Protein AF-0000000075743082 (afdb_homodimer)

Solvent-accessible surface area (backbone atoms only — not comparable to full-atom values): 37198 Å² total; per-residue (Å²): 120,43,76,76,49,74,44,76,44,74,40,72,38,41,81,49,50,21,55,43,68,33,61,39,58,78,34,23,30,28,39,27,37,40,30,32,70,47,70,54,95,89,34,60,44,61,5,55,30,39,25,39,69,86,46,66,41,37,60,38,58,34,66,75,46,22,49,56,38,42,71,66,46,59,60,72,61,34,32,42,97,86,58,42,81,24,41,67,40,43,41,54,40,35,53,58,58,53,63,71,53,44,48,20,54,59,19,18,38,44,4,11,55,25,38,6,39,46,16,27,53,11,41,73,69,65,30,21,24,21,58,48,49,3,56,74,72,74,45,68,52,38,82,60,32,39,38,30,37,54,45,60,55,58,52,92,88,62,49,64,64,59,50,38,50,54,52,49,51,43,43,73,62,20,35,58,30,37,31,28,50,30,70,63,58,58,67,71,58,41,51,51,46,51,52,43,44,31,72,74,63,35,36,62,32,33,25,40,31,21,69,30,64,31,54,57,69,56,30,40,51,49,35,60,68,47,53,85,61,48,42,45,27,51,23,30,45,27,48,72,66,42,28,62,43,44,22,52,33,52,72,71,28,91,63,28,42,29,40,46,55,57,37,37,46,49,56,50,50,52,46,39,64,74,52,16,50,69,46,68,94,57,36,36,39,16,43,23,33,27,40,11,46,5,57,69,45,38,52,52,37,48,51,50,46,40,75,71,64,31,60,58,52,35,31,32,32,46,55,11,22,41,61,50,50,30,50,25,19,8,70,46,37,44,17,27,41,27,19,81,84,39,42,39,54,64,28,17,73,37,86,74,39,52,55,52,77,19,29,33,32,80,55,76,44,46,11,56,37,58,66,65,20,74,66,33,23,58,50,51,51,61,68,72,103,121,42,75,75,47,73,45,76,44,73,40,71,39,42,82,49,51,21,57,43,68,33,61,40,58,78,32,21,32,28,39,27,36,41,29,32,71,48,72,54,96,90,35,60,44,60,5,56,31,40,26,38,70,85,46,66,41,36,62,36,59,35,66,73,45,24,47,58,39,43,70,68,46,58,60,72,62,34,31,42,96,86,57,42,81,25,42,67,40,43,42,53,40,35,52,56,57,54,63,70,52,43,48,20,56,59,20,18,38,43,4,10,56,26,37,5,41,47,15,28,54,10,40,74,68,64,29,21,24,21,57,48,49,3,55,74,69,74,44,70,52,39,80,60,32,39,39,29,36,52,46,58,54,58,51,91,87,60,48,64,65,58,49,37,50,53,52,50,50,44,43,73,62,19,34,59,31,39,32,29,50,31,70,64,59,58,67,71,58,42,50,51,46,49,51,44,45,31,74,72,63,34,36,62,31,33,26,40,32,20,68,29,64,30,53,56,70,55,31,42,51,49,35,62,67,46,53,84,60,49,41,45,26,50,24,29,44,27,47,70,66,41,28,62,45,45,23,52,33,51,71,70,28,91,62,28,43,30,38,46,54,59,37,36,46,50,55,49,49,52,47,38,63,74,53,16,52,70,44,71,93,58,37,34,40,17,43,24,33,26,40,13,45,4,57,70,44,37,51,51,37,48,51,51,45,39,75,70,65,30,59,58,51,36,32,32,33,44,57,10,22,42,60,49,49,30,50,25,20,7,69,47,36,46,17,27,42,27,17,81,85,42,41,38,54,64,27,17,74,38,83,74,41,54,54,52,79,17,28,33,32,80,54,74,45,46,11,55,39,58,67,66,20,74,65,35,23,59,51,52,53,60,68,74,104

InterPro domains:
  IPR013342 Mandelate racemase, C-terminal domain [PF13378] (163-371)
  IPR013342 Mandelate racemase, C-terminal domain [SM00922] (160-256)
  IPR029017 Enolase-like, N-terminal [G3DSA:3.30.390.10] (1-126)
  IPR029017 Enolase-like, N-terminal [SSF54826] (1-137)
  IPR034611 D-tartrate dehydratase [SFLDF00118] (1-383)
  IPR036849 Enolase-like, C-terminal domain superfamily [G3DSA:3.20.20.120] (127-378)
  IPR036849 Enolase-like, C-terminal domain superfamily [SSF51604] (145-375)
  IPR046945 L-rhamnonate dehydratase-like [PTHR13794] (104-373)

Nearest PDB structures (foldseek):
  4kem-assembly1_B  TM=9.803E-01  e=1.814E-54  Azospirillum sp. B510
  2dw7-assembly2_D  TM=9.743E-01  e=1.079E-50  Bradyrhizobium japonicum
  2dw6-assembly1_B  TM=9.737E-01  e=2.107E-50  Bradyrhizobium japonicum
  1tzz-assembly2_B  TM=9.632E-01  e=5.610E-49  Bradyrhizobium japonicum
  1tzz-assembly1_A  TM=9.630E-01  e=1.406E-47  Bradyrhizobium japonicum

pLDDT: mean 95.97, std 4.22, range [69.94, 98.94]

Foldseek 3Di:
DFFPAKFKDWDQFPDQFDFQPDGRRGATKIKMKGFDPDDDPRGTQIFIFIFFPDHHYLCCLQVVAQRVQLNPDDRVQQADPVRAGDLVSSLCSRCPPPDPDDAFSNQLSLARSSQSSLLSRLVVVQWESLQVLLVVVVHAFAQKFFEEEEDATDDVPDDLVNLLVVLLVRVVQAAQAYEHEDNNDDPVRRVVNLVSNCVRRNALRYEYADPANDDLVVLQVVLVVSQVSNHVEYENSHDLQPLVSLLSSVVRHPAEYEYACRPAALVSLLCNLVRNNHDAPGYAYAHAQSGHSHDVRVVSNLVSVVVVPHDQQSYAHERAFLSSQSSCRNVVHVHYYFHPDTRPPGTHAAPQWDHHNSIIGHDGGGGSCQLRGPPSVVVVVVRRD/DFFPAKFWDWDQFPDQFDFQPDGRRGATKIKMKGFDPDDDPRGTQIFIFIFFPDHHYLCCLQVVAQRVQLNPDDRVQQADPVRAGDLVSSLCSRCPPPDPDDAFSNQLSLARSSQSSLLSRLVVVQWESLQVLLVVVVHAFAQKFFEEEEDATDDVPDDLVNLLVVLLVRVVQAAQAYEHEDNNDDPVRRVSNLVSNCVRRNALRYEYADPANDDLVVLQVVLVVSQVSNHVEYENSHDLQPLVSLLSSVVRHPAEYEYACRPAALVSLLCNLVRNNHDAPGYAYAHAQSGHSHDVRVVSNLVSVVVVPHDQQSYAHERAFLSSQSSCRNVVHVHYYFHCDTRPPGTHAAPQWDHHNSIIGHDGGGGSCQLRGPPSVVVVVVRRD

Secondary structure (DSSP, 8-state):
--EEEEEEEEEEPBS--B-SS-BGGG-EEEEEEEEEEEEETTEEEEEEEEPPTTS---HHHIIIIIHHHHHHS-GGGGB-TTSSB-HHHHHHHHTTTPPS---SHHHHHHHHHHHHHHHHHHHHTTSBHHHHHHHHTT-PPPS-EEEEEEE--B-TT--HHHHHHHHHHHHHHT---EEEE-SSS-HHHHHHHHHHHHHHH-GGGEEEE-TT-B-HHHHHHHHHHHGGG--SEEE--B-TT-HHHHHHHHHH--S-EEE-TT--SHHHHHHHHHHS---TTT-EE---TTTTTSHHHHHHHHHHHHHTT--GGGB--SS-SHHHHHHHHHHT-S-EEE-SSSSBTTSS--TTSEEETTEEE----SBT-GGGSTTHHHHHHHHT-/--EEEEEEEEEEPBS--B-SS-BGGG-EEEEEEEEEEEEETTEEEEEEEEPPTTS---HHHIIIIIHHHHHHS-GGGGB-TTSSB-HHHHHHHHTTTPPS---SHHHHHHHHHHHHHHHHHHHHTTSBHHHHHHHHTT-PPPS-EEEEEEE--B-TT--HHHHHHHHHHHHHHT---EEEE-SSS-HHHHHHHHHHHHHHH-GGGEEEE-TT-B-HHHHHHHHHHHGGG--SEEE--B-TT-HHHHHHHHHH--S-EEE-TT--SHHHHHHHHHHS---TTT-EE---TTTTTSHHHHHHHHHHHHHTT--GGGB--SS-SHHHHHHHHHHT-S-EEE-SSSSBTTSS--TTSEEETTEEE----SBT-GGGSTTHHHHHHHHT-

Sequence (770 aa):
MRIVAILERPVRLLGGPANAVVNFSQHTVSLVAVVSDVIRHGKPLTGVAFNSIGRFAQSGILRDRMIPRVLAAPEDALLDQRGHLDPAAVLRHAVCDEKPGGHGDRAGAAAAVELACWDLAAKLNDEPAYATIARHFGRDPAPLVSVYAAGGYYYPGGGLNALRDEMRRYLDLGYDAVKMKIGGVAQRDDLARIEAVIDVVGADRVAVDANGRFDRAAATRWAATLAPYGLRWYEEPGDPLDFELNRAVTGCYAGTVATGENLFSVPDVTNLVRYGGMRAGRDIFQMDAGLSYGLGEYVRMLELIEAHGFDRRCAYPHGGHMINLHIAAGLGLGGCESYPGVFQPFGGYCDGCVLRDGQIVPTDAPGFGLERKPGLGELISELTRMRIVAILERPVRLLGGPANAVVNFSQHTVSLVAVVSDVIRHGKPLTGVAFNSIGRFAQSGILRDRMIPRVLAAPEDALLDQRGHLDPAAVLRHAVCDEKPGGHGDRAGAAAAVELACWDLAAKLNDEPAYATIARHFGRDPAPLVSVYAAGGYYYPGGGLNALRDEMRRYLDLGYDAVKMKIGGVAQRDDLARIEAVIDVVGADRVAVDANGRFDRAAATRWAATLAPYGLRWYEEPGDPLDFELNRAVTGCYAGTVATGENLFSVPDVTNLVRYGGMRAGRDIFQMDAGLSYGLGEYVRMLELIEAHGFDRRCAYPHGGHMINLHIAAGLGLGGCESYPGVFQPFGGYCDGCVLRDGQIVPTDAPGFGLERKPGLGELISELTR

Radius of gyration: 26.37 Å; Cα contacts (8 Å, |Δi|>4): 1923; chains: 2; bounding box: 60×72×63 Å

Organism: Mycobacterium marinum (strain ATCC BAA-535 / M) (NCBI:txid216594)

Structure (mmCIF, N/CA/C/O backbone):
data_AF-0000000075743082-model_v1
#
loop_
_entity.id
_entity.type
_entity.pdbx_description
1 polymer 'Mandelate racemase'
#
loop_
_atom_site.group_PDB
_atom_site.id
_atom_site.type_symbol
_atom_site.label_atom_id
_atom_site.label_alt_id
_atom_site.label_comp_id
_atom_site.label_asym_id
_atom_site.label_entity_id
_atom_site.label_seq_id
_atom_site.pdbx_PDB_ins_code
_atom_site.Cartn_x
_atom_site.Cartn_y
_atom_site.Cartn_z
_atom_site.occupancy
_atom_site.B_iso_or_equiv
_atom_site.auth_seq_id
_atom_site.auth_comp_id
_atom_site.auth_asym_id
_atom_site.auth_atom_id
_atom_site.pdbx_PDB_model_num
ATOM 1 N N . MET A 1 1 ? 28.906 9.539 14.734 1 89.38 1 MET A N 1
ATOM 2 C CA . MET A 1 1 ? 27.734 9.195 15.516 1 89.38 1 MET A CA 1
ATOM 3 C C . MET A 1 1 ? 27.141 7.875 15.047 1 89.38 1 MET A C 1
ATOM 5 O O . MET A 1 1 ? 27.266 7.512 13.875 1 89.38 1 MET A O 1
ATOM 9 N N . ARG A 1 2 ? 26.641 7.137 16.062 1 94.12 2 ARG A N 1
ATOM 10 C CA . ARG A 1 2 ? 26.016 5.852 15.75 1 94.12 2 ARG A CA 1
ATOM 11 C C . ARG A 1 2 ? 24.609 5.762 16.312 1 94.12 2 ARG A C 1
ATOM 13 O O . ARG A 1 2 ? 24.312 6.344 17.359 1 94.12 2 ARG A O 1
ATOM 20 N N . ILE A 1 3 ? 23.719 5.066 15.586 1 97.69 3 ILE A N 1
ATOM 21 C CA . ILE A 1 3 ? 22.422 4.68 16.125 1 97.69 3 ILE A CA 1
ATOM 22 C C . ILE A 1 3 ? 22.578 3.443 17 1 97.69 3 ILE A C 1
ATOM 24 O O . ILE A 1 3 ? 23.031 2.396 16.547 1 97.69 3 ILE A O 1
ATOM 28 N N . VAL A 1 4 ? 22.188 3.521 18.234 1 97.31 4 VAL A N 1
ATOM 29 C CA . VAL A 1 4 ? 22.453 2.418 19.141 1 97.31 4 VAL A CA 1
ATOM 30 C C . VAL A 1 4 ? 21.172 1.646 19.422 1 97.31 4 VAL A C 1
ATOM 32 O O . VAL A 1 4 ? 21.203 0.502 19.891 1 97.31 4 VAL A O 1
ATOM 35 N N . ALA A 1 5 ? 20.016 2.268 19.203 1 98.19 5 ALA A N 1
ATOM 36 C CA . ALA A 1 5 ? 18.719 1.616 19.359 1 98.19 5 ALA A CA 1
ATOM 37 C C . ALA A 1 5 ? 17.625 2.348 18.578 1 98.19 5 ALA A C 1
ATOM 39 O O . ALA A 1 5 ? 17.75 3.541 18.297 1 98.19 5 ALA A O 1
ATOM 40 N N . ILE A 1 6 ? 16.672 1.668 18.141 1 98.88 6 ILE A N 1
ATOM 41 C CA . ILE A 1 6 ? 15.414 2.219 17.625 1 98.88 6 ILE A CA 1
ATOM 42 C C . ILE A 1 6 ? 14.234 1.602 18.375 1 98.88 6 ILE A C 1
ATOM 44 O O . ILE A 1 6 ? 14.078 0.378 18.406 1 98.88 6 ILE A O 1
ATOM 48 N N . LEU A 1 7 ? 13.461 2.436 19 1 98.81 7 LEU A N 1
ATOM 49 C CA . LEU A 1 7 ? 12.344 2.008 19.828 1 98.81 7 LEU A CA 1
ATOM 50 C C . LEU A 1 7 ? 11.016 2.416 19.203 1 98.81 7 LEU A C 1
ATOM 52 O O . LEU A 1 7 ? 10.922 3.467 18.562 1 98.81 7 LEU A O 1
ATOM 56 N N . GLU A 1 8 ? 10.031 1.612 19.297 1 98.69 8 GLU A N 1
ATOM 57 C CA . GLU A 1 8 ? 8.703 1.906 18.781 1 98.69 8 GLU A CA 1
ATOM 58 C C . GLU A 1 8 ? 7.617 1.481 19.766 1 98.69 8 GLU A C 1
ATOM 60 O O . GLU A 1 8 ? 7.738 0.444 20.422 1 98.69 8 GLU A O 1
ATOM 65 N N . ARG A 1 9 ? 6.609 2.262 19.859 1 97.56 9 ARG A N 1
ATOM 66 C CA . ARG A 1 9 ? 5.43 1.977 20.656 1 97.56 9 ARG A CA 1
ATOM 67 C C . ARG A 1 9 ? 4.16 2.451 19.969 1 97.56 9 ARG A C 1
ATOM 69 O O . ARG A 1 9 ? 4.07 3.607 19.547 1 97.56 9 ARG A O 1
ATOM 76 N N . PRO A 1 10 ? 3.207 1.533 19.719 1 97.5 10 PRO A N 1
ATOM 77 C CA . PRO A 1 10 ? 1.908 2.023 19.25 1 97.5 10 PRO A CA 1
ATOM 78 C C . PRO A 1 10 ? 1.157 2.814 20.328 1 97.5 10 PRO A C 1
ATOM 80 O O . PRO A 1 10 ? 1.16 2.434 21.5 1 97.5 10 PRO A O 1
ATOM 83 N N . VAL A 1 11 ? 0.599 3.951 19.969 1 96.81 11 VAL A N 1
ATOM 84 C CA . VAL A 1 11 ? -0.133 4.797 20.906 1 96.81 11 VAL A CA 1
ATOM 85 C C . VAL A 1 11 ? -1.542 5.055 20.375 1 96.81 11 VAL A C 1
ATOM 87 O O . VAL A 1 11 ? -1.718 5.422 19.219 1 96.81 11 VAL A O 1
ATOM 90 N N . ARG A 1 12 ? -2.547 4.867 21.188 1 92.5 12 ARG A N 1
ATOM 91 C CA . ARG A 1 12 ? -3.932 5.141 20.828 1 92.5 12 ARG A CA 1
ATOM 92 C C . ARG A 1 12 ? -4.199 6.641 20.766 1 92.5 12 ARG A C 1
ATOM 94 O O . ARG A 1 12 ? -3.674 7.398 21.594 1 92.5 12 ARG A O 1
ATOM 101 N N . LEU A 1 13 ? -5.004 7.004 19.797 1 89.19 13 LEU A N 1
ATOM 102 C CA . LEU A 1 13 ? -5.441 8.391 19.688 1 89.19 13 LEU A CA 1
ATOM 103 C C . LEU A 1 13 ? -6.668 8.648 20.547 1 89.19 13 LEU A C 1
ATOM 105 O O . LEU A 1 13 ? -7.539 7.785 20.672 1 89.19 13 LEU A O 1
ATOM 109 N N . LEU A 1 14 ? -6.699 9.742 21.125 1 82.81 14 LEU A N 1
ATOM 110 C CA . LEU A 1 14 ? -7.84 10.102 21.969 1 82.81 14 LEU A CA 1
ATOM 111 C C . LEU A 1 14 ? -8.859 10.914 21.172 1 82.81 14 LEU A C 1
ATOM 113 O O . LEU A 1 14 ? -8.5 11.586 20.203 1 82.81 14 LEU A O 1
ATOM 117 N N . GLY A 1 15 ? -10.18 10.945 21.578 1 71.25 15 GLY A N 1
ATOM 118 C CA . GLY A 1 15 ? -11.25 11.75 21.016 1 71.25 15 GLY A CA 1
ATOM 119 C C . GLY A 1 15 ? -12.242 10.945 20.203 1 71.25 15 GLY A C 1
ATOM 120 O O . GLY A 1 15 ? -13.453 11.156 20.281 1 71.25 15 GLY A O 1
ATOM 121 N N . GLY A 1 16 ? -11.805 9.938 19.484 1 70.25 16 GLY A N 1
ATOM 122 C CA . GLY A 1 16 ? -12.602 8.961 18.766 1 70.25 16 GLY A CA 1
ATOM 123 C C . GLY A 1 16 ? -13.477 9.578 17.688 1 70.25 16 GLY A C 1
ATOM 124 O O . GLY A 1 16 ? -14.664 9.258 17.594 1 70.25 16 GLY A O 1
ATOM 125 N N . PRO A 1 17 ? -13.078 10.562 16.953 1 83.62 17 PRO A N 1
ATOM 126 C CA . PRO A 1 17 ? -13.859 11.125 15.852 1 83.62 17 PRO A CA 1
ATOM 127 C C . PRO A 1 17 ? -14.055 10.133 14.703 1 83.62 17 PRO A C 1
ATOM 129 O O . PRO A 1 17 ? -13.375 9.109 14.641 1 83.62 17 PRO A O 1
ATOM 132 N N . ALA A 1 18 ? -15.195 10.359 13.969 1 83.94 18 ALA A N 1
ATOM 133 C CA . ALA A 1 18 ? -15.398 9.57 12.758 1 83.94 18 ALA A CA 1
ATOM 134 C C . ALA A 1 18 ? -15.516 10.477 11.531 1 83.94 18 ALA A C 1
ATOM 136 O O . ALA A 1 18 ? -15.961 11.617 11.633 1 83.94 18 ALA A O 1
ATOM 137 N N . ASN A 1 19 ? -15.008 10.047 10.414 1 88.06 19 ASN A N 1
ATOM 138 C CA . ASN A 1 19 ? -15.297 10.688 9.133 1 88.06 19 ASN A CA 1
ATOM 139 C C . ASN A 1 19 ? -16.219 9.836 8.273 1 88.06 19 ASN A C 1
ATOM 141 O O . ASN A 1 19 ? -16.969 9.008 8.797 1 88.06 19 ASN A O 1
ATOM 145 N N . ALA A 1 20 ? -16.266 10.109 7.012 1 83.06 20 ALA A N 1
ATOM 146 C CA . ALA A 1 20 ? -17.234 9.477 6.125 1 83.06 20 ALA A CA 1
ATOM 147 C C . ALA A 1 20 ? -16.953 7.988 5.969 1 83.06 20 ALA A C 1
ATOM 149 O O . ALA A 1 20 ? -17.844 7.219 5.582 1 83.06 20 ALA A O 1
ATOM 150 N N . VAL A 1 21 ? -15.672 7.543 6.355 1 82 21 VAL A N 1
ATOM 151 C CA . VAL A 1 21 ? -15.32 6.184 5.965 1 82 21 VAL A CA 1
ATOM 152 C C . VAL A 1 21 ? -14.703 5.449 7.152 1 82 21 VAL A C 1
ATOM 154 O O . VAL A 1 21 ? -14.602 4.219 7.145 1 82 21 VAL A O 1
ATOM 157 N N . VAL A 1 22 ? -14.32 6.184 8.188 1 87.44 22 VAL A N 1
ATOM 158 C CA . VAL A 1 22 ? -13.57 5.527 9.25 1 87.44 22 VAL A CA 1
ATOM 159 C C . VAL A 1 22 ? -14.039 6.043 10.609 1 87.44 22 VAL A C 1
ATOM 161 O O . VAL A 1 22 ? -14.312 7.234 10.766 1 87.44 22 VAL A O 1
ATOM 164 N N . ASN A 1 23 ? -14.117 5.109 11.5 1 85.06 23 ASN A N 1
ATOM 165 C CA . ASN A 1 23 ? -14.156 5.414 12.922 1 85.06 23 ASN A CA 1
ATOM 166 C C . ASN A 1 23 ? -12.766 5.34 13.547 1 85.06 23 ASN A C 1
ATOM 168 O O . ASN A 1 23 ? -12.133 4.277 13.547 1 85.06 23 ASN A O 1
ATOM 172 N N . PHE A 1 24 ? -12.266 6.441 14.125 1 84.81 24 PHE A N 1
ATOM 173 C CA . PHE A 1 24 ? -10.867 6.543 14.531 1 84.81 24 PHE A CA 1
ATOM 174 C C . PHE A 1 24 ? -10.672 6.039 15.953 1 84.81 24 PHE A C 1
ATOM 176 O O . PHE A 1 24 ? -9.562 6.078 16.484 1 84.81 24 PHE A O 1
ATOM 183 N N . SER A 1 25 ? -11.68 5.52 16.547 1 82.62 25 SER A N 1
ATOM 184 C CA . SER A 1 25 ? -11.633 5.164 17.969 1 82.62 25 SER A CA 1
ATOM 185 C C . SER A 1 25 ? -10.57 4.098 18.234 1 82.62 25 SER A C 1
ATOM 187 O O . SER A 1 25 ? -10.016 4.023 19.328 1 82.62 25 SER A O 1
ATOM 189 N N . GLN A 1 26 ? -10.242 3.342 17.219 1 86.44 26 GLN A N 1
ATOM 190 C CA . GLN A 1 26 ? -9.289 2.258 17.422 1 86.44 26 GLN A CA 1
ATOM 191 C C . GLN A 1 26 ? -7.961 2.551 16.734 1 86.44 26 GLN A C 1
ATOM 193 O O . GLN A 1 26 ? -7.082 1.686 16.672 1 86.44 26 GLN A O 1
ATOM 198 N N . HIS A 1 27 ? -7.801 3.727 16.266 1 90.06 27 HIS A N 1
ATOM 199 C CA . HIS A 1 27 ? -6.586 4.059 15.523 1 90.06 27 HIS A CA 1
ATOM 200 C C . HIS A 1 27 ? -5.406 4.25 16.469 1 90.06 27 HIS A C 1
ATOM 202 O O . HIS A 1 27 ? -5.57 4.762 17.578 1 90.06 27 HIS A O 1
ATOM 208 N N . THR A 1 28 ? -4.312 3.816 16.031 1 94.06 28 THR A N 1
ATOM 209 C CA . THR A 1 28 ? -3.049 3.961 16.75 1 94.06 28 THR A CA 1
ATOM 210 C C . THR A 1 28 ? -1.987 4.586 15.852 1 94.06 28 THR A C 1
ATOM 212 O O . THR A 1 28 ? -2.105 4.551 14.625 1 94.06 28 THR A O 1
ATOM 215 N N . VAL A 1 29 ? -1.054 5.18 16.484 1 95.88 29 VAL A N 1
ATOM 216 C CA . VAL A 1 29 ? 0.095 5.766 15.805 1 95.88 29 VAL A CA 1
ATOM 217 C C . VAL A 1 29 ? 1.385 5.137 16.328 1 95.88 29 VAL A C 1
ATOM 219 O O . VAL A 1 29 ? 1.507 4.863 17.531 1 95.88 29 VAL A O 1
ATOM 222 N N . SER A 1 30 ? 2.338 4.852 15.367 1 98.31 30 SER A N 1
ATOM 223 C CA . SER A 1 30 ? 3.65 4.379 15.797 1 98.31 30 SER A CA 1
ATOM 224 C C . SER A 1 30 ? 4.52 5.535 16.281 1 98.31 30 SER A C 1
ATOM 226 O O . SER A 1 30 ? 4.949 6.371 15.484 1 98.31 30 SER A O 1
ATOM 228 N N . LEU A 1 31 ? 4.754 5.609 17.562 1 98.69 31 LEU A N 1
ATOM 229 C CA . LEU A 1 31 ? 5.777 6.5 18.109 1 98.69 31 LEU A CA 1
ATOM 230 C C . LEU A 1 31 ? 7.152 5.848 18.031 1 98.69 31 LEU A C 1
ATOM 232 O O . LEU A 1 31 ? 7.344 4.734 18.516 1 98.69 31 LEU A O 1
ATOM 236 N N . VAL A 1 32 ? 8.109 6.508 17.375 1 98.94 32 VAL A N 1
ATOM 237 C CA . VAL A 1 32 ? 9.422 5.918 17.125 1 98.94 32 VAL A CA 1
ATOM 238 C C . VAL A 1 32 ? 10.508 6.82 17.703 1 98.94 32 VAL A C 1
ATOM 240 O O . VAL A 1 32 ? 10.438 8.047 17.578 1 98.94 32 VAL A O 1
ATOM 243 N N . ALA A 1 33 ? 11.5 6.246 18.344 1 98.94 33 ALA A N 1
ATOM 244 C CA . ALA A 1 33 ? 12.68 6.938 18.859 1 98.94 33 ALA A CA 1
ATOM 245 C C . ALA A 1 33 ? 13.953 6.324 18.297 1 98.94 33 ALA A C 1
ATOM 247 O O . ALA A 1 33 ? 14.164 5.113 18.391 1 98.94 33 ALA A O 1
ATOM 248 N N . VAL A 1 34 ? 14.734 7.07 17.625 1 98.88 34 VAL A N 1
ATOM 249 C CA . VAL A 1 34 ? 16.062 6.691 17.188 1 98.88 34 VAL A CA 1
ATOM 250 C C . VAL A 1 34 ? 17.109 7.195 18.172 1 98.88 34 VAL A C 1
ATOM 252 O O . VAL A 1 34 ? 17.344 8.398 18.281 1 98.88 34 VAL A O 1
ATOM 255 N N . VAL A 1 35 ? 17.766 6.309 18.828 1 98.56 35 VAL A N 1
ATOM 256 C CA . VAL A 1 35 ? 18.672 6.641 19.922 1 98.56 35 VAL A CA 1
ATOM 257 C C . VAL A 1 35 ? 20.125 6.641 19.422 1 98.56 35 VAL A C 1
ATOM 259 O O . VAL A 1 35 ? 20.562 5.676 18.797 1 98.56 35 VAL A O 1
ATOM 262 N N . SER A 1 36 ? 20.844 7.738 19.641 1 97.5 36 SER A N 1
ATOM 263 C CA . SER A 1 36 ? 22.25 7.84 19.234 1 97.5 36 SER A CA 1
ATOM 264 C C . SER A 1 36 ? 23.188 7.594 20.406 1 97.5 36 SER A C 1
ATOM 266 O O . SER A 1 36 ? 22.734 7.469 21.547 1 97.5 36 SER A O 1
ATOM 268 N N . ASP A 1 37 ? 24.531 7.488 20.078 1 96.31 37 ASP A N 1
ATOM 269 C CA . ASP A 1 37 ? 25.547 7.32 21.125 1 96.31 37 ASP A CA 1
ATOM 270 C C . ASP A 1 37 ? 26.047 8.672 21.625 1 96.31 37 ASP A C 1
ATOM 272 O O . ASP A 1 37 ? 26.953 8.734 22.453 1 96.31 37 ASP A O 1
ATOM 276 N N . VAL A 1 38 ? 25.531 9.758 21.109 1 96.88 38 VAL A N 1
ATOM 277 C CA . VAL A 1 38 ? 25.891 11.094 21.578 1 96.88 38 VAL A CA 1
ATOM 278 C C . VAL A 1 38 ? 25.188 11.406 22.891 1 96.88 38 VAL A C 1
ATOM 280 O O . VAL A 1 38 ? 23.953 11.266 22.984 1 96.88 38 VAL A O 1
ATOM 283 N N . ILE A 1 39 ? 25.984 11.805 23.844 1 97.38 39 ILE A N 1
ATOM 284 C CA . ILE A 1 39 ? 25.422 12.117 25.156 1 97.38 39 ILE A CA 1
ATOM 285 C C . ILE A 1 39 ? 25.312 13.633 25.312 1 97.38 39 ILE A C 1
ATOM 287 O O . ILE A 1 39 ? 26.281 14.367 25.094 1 97.38 39 ILE A O 1
ATOM 291 N N . ARG A 1 40 ? 24.094 14.055 25.609 1 95 40 ARG A N 1
ATOM 292 C CA . ARG A 1 40 ? 23.828 15.453 25.938 1 95 40 ARG A CA 1
ATOM 293 C C . ARG A 1 40 ? 23 15.555 27.219 1 95 40 ARG A C 1
ATOM 295 O O . ARG A 1 40 ? 21.938 14.938 27.328 1 95 40 ARG A O 1
ATOM 302 N N . HIS A 1 41 ? 23.484 16.328 28.188 1 92.88 41 HIS A N 1
ATOM 303 C CA . HIS A 1 41 ? 22.844 16.484 29.484 1 92.88 41 HIS A CA 1
ATOM 304 C C . HIS A 1 41 ? 22.625 15.141 30.172 1 92.88 41 HIS A C 1
ATOM 306 O O . HIS A 1 41 ? 21.547 14.875 30.703 1 92.88 41 HIS A O 1
ATOM 312 N N . GLY A 1 42 ? 23.531 14.227 29.984 1 94.31 42 GLY A N 1
ATOM 313 C CA . GLY A 1 42 ? 23.562 12.961 30.688 1 94.31 42 GLY A CA 1
ATOM 314 C C . GLY A 1 42 ? 22.688 11.898 30.062 1 94.31 42 GLY A C 1
ATOM 315 O O . GLY A 1 42 ? 22.578 10.789 30.578 1 94.31 42 GLY A O 1
ATOM 316 N N . LYS A 1 43 ? 22.094 12.203 28.953 1 95.5 43 LYS A N 1
ATOM 317 C CA . LYS A 1 43 ? 21.219 11.242 28.297 1 95.5 43 LYS A CA 1
ATOM 318 C C . LYS A 1 43 ? 21.562 11.109 26.812 1 95.5 43 LYS A C 1
ATOM 320 O O . LYS A 1 43 ? 22.047 12.07 26.188 1 95.5 43 LYS A O 1
ATOM 325 N N . PRO A 1 44 ? 21.375 9.977 26.281 1 97.31 44 PRO A N 1
ATOM 326 C CA . PRO A 1 44 ? 21.578 9.844 24.844 1 97.31 44 PRO A CA 1
ATOM 327 C C . PRO A 1 44 ? 20.656 10.766 24.031 1 97.31 44 PRO A C 1
ATOM 329 O O . PRO A 1 44 ? 19.453 10.859 24.328 1 97.31 44 PRO A O 1
ATOM 332 N N . LEU A 1 45 ? 21.281 11.43 23.094 1 97.94 45 LEU A N 1
ATOM 333 C CA . LEU A 1 45 ? 20.469 12.25 22.188 1 97.94 45 LEU A CA 1
ATOM 334 C C . LEU A 1 45 ? 19.578 11.375 21.312 1 97.94 45 LEU A C 1
ATOM 336 O O . LEU A 1 45 ? 20.062 10.43 20.688 1 97.94 45 LEU A O 1
ATOM 340 N N . THR A 1 46 ? 18.266 11.656 21.312 1 98.5 46 THR A N 1
ATOM 341 C CA . THR A 1 46 ? 17.281 10.789 20.672 1 98.5 46 THR A CA 1
ATOM 342 C C . THR A 1 46 ? 16.406 11.578 19.703 1 98.5 46 THR A C 1
ATOM 344 O O . THR A 1 46 ? 15.906 12.656 20.047 1 98.5 46 THR A O 1
ATOM 347 N N . GLY A 1 47 ? 16.344 11.07 18.438 1 98.81 47 GLY A N 1
ATOM 348 C CA . GLY A 1 47 ? 15.359 11.586 17.5 1 98.81 47 GLY A CA 1
ATOM 349 C C . GLY A 1 47 ? 14.016 10.891 17.625 1 98.81 47 GLY A C 1
ATOM 350 O O . GLY A 1 47 ? 13.953 9.672 17.812 1 98.81 47 GLY A O 1
ATOM 351 N N . VAL A 1 48 ? 12.93 11.703 17.578 1 98.75 48 VAL A N 1
ATOM 352 C CA . VAL A 1 48 ? 11.602 11.141 17.781 1 98.75 48 VAL A CA 1
ATOM 353 C C . VAL A 1 48 ? 10.664 11.594 16.672 1 98.75 48 VAL A C 1
ATOM 355 O O . VAL A 1 48 ? 10.734 12.742 16.219 1 98.75 48 VAL A O 1
ATOM 358 N N . ALA A 1 49 ? 9.844 10.719 16.203 1 98.75 49 ALA A N 1
ATOM 359 C CA . ALA A 1 49 ? 8.758 11 15.266 1 98.75 49 ALA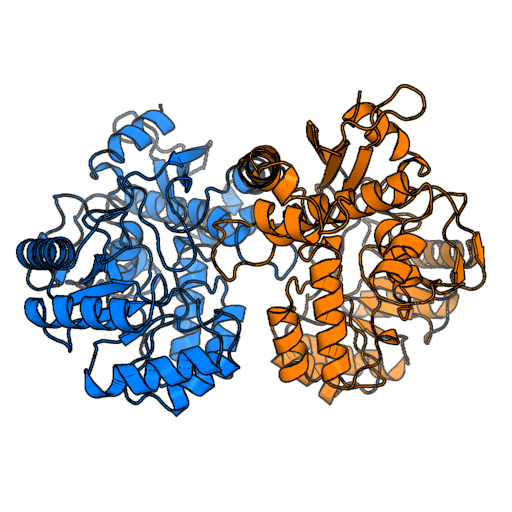 A CA 1
ATOM 360 C C . ALA A 1 49 ? 7.672 9.938 15.336 1 98.75 49 ALA A C 1
ATOM 362 O O . ALA A 1 49 ? 7.648 9.125 16.266 1 98.75 49 ALA A O 1
ATOM 363 N N . PHE A 1 50 ? 6.695 10.039 14.57 1 98.25 50 PHE A N 1
ATOM 364 C CA . PHE A 1 50 ? 5.598 9.086 14.469 1 98.25 50 PHE A CA 1
ATOM 365 C C . PHE A 1 50 ? 5.027 9.062 13.062 1 98.25 50 PHE A C 1
ATOM 367 O O . PHE A 1 50 ? 5.262 9.984 12.273 1 98.25 50 PHE A O 1
ATOM 374 N N . ASN A 1 51 ? 4.398 7.926 12.68 1 96.88 51 ASN A N 1
ATOM 375 C CA . ASN A 1 51 ? 3.664 7.938 11.422 1 96.88 51 ASN A CA 1
ATOM 376 C C . ASN A 1 51 ? 2.418 8.812 11.508 1 96.88 51 ASN A C 1
ATOM 378 O O . ASN A 1 51 ? 1.909 9.078 12.602 1 96.88 51 ASN A O 1
ATOM 382 N N . SER A 1 52 ? 1.937 9.281 10.375 1 89.62 52 SER A N 1
ATOM 383 C CA . SER A 1 52 ? 0.9 10.312 10.352 1 89.62 52 SER A CA 1
ATOM 384 C C . SER A 1 52 ? -0.428 9.766 10.867 1 89.62 52 SER A C 1
ATOM 386 O O . SER A 1 52 ? -0.733 8.586 10.688 1 89.62 52 SER A O 1
ATOM 388 N N . ILE A 1 53 ? -1.156 10.656 11.375 1 89.38 53 ILE A N 1
ATOM 389 C CA . ILE A 1 53 ? -2.479 10.398 11.938 1 89.38 53 ILE A CA 1
ATOM 390 C C . ILE A 1 53 ? -3.439 9.992 10.82 1 89.38 53 ILE A C 1
ATOM 392 O O . ILE A 1 53 ? -3.398 10.547 9.727 1 89.38 53 ILE A O 1
ATOM 396 N N . GLY A 1 54 ? -4.285 9.055 11.133 1 86.31 54 GLY A N 1
ATOM 397 C CA . GLY A 1 54 ? -5.324 8.68 10.188 1 86.31 54 GLY A CA 1
ATOM 398 C C . GLY A 1 54 ? -5.18 7.258 9.68 1 86.31 54 GLY A C 1
ATOM 399 O O . GLY A 1 54 ? -6.098 6.719 9.055 1 86.31 54 GLY A O 1
ATOM 400 N N . ARG A 1 55 ? -4.023 6.734 9.914 1 91.12 55 ARG A N 1
ATOM 401 C CA . ARG A 1 55 ? -3.82 5.316 9.633 1 91.12 55 ARG A CA 1
ATOM 402 C C . ARG A 1 55 ? -3.219 4.598 10.836 1 91.12 55 ARG A C 1
ATOM 404 O O . ARG A 1 55 ? -2.852 5.234 11.82 1 91.12 55 ARG A O 1
ATOM 411 N N . PHE A 1 56 ? -3.143 3.342 10.828 1 95.19 56 PHE A N 1
ATOM 412 C CA . PHE A 1 56 ? -2.814 2.535 11.992 1 95.19 56 PHE A CA 1
ATOM 413 C C . PHE A 1 56 ? -1.305 2.439 12.18 1 95.19 56 PHE A C 1
ATOM 415 O O . PHE A 1 56 ? -0.546 2.578 11.219 1 95.19 56 PHE A O 1
ATOM 422 N N . ALA A 1 57 ? -0.931 2.199 13.461 1 97.44 57 ALA A N 1
ATOM 423 C CA . ALA A 1 57 ? 0.461 1.899 13.797 1 97.44 57 ALA A CA 1
ATOM 424 C C . ALA A 1 57 ? 0.953 0.67 13.031 1 97.44 57 ALA A C 1
ATOM 426 O O . ALA A 1 57 ? 0.179 -0.252 12.766 1 97.44 57 ALA A O 1
ATOM 427 N N . GLN A 1 58 ? 2.23 0.695 12.719 1 97.94 58 GLN A N 1
ATOM 428 C CA . GLN A 1 58 ? 2.82 -0.365 11.906 1 97.94 58 GLN A CA 1
ATOM 429 C C . GLN A 1 58 ? 3.916 -1.101 12.672 1 97.94 58 GLN A C 1
ATOM 431 O O . GLN A 1 58 ? 5.02 -1.293 12.164 1 97.94 58 GLN A O 1
ATOM 436 N N . SER A 1 59 ? 3.561 -1.524 13.867 1 98.25 59 SER A N 1
ATOM 437 C CA . SER A 1 59 ? 4.535 -2.115 14.781 1 98.25 59 SER A CA 1
ATOM 438 C C . SER A 1 59 ? 5.168 -3.365 14.18 1 98.25 59 SER A C 1
ATOM 440 O O . SER A 1 59 ? 6.379 -3.572 14.297 1 98.25 59 SER A O 1
ATOM 442 N N . GLY A 1 60 ? 4.383 -4.254 13.555 1 97.69 60 GLY A N 1
ATOM 443 C CA . GLY A 1 60 ? 4.922 -5.465 12.961 1 97.69 60 GLY A CA 1
ATOM 444 C C . GLY A 1 60 ? 5.949 -5.188 11.875 1 97.69 60 GLY A C 1
ATOM 445 O O . GLY A 1 60 ? 7.012 -5.812 11.852 1 97.69 60 GLY A O 1
ATOM 446 N N . ILE A 1 61 ? 5.68 -4.242 10.961 1 97.75 61 ILE A N 1
ATOM 447 C CA . ILE A 1 61 ? 6.598 -3.895 9.883 1 97.75 61 ILE A CA 1
ATOM 448 C C . ILE A 1 61 ? 7.887 -3.316 10.469 1 97.75 61 ILE A C 1
ATOM 450 O O . ILE A 1 61 ? 8.984 -3.662 10.031 1 97.75 61 ILE A O 1
ATOM 454 N N . LEU A 1 62 ? 7.734 -2.443 11.477 1 98.62 62 LEU A N 1
ATOM 455 C CA . LEU A 1 62 ? 8.875 -1.794 12.102 1 98.62 62 LEU A CA 1
ATOM 456 C C . LEU A 1 62 ? 9.742 -2.811 12.836 1 98.62 62 LEU A C 1
ATOM 458 O O . LEU A 1 62 ? 10.938 -2.941 12.547 1 98.62 62 LEU A O 1
ATOM 462 N N . ARG A 1 63 ? 9.172 -3.613 13.648 1 97.69 63 ARG A N 1
ATOM 463 C CA . ARG A 1 63 ? 9.914 -4.48 14.562 1 97.69 63 ARG A CA 1
ATOM 464 C C . ARG A 1 63 ? 10.453 -5.703 13.828 1 97.69 63 ARG A C 1
ATOM 466 O O . ARG A 1 63 ? 11.539 -6.191 14.148 1 97.69 63 ARG A O 1
ATOM 473 N N . ASP A 1 64 ? 9.727 -6.176 12.82 1 95.62 64 ASP A N 1
ATOM 474 C CA . ASP A 1 64 ? 10.086 -7.445 12.203 1 95.62 64 ASP A CA 1
ATOM 475 C C . ASP A 1 64 ? 11 -7.234 10.992 1 95.62 64 ASP A C 1
ATOM 477 O O . ASP A 1 64 ? 11.656 -8.172 10.531 1 95.62 64 ASP A O 1
ATOM 481 N N . ARG A 1 65 ? 11.016 -6 10.445 1 95.5 65 ARG A N 1
ATOM 482 C CA . ARG A 1 65 ? 11.727 -5.824 9.188 1 95.5 65 ARG A CA 1
ATOM 483 C C . ARG A 1 65 ? 12.641 -4.602 9.242 1 95.5 65 ARG A C 1
ATOM 485 O O . ARG A 1 65 ? 13.867 -4.742 9.32 1 95.5 65 ARG A O 1
ATOM 492 N N . MET A 1 66 ? 12.102 -3.439 9.492 1 98.25 66 MET A N 1
ATOM 493 C CA . MET A 1 66 ? 12.812 -2.201 9.195 1 98.25 66 MET A CA 1
ATOM 494 C C . MET A 1 66 ? 13.836 -1.882 10.273 1 98.25 66 MET A C 1
ATOM 496 O O . MET A 1 66 ? 14.977 -1.523 9.977 1 98.25 66 MET A O 1
ATOM 500 N N . ILE A 1 67 ? 13.422 -2.021 11.547 1 98.75 67 ILE A N 1
ATOM 501 C CA . ILE A 1 67 ? 14.312 -1.675 12.648 1 98.75 67 ILE A CA 1
ATOM 502 C C . ILE A 1 67 ? 15.523 -2.6 12.641 1 98.75 67 ILE A C 1
ATOM 504 O O . ILE A 1 67 ? 16.672 -2.133 12.656 1 98.75 67 ILE A O 1
ATOM 508 N N . PRO A 1 68 ? 15.336 -3.945 12.523 1 97.81 68 PRO A N 1
ATOM 509 C CA . PRO A 1 68 ? 16.5 -4.832 12.469 1 97.81 68 PRO A CA 1
ATOM 510 C C . PRO A 1 68 ? 17.438 -4.508 11.305 1 97.81 68 PRO A C 1
ATOM 512 O O . PRO A 1 68 ? 18.656 -4.598 11.438 1 97.81 68 PRO A O 1
ATOM 515 N N . ARG A 1 69 ? 16.922 -4.133 10.141 1 97.62 69 ARG A N 1
ATOM 516 C CA .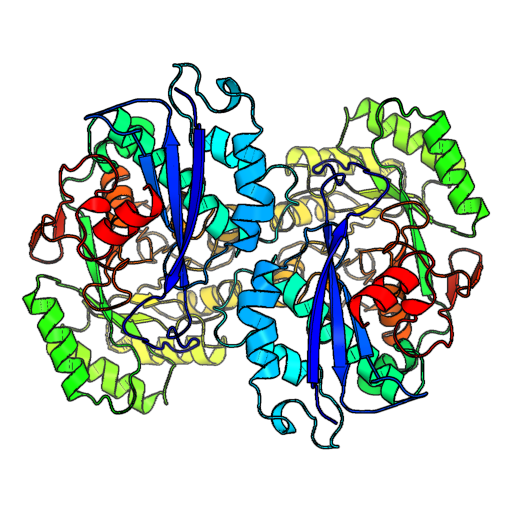 ARG A 1 69 ? 17.734 -3.814 8.969 1 97.62 69 ARG A CA 1
ATOM 517 C C . ARG A 1 69 ? 18.625 -2.609 9.227 1 97.62 69 ARG A C 1
ATOM 519 O O . ARG A 1 69 ? 19.828 -2.635 8.914 1 97.62 69 ARG A O 1
ATOM 526 N N . VAL A 1 70 ? 18.047 -1.557 9.812 1 98.5 70 VAL A N 1
ATOM 527 C CA . VAL A 1 70 ? 18.812 -0.34 10.078 1 98.5 70 VAL A CA 1
ATOM 528 C C . VAL A 1 70 ? 19.891 -0.625 11.117 1 98.5 70 VAL A C 1
ATOM 530 O O . VAL A 1 70 ? 21.031 -0.199 10.961 1 98.5 70 VAL A O 1
ATOM 533 N N . LEU A 1 71 ? 19.547 -1.382 12.18 1 98.25 71 LEU A N 1
ATOM 534 C CA . LEU A 1 71 ? 20.484 -1.647 13.266 1 98.25 71 LEU A CA 1
ATOM 535 C C . LEU A 1 71 ? 21.594 -2.574 12.805 1 98.25 71 LEU A C 1
ATOM 537 O O . LEU A 1 71 ? 22.688 -2.574 13.375 1 98.25 71 LEU A O 1
ATOM 541 N N . ALA A 1 72 ? 21.359 -3.342 11.734 1 96.81 72 ALA A N 1
ATOM 542 C CA . ALA A 1 72 ? 22.359 -4.266 11.203 1 96.81 72 ALA A CA 1
ATOM 543 C C . ALA A 1 72 ? 23.297 -3.562 10.227 1 96.81 72 ALA A C 1
ATOM 545 O O . ALA A 1 72 ? 24.344 -4.098 9.867 1 96.81 72 ALA A O 1
ATOM 546 N N . ALA A 1 73 ? 22.938 -2.381 9.789 1 96.5 73 ALA A N 1
ATOM 547 C CA . ALA A 1 73 ? 23.734 -1.654 8.805 1 96.5 73 ALA A CA 1
ATOM 548 C C . ALA A 1 73 ? 25.078 -1.244 9.391 1 96.5 73 ALA A C 1
ATOM 550 O O . ALA A 1 73 ? 25.156 -0.858 10.562 1 96.5 73 ALA A O 1
ATOM 551 N N . PRO A 1 74 ? 26.188 -1.259 8.5 1 94.56 74 PRO A N 1
ATOM 552 C CA . PRO A 1 74 ? 27.438 -0.646 8.961 1 94.56 74 PRO A CA 1
ATOM 553 C C . PRO A 1 74 ? 27.266 0.829 9.32 1 94.56 74 PRO A C 1
ATOM 555 O O . PRO A 1 74 ? 26.578 1.567 8.609 1 94.56 74 PRO A O 1
ATOM 558 N N . GLU A 1 75 ? 27.875 1.216 10.375 1 87.31 75 GLU A N 1
ATOM 559 C CA . GLU A 1 75 ? 27.688 2.562 10.906 1 87.31 75 GLU A CA 1
ATOM 560 C C . GLU A 1 75 ? 28.016 3.621 9.859 1 87.31 75 GLU A C 1
ATOM 562 O O . GLU A 1 75 ? 27.297 4.613 9.719 1 87.31 75 GLU A O 1
ATOM 567 N N . ASP A 1 76 ? 29.047 3.354 9.141 1 94 76 ASP A N 1
ATOM 568 C CA . ASP A 1 76 ? 29.484 4.34 8.164 1 94 76 ASP A CA 1
ATOM 569 C C . ASP A 1 76 ? 28.5 4.441 7 1 94 76 ASP A C 1
ATOM 571 O O . ASP A 1 76 ? 28.453 5.461 6.309 1 94 76 ASP A O 1
ATOM 575 N N . ALA A 1 77 ? 27.656 3.396 6.934 1 96.12 77 ALA A N 1
ATOM 576 C CA . ALA A 1 77 ? 26.703 3.359 5.82 1 96.12 77 ALA A CA 1
ATOM 577 C C . ALA A 1 77 ? 25.516 4.277 6.082 1 96.12 77 ALA A C 1
ATOM 579 O O . ALA A 1 77 ? 24.75 4.59 5.168 1 96.12 77 ALA A O 1
ATOM 580 N N . LEU A 1 78 ? 25.359 4.707 7.332 1 97.44 78 LEU A N 1
ATOM 581 C CA . LEU A 1 78 ? 24.219 5.535 7.703 1 97.44 78 LEU A CA 1
ATOM 582 C C . LEU A 1 78 ? 24.609 7.008 7.762 1 97.44 78 LEU A C 1
ATOM 584 O O . LEU A 1 78 ? 23.781 7.859 8.086 1 97.44 78 LEU A O 1
ATOM 588 N N . LEU A 1 79 ? 25.828 7.312 7.426 1 96.25 79 LEU A N 1
ATOM 589 C CA . LEU A 1 79 ? 26.359 8.672 7.508 1 96.25 79 LEU A CA 1
ATOM 590 C C . LEU A 1 79 ? 26.609 9.242 6.113 1 96.25 79 LEU A C 1
ATOM 592 O O . LEU A 1 79 ? 26.844 8.492 5.164 1 96.25 79 LEU A O 1
ATOM 596 N N . ASP A 1 80 ? 26.453 10.516 6.012 1 93.75 80 ASP A N 1
ATOM 597 C CA . ASP A 1 80 ? 26.828 11.164 4.754 1 93.75 80 ASP A CA 1
ATOM 598 C C . ASP A 1 80 ? 28.328 11.383 4.668 1 93.75 80 ASP A C 1
ATOM 600 O O . ASP A 1 80 ? 29.078 10.922 5.527 1 93.75 80 ASP A O 1
ATOM 604 N N . GLN A 1 81 ? 28.719 12.062 3.598 1 91.81 81 GLN A N 1
ATOM 605 C CA . GLN A 1 81 ? 30.141 12.242 3.326 1 91.81 81 GLN A CA 1
ATOM 606 C C . GLN A 1 81 ? 30.812 13.086 4.414 1 91.81 81 GLN A C 1
ATOM 608 O O . GLN A 1 81 ? 32.031 13.016 4.605 1 91.81 81 GLN A O 1
ATOM 613 N N . ARG A 1 82 ? 30.031 13.906 5.121 1 91.25 82 ARG A N 1
ATOM 614 C CA . ARG A 1 82 ? 30.562 14.797 6.148 1 91.25 82 ARG A CA 1
ATOM 615 C C . ARG A 1 82 ? 30.516 14.125 7.52 1 91.25 82 ARG A C 1
ATOM 617 O O . ARG A 1 82 ? 30.859 14.75 8.531 1 91.25 82 ARG A O 1
ATOM 624 N N . GLY A 1 83 ? 30.016 12.906 7.555 1 90.25 83 GLY A N 1
ATOM 625 C CA . GLY A 1 83 ? 29.984 12.172 8.805 1 90.25 83 GLY A CA 1
ATOM 626 C C . GLY A 1 83 ? 28.719 12.438 9.609 1 90.25 83 GLY A C 1
ATOM 627 O O . GLY A 1 83 ? 28.641 12.062 10.781 1 90.25 83 GLY A O 1
ATOM 628 N N . HIS A 1 84 ? 27.828 13.125 9.047 1 92.75 84 HIS A N 1
ATOM 629 C CA . HIS A 1 84 ? 26.547 13.383 9.695 1 92.75 84 HIS A CA 1
ATOM 630 C C . HIS A 1 84 ? 25.516 12.312 9.359 1 92.75 84 HIS A C 1
ATOM 632 O O . HIS A 1 84 ? 25.609 11.672 8.305 1 92.75 84 HIS A O 1
ATOM 638 N N . LEU A 1 85 ? 24.609 12.125 10.242 1 95.62 85 LEU A N 1
ATOM 639 C CA . LEU A 1 85 ? 23.516 11.195 9.977 1 95.62 85 LEU A CA 1
ATOM 640 C C . LEU A 1 85 ? 22.812 11.531 8.664 1 95.62 85 LEU A C 1
ATOM 642 O O . LEU A 1 85 ? 22.5 12.688 8.406 1 95.62 85 LEU A O 1
ATOM 646 N N . ASP A 1 86 ? 22.609 10.523 7.832 1 97.38 86 ASP A N 1
ATOM 647 C CA . ASP A 1 86 ? 21.938 10.672 6.543 1 97.38 86 ASP A CA 1
ATOM 648 C C . ASP A 1 86 ? 20.578 9.969 6.543 1 97.38 86 ASP A C 1
ATOM 650 O O . ASP A 1 86 ? 20.5 8.773 6.273 1 97.38 86 ASP A O 1
ATOM 654 N N . PRO A 1 87 ? 19.484 10.758 6.766 1 98.25 87 PRO A N 1
ATOM 655 C CA . PRO A 1 87 ? 18.156 10.133 6.793 1 98.25 87 PRO A CA 1
ATOM 656 C C . PRO A 1 87 ? 17.859 9.305 5.547 1 98.25 87 PRO A C 1
ATOM 658 O O . PRO A 1 87 ? 17.188 8.273 5.629 1 98.25 87 PRO A O 1
ATOM 661 N N . ALA A 1 88 ? 18.391 9.719 4.406 1 98.12 88 ALA A N 1
ATOM 662 C CA . ALA A 1 88 ? 18.172 8.969 3.17 1 98.12 88 ALA A CA 1
ATOM 663 C C . ALA A 1 88 ? 18.859 7.605 3.23 1 98.12 88 ALA A C 1
ATOM 665 O O . ALA A 1 88 ? 18.328 6.621 2.709 1 98.12 88 ALA A O 1
ATOM 666 N N . ALA A 1 89 ? 20.078 7.539 3.785 1 98.25 89 ALA A N 1
ATOM 667 C CA . ALA A 1 89 ? 20.781 6.273 3.949 1 98.25 89 ALA A CA 1
ATOM 668 C C . ALA A 1 89 ? 20.031 5.34 4.887 1 98.25 89 ALA A C 1
ATOM 670 O O . ALA A 1 89 ? 19.922 4.137 4.633 1 98.25 89 ALA A O 1
ATOM 671 N N . VAL A 1 90 ? 19.484 5.902 5.984 1 98.62 90 VAL A N 1
ATOM 672 C CA . VAL A 1 90 ? 18.703 5.117 6.934 1 98.62 90 VAL A CA 1
ATOM 673 C C . VAL A 1 90 ? 17.484 4.531 6.238 1 98.62 90 VAL A C 1
ATOM 675 O O . VAL A 1 90 ? 17.172 3.346 6.395 1 98.62 90 VAL A O 1
ATOM 678 N N . LEU A 1 91 ? 16.812 5.375 5.441 1 98.62 91 LEU A N 1
ATOM 679 C CA . LEU A 1 91 ? 15.641 4.914 4.715 1 98.62 91 LEU A CA 1
ATOM 680 C C . LEU A 1 91 ? 16 3.787 3.752 1 98.62 91 LEU A C 1
ATOM 682 O O . LEU A 1 91 ? 15.281 2.793 3.65 1 98.62 91 LEU A O 1
ATOM 686 N N . ARG A 1 92 ? 17.109 3.93 3.023 1 97.5 92 ARG A N 1
ATOM 687 C CA . ARG A 1 92 ? 17.547 2.912 2.072 1 97.5 92 ARG A CA 1
ATOM 688 C C . ARG A 1 92 ? 17.734 1.562 2.758 1 97.5 92 ARG A C 1
ATOM 690 O O . ARG A 1 92 ? 17.344 0.526 2.213 1 97.5 92 ARG A O 1
ATOM 697 N N . HIS A 1 93 ? 18.281 1.565 3.941 1 97.81 93 HIS A N 1
ATOM 698 C CA . HIS A 1 93 ? 18.469 0.322 4.676 1 97.81 93 HIS A CA 1
ATOM 699 C C . HIS A 1 93 ? 17.156 -0.214 5.219 1 97.81 93 HIS A C 1
ATOM 701 O O . HIS A 1 93 ? 16.922 -1.426 5.234 1 97.81 93 HIS A O 1
ATOM 707 N N . ALA A 1 94 ? 16.281 0.689 5.66 1 98.25 94 ALA A N 1
ATOM 708 C CA . ALA A 1 94 ? 14.992 0.284 6.219 1 98.25 94 ALA A CA 1
ATOM 709 C C . ALA A 1 94 ? 14.148 -0.444 5.18 1 98.25 94 ALA A C 1
ATOM 711 O O . ALA A 1 94 ? 13.43 -1.389 5.508 1 98.25 94 ALA A O 1
ATOM 712 N N . VAL A 1 95 ? 14.273 -0.008 3.908 1 96.81 95 VAL A N 1
ATOM 713 C CA . VAL A 1 95 ? 13.344 -0.525 2.91 1 96.81 95 VAL A CA 1
ATOM 714 C C . VAL A 1 95 ? 14.078 -1.474 1.964 1 96.81 95 VAL A C 1
ATOM 716 O O . VAL A 1 95 ? 13.562 -1.815 0.896 1 96.81 95 VAL A O 1
ATOM 719 N N . CYS A 1 96 ? 15.242 -1.877 2.418 1 93.5 96 CYS A N 1
ATOM 720 C CA . CYS A 1 96 ? 15.961 -2.846 1.604 1 93.5 96 CYS A CA 1
ATOM 721 C C . CYS A 1 96 ? 15.172 -4.141 1.467 1 93.5 96 CYS A C 1
ATOM 723 O O . CYS A 1 96 ? 14.484 -4.559 2.404 1 93.5 96 CY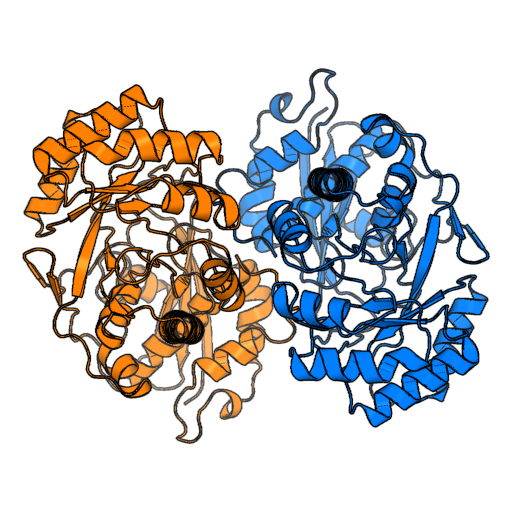S A O 1
ATOM 725 N N . ASP A 1 97 ? 15.133 -4.77 0.264 1 91.25 97 ASP A N 1
ATOM 726 C CA . ASP A 1 97 ? 14.531 -6.066 -0.036 1 91.25 97 ASP A CA 1
ATOM 727 C C . ASP A 1 97 ? 13.008 -5.973 -0.056 1 91.25 97 ASP A C 1
ATOM 729 O O . ASP A 1 97 ? 12.312 -6.98 0.108 1 91.25 97 ASP A O 1
ATOM 733 N N . GLU A 1 98 ? 12.539 -4.699 -0.098 1 93.62 98 GLU A N 1
ATOM 734 C CA . GLU A 1 98 ? 11.109 -4.508 -0.359 1 93.62 98 GLU A CA 1
ATOM 735 C C . GLU A 1 98 ? 10.828 -4.469 -1.858 1 93.62 98 GLU A C 1
ATOM 737 O O . GLU A 1 98 ? 11.5 -3.756 -2.605 1 93.62 98 GLU A O 1
ATOM 742 N N . LYS A 1 99 ? 9.836 -5.176 -2.346 1 93.19 99 LYS A N 1
ATOM 743 C CA . LYS A 1 99 ? 9.492 -5.207 -3.764 1 93.19 99 LYS A CA 1
ATOM 744 C C . LYS A 1 99 ? 8.875 -3.883 -4.207 1 93.19 99 LYS A C 1
ATOM 746 O O . LYS A 1 99 ? 8.258 -3.178 -3.402 1 93.19 99 LYS A O 1
ATOM 751 N N . PRO A 1 100 ? 9.023 -3.576 -5.512 1 92.38 100 PRO A N 1
ATOM 752 C CA . PRO A 1 100 ? 8.375 -2.369 -6.027 1 92.38 100 PRO A CA 1
ATOM 753 C C . PRO A 1 100 ? 6.859 -2.396 -5.855 1 92.38 100 PRO A C 1
ATOM 755 O O . PRO A 1 100 ? 6.266 -3.471 -5.738 1 92.38 100 PRO A O 1
ATOM 758 N N . GLY A 1 101 ? 6.305 -1.253 -5.773 1 92.62 101 GLY A N 1
ATOM 759 C CA . GLY A 1 101 ? 4.871 -1.135 -5.562 1 92.62 101 GLY A CA 1
ATOM 760 C C . GLY A 1 101 ? 4.449 -1.438 -4.137 1 92.62 101 GLY A C 1
ATOM 761 O O . GLY A 1 101 ? 5.297 -1.611 -3.26 1 92.62 101 GLY A O 1
ATOM 762 N N . GLY A 1 102 ? 3.162 -1.35 -3.893 1 94.19 102 GLY A N 1
ATOM 763 C CA . GLY A 1 102 ? 2.619 -1.715 -2.594 1 94.19 102 GLY A CA 1
ATOM 764 C C . GLY A 1 102 ? 2.861 -0.664 -1.528 1 94.19 102 GLY A C 1
ATOM 765 O O . GLY A 1 102 ? 3.26 -0.988 -0.407 1 94.19 102 GLY A O 1
ATOM 766 N N . HIS A 1 103 ? 2.656 0.562 -1.975 1 95.44 103 HIS A N 1
ATOM 767 C CA . HIS A 1 103 ? 2.846 1.662 -1.037 1 95.44 103 HIS A CA 1
ATOM 768 C C . HIS A 1 103 ? 1.649 1.805 -0.104 1 95.44 103 HIS A C 1
ATOM 770 O O . HIS A 1 103 ? 0.512 1.54 -0.501 1 95.44 103 HIS A O 1
ATOM 776 N N . GLY A 1 104 ? 1.757 2.006 1.108 1 94.06 104 GLY A N 1
ATOM 777 C CA . GLY A 1 104 ? 0.745 2.096 2.148 1 94.06 104 GLY A CA 1
ATOM 778 C C . GLY A 1 104 ? 1.32 2 3.549 1 94.06 104 GLY A C 1
ATOM 779 O O . GLY A 1 104 ? 2.1 2.859 3.965 1 94.06 104 GLY A O 1
ATOM 780 N N . ASP A 1 105 ? 1.05 0.814 4.141 1 96.62 105 ASP A N 1
ATOM 781 C CA . ASP A 1 105 ? 1.468 0.631 5.527 1 96.62 105 ASP A CA 1
ATOM 782 C C . ASP A 1 105 ? 2.986 0.714 5.656 1 96.62 105 ASP A C 1
ATOM 784 O O . ASP A 1 105 ? 3.502 1.297 6.613 1 96.62 105 ASP A O 1
ATOM 788 N N . ARG A 1 106 ? 3.688 0.185 4.707 1 97.38 106 ARG A N 1
ATOM 789 C CA . ARG A 1 106 ? 5.145 0.2 4.801 1 97.38 106 ARG A CA 1
ATOM 790 C C . ARG A 1 106 ? 5.688 1.619 4.676 1 97.38 106 ARG A C 1
ATOM 792 O O . ARG A 1 106 ? 6.691 1.963 5.305 1 97.38 106 ARG A O 1
ATOM 799 N N . ALA A 1 107 ? 5.016 2.428 3.814 1 98.12 107 ALA A N 1
ATOM 800 C CA . ALA A 1 107 ? 5.453 3.809 3.645 1 98.12 107 ALA A CA 1
ATOM 801 C C . ALA A 1 107 ? 5.34 4.586 4.953 1 98.12 107 ALA A C 1
ATOM 803 O O . ALA A 1 107 ? 6.238 5.355 5.305 1 98.12 107 ALA A O 1
ATOM 804 N N . GLY A 1 108 ? 4.215 4.41 5.66 1 97.75 108 GLY A N 1
ATOM 805 C CA . GLY A 1 108 ? 4.039 5.062 6.949 1 97.75 108 GLY A CA 1
ATOM 806 C C . GLY A 1 108 ? 5.031 4.59 7.996 1 97.75 108 GLY A C 1
ATOM 807 O O . GLY A 1 108 ? 5.527 5.391 8.789 1 97.75 108 GLY A O 1
ATOM 808 N N . ALA A 1 109 ? 5.34 3.285 7.977 1 98.62 109 ALA A N 1
ATOM 809 C CA . ALA A 1 109 ? 6.332 2.73 8.898 1 98.62 109 ALA A CA 1
ATOM 810 C C . ALA A 1 109 ? 7.707 3.344 8.656 1 98.62 109 ALA A C 1
ATOM 812 O O . ALA A 1 109 ? 8.352 3.834 9.586 1 98.62 109 ALA A O 1
ATOM 813 N N . ALA A 1 110 ? 8.094 3.322 7.406 1 98.75 110 ALA A N 1
ATOM 814 C CA . ALA A 1 110 ? 9.398 3.859 7.023 1 98.75 110 ALA A CA 1
ATOM 815 C C . ALA A 1 110 ? 9.492 5.348 7.34 1 98.75 110 ALA A C 1
ATOM 817 O O . ALA A 1 110 ? 10.547 5.836 7.758 1 98.75 110 ALA A O 1
ATOM 818 N N . ALA A 1 111 ? 8.406 6.035 7.133 1 98.69 111 ALA A N 1
ATOM 819 C CA . ALA A 1 111 ? 8.375 7.477 7.359 1 98.69 111 ALA A CA 1
ATOM 820 C C . ALA A 1 111 ? 8.664 7.805 8.82 1 98.69 111 ALA A C 1
ATOM 822 O O . ALA A 1 111 ? 9.359 8.773 9.125 1 98.69 111 ALA A O 1
ATOM 823 N N . ALA A 1 112 ? 8.109 7.031 9.734 1 98.81 112 ALA A N 1
ATOM 824 C CA . ALA A 1 112 ? 8.312 7.281 11.164 1 98.81 112 ALA A CA 1
ATOM 825 C C . ALA A 1 112 ? 9.797 7.223 11.523 1 98.81 112 ALA A C 1
ATOM 827 O O . ALA A 1 112 ? 10.297 8.07 12.266 1 98.81 112 ALA A O 1
ATOM 828 N N . VAL A 1 113 ? 10.508 6.27 10.938 1 98.94 113 VAL A N 1
ATOM 829 C CA . VAL A 1 113 ? 11.93 6.102 11.203 1 98.94 113 VAL A CA 1
ATOM 830 C C . VAL A 1 113 ? 12.711 7.238 10.555 1 98.94 113 VAL A C 1
ATOM 832 O O . VAL A 1 113 ? 13.57 7.855 11.188 1 98.94 113 VAL A O 1
ATOM 835 N N . GLU A 1 114 ? 12.438 7.547 9.32 1 98.94 114 GLU A N 1
ATOM 836 C CA . GLU A 1 114 ? 13.164 8.562 8.562 1 98.94 114 GLU A CA 1
ATOM 837 C C . GLU A 1 114 ? 12.977 9.945 9.18 1 98.94 114 GLU A C 1
ATOM 839 O O . GLU A 1 114 ? 13.938 10.711 9.297 1 98.94 114 GLU A O 1
ATOM 844 N N . LEU A 1 115 ? 11.781 10.25 9.594 1 98.88 115 LEU A N 1
ATOM 845 C CA . LEU A 1 115 ? 11.492 11.547 10.195 1 98.88 115 LEU A CA 1
ATOM 846 C C . LEU A 1 115 ? 12.156 11.664 11.562 1 98.88 115 LEU A C 1
ATOM 848 O O . LEU A 1 115 ? 12.578 12.75 11.961 1 98.88 115 LEU A O 1
ATOM 852 N N . ALA A 1 116 ? 12.227 10.539 12.297 1 98.94 116 ALA A N 1
ATOM 853 C CA . ALA A 1 116 ? 12.945 10.562 13.562 1 98.94 116 ALA A CA 1
ATOM 854 C C . ALA A 1 116 ? 14.422 10.906 13.352 1 98.94 116 ALA A C 1
ATOM 856 O O . ALA A 1 116 ? 15.039 11.555 14.195 1 98.94 116 ALA A O 1
ATOM 857 N N . CYS A 1 117 ? 14.953 10.531 12.211 1 98.88 117 CYS A N 1
ATOM 858 C CA . CYS A 1 117 ? 16.344 10.859 11.891 1 98.88 117 CYS A CA 1
ATOM 859 C C . CYS A 1 117 ? 16.5 12.352 11.633 1 98.88 117 CYS A C 1
ATOM 861 O O . CYS A 1 117 ? 17.516 12.945 11.969 1 98.88 117 CYS A O 1
ATOM 863 N N . TRP A 1 118 ? 15.531 12.945 10.992 1 98.81 118 TRP A N 1
ATOM 864 C CA . TRP A 1 118 ? 15.57 14.391 10.789 1 98.81 118 TRP A CA 1
ATOM 865 C C . TRP A 1 118 ? 15.5 15.125 12.125 1 98.81 118 TRP A C 1
ATOM 867 O O . TRP A 1 118 ? 16.188 16.141 12.32 1 98.81 118 TRP A O 1
ATOM 877 N N . ASP A 1 119 ? 14.617 14.625 12.984 1 98.88 119 ASP A N 1
ATOM 878 C CA . ASP A 1 119 ? 14.562 15.18 14.328 1 98.88 119 ASP A CA 1
ATOM 879 C C . ASP A 1 119 ? 15.922 15.102 15.016 1 98.88 119 ASP A C 1
ATOM 881 O O . ASP A 1 119 ? 16.391 16.094 15.586 1 98.88 119 ASP A O 1
ATOM 885 N N . LEU A 1 120 ? 16.531 13.961 14.961 1 98.75 120 LEU A N 1
ATOM 886 C CA . LEU A 1 120 ? 17.844 13.727 15.57 1 98.75 120 LEU A CA 1
ATOM 887 C C . LEU A 1 120 ? 18.891 14.664 14.977 1 98.75 120 LEU A C 1
ATOM 889 O O . LEU A 1 120 ? 19.688 15.258 15.711 1 98.75 120 LEU A O 1
ATOM 893 N N . ALA A 1 121 ? 18.891 14.766 13.664 1 98.19 121 ALA A N 1
ATOM 894 C CA . ALA A 1 121 ? 19.844 15.625 12.992 1 98.19 121 ALA A CA 1
ATOM 895 C C . ALA A 1 121 ? 19.719 17.062 13.469 1 98.19 121 ALA A C 1
ATOM 897 O O . ALA A 1 121 ? 20.734 17.75 13.703 1 98.19 121 ALA A O 1
ATOM 898 N N . ALA A 1 122 ? 18.5 17.547 13.594 1 98.5 122 ALA A N 1
ATOM 899 C CA . ALA A 1 122 ? 18.266 18.906 14.078 1 98.5 122 ALA A CA 1
ATOM 900 C C . ALA A 1 122 ? 18.75 19.062 15.516 1 98.5 122 ALA A C 1
ATOM 902 O O . ALA A 1 122 ? 19.359 20.078 15.867 1 98.5 122 ALA A O 1
ATOM 903 N N . LYS A 1 123 ? 18.5 18.062 16.312 1 98.38 123 LYS A N 1
ATOM 904 C CA . LYS A 1 123 ? 18.906 18.094 17.719 1 98.38 123 LYS A CA 1
ATOM 905 C C . LYS A 1 123 ? 20.438 18.062 17.828 1 98.38 123 LYS A C 1
ATOM 907 O O . LYS A 1 123 ? 21 18.688 18.734 1 98.38 123 LYS A O 1
ATOM 912 N N . LEU A 1 124 ? 21.047 17.328 17 1 97 124 LEU A N 1
ATOM 913 C CA . LEU A 1 124 ? 22.516 17.297 16.969 1 97 124 LEU A CA 1
ATOM 914 C C . LEU A 1 124 ? 23.078 18.688 16.719 1 97 124 LEU A C 1
ATOM 916 O O . LEU A 1 124 ? 24.125 19.031 17.25 1 97 124 LEU A O 1
ATOM 920 N N . ASN A 1 125 ? 22.375 19.484 15.953 1 95.88 125 ASN A N 1
ATOM 921 C CA . ASN A 1 125 ? 22.781 20.859 15.656 1 95.88 125 ASN A CA 1
ATOM 922 C C . ASN A 1 125 ? 22.219 21.844 16.672 1 95.88 125 ASN A C 1
ATOM 924 O O . ASN A 1 125 ? 22.484 23.047 16.594 1 95.88 125 ASN A O 1
ATOM 928 N N . ASP A 1 126 ? 21.453 21.375 17.562 1 97.38 126 ASP A N 1
ATOM 929 C CA . ASP A 1 126 ? 20.781 22.188 18.578 1 97.38 126 ASP A CA 1
ATOM 930 C C . ASP A 1 126 ? 19.938 23.297 17.938 1 97.38 126 ASP A C 1
ATOM 932 O O . ASP A 1 126 ? 20.078 24.469 18.312 1 97.38 126 ASP A O 1
ATOM 936 N N . GLU A 1 127 ? 19.156 23 17.016 1 97.75 127 GLU A N 1
ATOM 937 C CA . GLU A 1 127 ? 18.297 23.922 16.297 1 97.75 127 GLU A CA 1
ATOM 938 C C . GLU A 1 127 ? 16.953 23.281 15.961 1 97.75 127 GLU A C 1
ATOM 940 O O . GLU A 1 127 ? 16.797 22.062 16.031 1 97.75 127 GLU A O 1
ATOM 945 N N . PRO A 1 128 ? 15.93 24.094 15.68 1 97.81 128 PRO A N 1
ATOM 946 C CA . PRO A 1 128 ? 14.656 23.516 15.258 1 97.81 128 PRO A CA 1
ATOM 947 C C . PRO A 1 128 ? 14.742 22.812 13.906 1 97.81 128 PRO A C 1
ATOM 949 O O . PRO A 1 128 ? 15.516 23.234 13.039 1 97.81 128 PRO A O 1
ATOM 952 N N . ALA A 1 129 ? 13.938 21.828 13.75 1 98.19 129 ALA A N 1
ATOM 953 C CA . ALA A 1 129 ? 14.016 20.984 12.562 1 98.19 129 ALA A CA 1
ATOM 954 C C . ALA A 1 129 ? 13.797 21.797 11.289 1 98.19 129 ALA A C 1
ATOM 956 O O . ALA A 1 129 ? 14.391 21.516 10.25 1 98.19 129 ALA A O 1
ATOM 957 N N . TYR A 1 130 ? 12.875 22.828 11.305 1 97.94 130 TYR A N 1
ATOM 958 C CA . TYR A 1 130 ? 12.617 23.594 10.094 1 97.94 130 TYR A CA 1
ATOM 959 C C . TYR A 1 130 ? 13.898 24.266 9.594 1 97.94 130 TYR A C 1
ATOM 961 O O . TYR A 1 130 ? 14.078 24.438 8.383 1 97.94 130 TYR A O 1
ATOM 969 N N . ALA A 1 131 ? 14.805 24.672 10.484 1 97.88 131 ALA A N 1
ATOM 970 C CA . ALA A 1 131 ? 16.062 25.281 10.094 1 97.88 131 ALA A CA 1
ATOM 971 C C . ALA A 1 131 ? 16.984 24.266 9.422 1 97.88 131 ALA A C 1
ATOM 973 O O . ALA A 1 131 ? 17.594 24.547 8.391 1 97.88 131 ALA A O 1
ATOM 974 N N . THR A 1 132 ? 17.078 23.047 10.031 1 97.69 132 THR A N 1
ATOM 975 C CA . THR A 1 132 ? 17.859 21.953 9.461 1 97.69 132 THR A CA 1
ATOM 976 C C . THR A 1 132 ? 17.344 21.578 8.078 1 97.69 132 THR A C 1
ATOM 978 O O . THR A 1 132 ? 18.125 21.359 7.152 1 97.69 132 THR A O 1
ATOM 981 N N . ILE A 1 133 ? 16.047 21.484 7.938 1 98.19 133 ILE A N 1
ATOM 982 C CA . ILE A 1 133 ? 15.391 21.109 6.684 1 98.19 133 ILE A CA 1
ATOM 983 C C . ILE A 1 133 ? 15.672 22.172 5.621 1 98.19 133 ILE A C 1
ATOM 985 O O . ILE A 1 133 ? 16.094 21.844 4.508 1 98.19 133 ILE A O 1
ATOM 989 N N . ALA A 1 134 ? 15.469 23.453 5.969 1 98.06 134 ALA A N 1
ATOM 990 C CA . ALA A 1 134 ? 15.711 24.547 5.027 1 98.06 134 ALA A CA 1
ATOM 991 C C . ALA A 1 134 ? 17.156 24.547 4.539 1 98.06 134 ALA A C 1
ATOM 993 O O . ALA A 1 134 ? 17.406 24.625 3.334 1 98.06 134 ALA A O 1
ATOM 994 N N . ARG A 1 135 ? 18.016 24.406 5.449 1 97.19 135 ARG A N 1
ATOM 995 C CA . ARG A 1 135 ? 19.438 24.406 5.102 1 97.19 135 ARG A CA 1
ATOM 996 C C . ARG A 1 135 ? 19.781 23.234 4.191 1 97.19 135 ARG A C 1
ATOM 998 O O . ARG A 1 135 ? 20.484 23.406 3.191 1 97.19 135 ARG A O 1
ATOM 1005 N N . HIS A 1 136 ? 19.281 22.094 4.531 1 96.81 136 HIS A N 1
ATOM 1006 C CA . HIS A 1 136 ? 19.578 20.891 3.768 1 96.81 136 HIS A CA 1
ATOM 1007 C C . HIS A 1 136 ? 19.109 21.031 2.324 1 96.81 136 HIS A C 1
ATOM 1009 O O . HIS A 1 136 ? 19.797 20.562 1.4 1 96.81 136 HIS A O 1
ATOM 1015 N N . PHE A 1 137 ? 18 21.625 2.139 1 97.25 137 PHE A N 1
ATOM 1016 C CA . PHE A 1 137 ? 17.422 21.688 0.803 1 97.25 137 PHE A CA 1
ATOM 1017 C C . PHE A 1 137 ? 17.672 23.031 0.152 1 97.25 137 PHE A C 1
ATOM 1019 O O . PHE A 1 137 ? 17.078 23.359 -0.871 1 97.25 137 PHE A O 1
ATOM 1026 N N . GLY A 1 138 ? 18.516 23.812 0.706 1 96.75 138 GLY A N 1
ATOM 1027 C CA . GLY A 1 138 ? 18.984 25.047 0.116 1 96.75 138 GLY A CA 1
ATOM 1028 C C . GLY A 1 138 ? 17.906 26.125 0.063 1 96.75 138 GLY A C 1
ATOM 1029 O O . GLY A 1 138 ? 17.75 26.797 -0.954 1 96.75 138 GLY A O 1
ATOM 1030 N N . ARG A 1 139 ? 17.219 26.25 1.223 1 95.88 139 ARG A N 1
ATOM 1031 C CA . ARG A 1 139 ? 16.125 27.219 1.3 1 95.88 139 ARG A CA 1
ATOM 1032 C C . ARG A 1 139 ? 16.25 28.078 2.553 1 95.88 139 ARG A C 1
ATOM 1034 O O . ARG A 1 139 ? 17.047 27.781 3.445 1 95.88 139 ARG A O 1
ATOM 1041 N N . ASP A 1 140 ? 15.492 29.188 2.535 1 95.12 140 ASP A N 1
ATOM 1042 C CA . ASP A 1 140 ? 15.227 29.938 3.754 1 95.12 140 ASP A CA 1
ATOM 1043 C C . ASP A 1 140 ? 13.883 29.562 4.355 1 95.12 140 ASP A C 1
ATOM 1045 O O . ASP A 1 140 ? 12.883 29.453 3.639 1 95.12 140 ASP A O 1
ATOM 1049 N N . PRO A 1 141 ? 13.922 29.266 5.633 1 93.44 141 PRO A N 1
ATOM 1050 C CA . PRO A 1 141 ? 12.633 28.906 6.234 1 93.44 141 PRO A CA 1
ATOM 1051 C C . PRO A 1 141 ? 11.617 30.047 6.152 1 93.44 141 PRO A C 1
ATOM 1053 O O . PRO A 1 141 ? 11.992 31.219 6.238 1 93.44 141 PRO A O 1
ATOM 1056 N N . ALA A 1 142 ? 10.359 29.641 6.004 1 91.06 142 ALA A N 1
ATOM 1057 C CA . ALA A 1 142 ? 9.281 30.625 6.051 1 91.06 142 ALA A CA 1
ATOM 1058 C C . ALA A 1 142 ? 9.109 31.172 7.461 1 91.06 142 ALA A C 1
ATOM 1060 O O . ALA A 1 142 ? 9.086 30.422 8.438 1 91.06 142 ALA A O 1
ATOM 1061 N N . PRO A 1 143 ? 8.992 32.438 7.598 1 85 143 PRO A N 1
ATOM 1062 C CA . PRO A 1 143 ? 8.828 33.031 8.93 1 85 143 PRO A CA 1
ATOM 1063 C C . PRO A 1 143 ? 7.48 32.688 9.562 1 85 143 PRO A C 1
ATOM 1065 O O . PRO A 1 143 ? 7.367 32.625 10.789 1 85 143 PRO A O 1
ATOM 1068 N N . LEU A 1 144 ? 6.477 32.562 8.742 1 94.31 144 LEU A N 1
ATOM 1069 C CA . LEU A 1 144 ? 5.113 32.219 9.141 1 94.31 144 LEU A CA 1
ATOM 1070 C C . LEU A 1 144 ? 4.547 31.125 8.242 1 94.31 144 LEU A C 1
ATOM 1072 O O . LEU A 1 144 ? 4.844 31.078 7.043 1 94.31 144 LEU A O 1
ATOM 1076 N N . VAL A 1 145 ? 3.803 30.203 8.883 1 96.5 145 VAL A N 1
ATOM 1077 C CA . VAL A 1 145 ? 3.123 29.141 8.141 1 96.5 145 VAL A CA 1
ATOM 1078 C C . VAL A 1 145 ? 1.611 29.312 8.266 1 96.5 145 VAL A C 1
ATOM 1080 O O . VAL A 1 145 ? 1.088 29.484 9.367 1 96.5 145 VAL A O 1
ATOM 1083 N N . SER A 1 146 ? 0.901 29.359 7.105 1 97.19 146 SER A N 1
ATOM 1084 C CA . SER A 1 146 ? -0.558 29.359 7.129 1 97.19 146 SER A CA 1
ATOM 1085 C C . SER A 1 146 ? -1.104 28.031 7.621 1 97.19 146 SER A C 1
ATOM 1087 O O . SER A 1 146 ? -0.598 26.969 7.25 1 97.19 146 SER A O 1
ATOM 1089 N N . VAL A 1 147 ? -2.105 28.078 8.547 1 97.38 147 VAL A N 1
ATOM 1090 C CA . VAL A 1 147 ? -2.697 26.844 9.055 1 97.38 147 VAL A CA 1
ATOM 1091 C C . VAL A 1 147 ? -4.219 26.953 9.039 1 97.38 147 VAL A C 1
ATOM 1093 O O . VAL A 1 147 ? -4.766 28.062 9.086 1 97.38 147 VAL A O 1
ATOM 1096 N N . TYR A 1 148 ? -4.895 25.891 8.836 1 97.5 148 TYR A N 1
ATOM 1097 C CA . TYR A 1 148 ? -6.344 25.797 8.961 1 97.5 148 TYR A CA 1
ATOM 1098 C C . TYR A 1 148 ? -6.742 24.656 9.875 1 97.5 148 TYR A C 1
ATOM 1100 O O . TYR A 1 148 ? -6.051 23.641 9.945 1 97.5 148 TYR A O 1
ATOM 1108 N N . ALA A 1 149 ? -7.828 24.828 10.578 1 97.19 149 ALA A N 1
ATOM 1109 C CA . ALA A 1 149 ? -8.258 23.859 11.586 1 97.19 149 ALA A CA 1
ATOM 1110 C C . ALA A 1 149 ? -9.195 22.812 10.977 1 97.19 149 ALA A C 1
ATOM 1112 O O . ALA A 1 149 ? -10.203 23.172 10.359 1 97.19 149 ALA A O 1
ATOM 1113 N N . ALA A 1 150 ? -8.828 21.594 11.156 1 95.56 150 ALA A N 1
ATOM 1114 C CA . ALA A 1 150 ? -9.703 20.5 10.734 1 95.56 150 ALA A CA 1
ATOM 1115 C C . ALA A 1 150 ? -10.648 20.094 11.859 1 95.56 150 ALA A C 1
ATOM 1117 O O . ALA A 1 150 ? -10.211 19.875 12.992 1 95.56 150 ALA A O 1
ATOM 1118 N N . GLY A 1 151 ? -11.852 20.062 11.609 1 93.88 151 GLY A N 1
ATOM 1119 C CA . GLY A 1 151 ? -12.922 19.641 12.508 1 93.88 151 GLY A CA 1
ATOM 1120 C C . GLY A 1 151 ? -14.18 19.219 11.781 1 93.88 151 GLY A C 1
ATOM 1121 O O . GLY A 1 151 ? -14.117 18.562 10.742 1 93.88 151 GLY A O 1
ATOM 1122 N N . GLY A 1 152 ? -15.258 19.453 12.469 1 94.62 152 GLY A N 1
ATOM 1123 C CA . GLY A 1 152 ? -16.531 19.125 11.859 1 94.62 152 GLY A CA 1
ATOM 1124 C C . GLY A 1 152 ? -16.688 17.641 11.555 1 94.62 152 GLY A C 1
ATOM 1125 O O . GLY A 1 152 ? -17.234 17.266 10.523 1 94.62 152 GLY A O 1
ATOM 1126 N N . TYR A 1 153 ? -16.062 16.781 12.391 1 93.94 153 TYR A N 1
ATOM 1127 C CA . TYR A 1 153 ? -16.266 15.344 12.32 1 93.94 153 TYR A CA 1
ATOM 1128 C C . TYR A 1 153 ? -17.672 14.969 12.734 1 93.94 153 TYR A C 1
ATOM 1130 O O . TYR A 1 153 ? -18.453 15.828 13.18 1 93.94 153 TYR A O 1
ATOM 1138 N N . TYR A 1 154 ? -18.016 13.719 12.5 1 92.12 154 TYR A N 1
ATOM 1139 C CA . TYR A 1 154 ? -19.328 13.242 12.906 1 92.12 154 TYR A CA 1
ATOM 1140 C C . TYR A 1 154 ? -19.297 12.664 14.312 1 92.12 154 TYR A C 1
ATOM 1142 O O . TYR A 1 154 ? -18.469 11.82 14.625 1 92.12 154 TYR A O 1
ATOM 1150 N N . TYR A 1 155 ? -20.109 13.203 15.156 1 87.19 155 TYR A N 1
ATOM 1151 C CA . TYR A 1 155 ? -20.266 12.719 16.516 1 87.19 155 TYR A CA 1
ATOM 1152 C C . TYR A 1 155 ? -21.703 12.281 16.781 1 87.19 155 TYR A C 1
ATOM 1154 O O . TYR A 1 155 ? -22.656 12.906 16.297 1 87.19 155 TYR A O 1
ATOM 1162 N N . PRO A 1 156 ? -21.75 11.141 17.594 1 81.69 156 PRO A N 1
ATOM 1163 C CA . PRO A 1 156 ? -23.125 10.789 17.984 1 81.69 156 PRO A CA 1
ATOM 1164 C C . PRO A 1 156 ? -23.828 11.906 18.75 1 81.69 156 PRO A C 1
ATOM 1166 O O . PRO A 1 156 ? -23.266 12.453 19.703 1 81.69 156 PRO A O 1
ATOM 1169 N N . GLY A 1 157 ? -24.953 12.25 18.281 1 78.44 157 GLY A N 1
ATOM 1170 C CA . GLY A 1 157 ? -25.766 13.227 19 1 78.44 157 GLY A CA 1
ATOM 1171 C C . GLY A 1 157 ? -25.297 14.656 18.766 1 78.44 157 GLY A C 1
ATOM 1172 O O . GLY A 1 157 ? -25.812 15.578 19.406 1 78.44 157 GLY A O 1
ATOM 1173 N N . GLY A 1 158 ? -24.328 14.781 17.984 1 80 158 GLY A N 1
ATOM 1174 C CA . GLY A 1 158 ? -23.891 16.141 17.703 1 80 158 GLY A CA 1
ATOM 1175 C C . GLY A 1 158 ? -24.859 16.922 16.844 1 80 158 GLY A C 1
ATOM 1176 O O . GLY A 1 158 ? -25.422 16.375 15.891 1 80 158 GLY A O 1
ATOM 1177 N N . GLY A 1 159 ? -25.219 18.062 17.094 1 90.25 159 GLY A N 1
ATOM 1178 C CA . GLY A 1 159 ? -26.109 18.906 16.328 1 90.25 159 GLY A CA 1
ATOM 1179 C C . GLY A 1 159 ? -25.438 20.141 15.742 1 90.25 159 GLY A C 1
ATOM 1180 O O . GLY A 1 159 ? -24.219 20.312 15.906 1 90.25 159 GLY A O 1
ATOM 1181 N N . LEU A 1 160 ? -26.172 20.906 15.039 1 97.06 160 LEU A N 1
ATOM 1182 C CA . LEU A 1 160 ? -25.656 22.062 14.328 1 97.06 160 LEU A CA 1
ATOM 1183 C C . LEU A 1 160 ? -25.094 23.094 15.305 1 97.06 160 LEU A C 1
ATOM 1185 O O . LEU A 1 160 ? -24.109 23.781 14.992 1 97.06 160 LEU A O 1
ATOM 1189 N N . ASN A 1 161 ? -25.656 23.172 16.453 1 96.88 161 ASN A N 1
ATOM 1190 C CA . ASN A 1 161 ? -25.156 24.141 17.422 1 96.88 161 ASN A CA 1
ATOM 1191 C C . ASN A 1 161 ? -23.781 23.75 17.938 1 96.88 161 ASN A C 1
ATOM 1193 O O . ASN A 1 161 ? -22.906 24.609 18.094 1 96.88 161 ASN A O 1
ATOM 1197 N N . ALA A 1 162 ? -23.641 22.516 18.25 1 95.69 162 ALA A N 1
ATOM 1198 C CA . ALA A 1 162 ? -22.344 22.031 18.688 1 95.69 162 ALA A CA 1
ATOM 1199 C C . ALA A 1 162 ? -21.281 22.266 17.609 1 95.69 162 ALA A C 1
ATOM 1201 O O . ALA A 1 162 ? -20.125 22.594 17.922 1 95.69 162 ALA A O 1
ATOM 1202 N N . LEU A 1 163 ? -21.688 22.047 16.391 1 97.12 163 LEU A N 1
ATOM 1203 C CA . LEU A 1 163 ? -20.797 22.281 15.266 1 97.12 163 LEU A CA 1
ATOM 1204 C C . LEU A 1 163 ? -20.406 23.75 15.172 1 97.12 163 LEU A C 1
ATOM 1206 O O . LEU A 1 163 ? -19.219 24.062 15.008 1 97.12 163 LEU A O 1
ATOM 1210 N N . ARG A 1 164 ? -21.359 24.672 15.297 1 97.94 164 ARG A N 1
ATOM 1211 C CA . ARG A 1 164 ? -21.078 26.094 15.297 1 97.94 164 ARG A CA 1
ATOM 1212 C C . ARG A 1 164 ? -20.125 26.469 16.422 1 97.94 164 ARG A C 1
ATOM 1214 O O . ARG A 1 164 ? -19.188 27.25 16.234 1 97.94 164 ARG A O 1
ATOM 1221 N N . ASP A 1 165 ? -20.406 25.891 17.578 1 97 165 ASP A N 1
ATOM 1222 C CA . ASP A 1 165 ? -19.578 26.172 18.734 1 97 165 ASP A CA 1
ATOM 1223 C C . ASP A 1 165 ? -18.141 25.719 18.516 1 97 165 ASP A C 1
ATOM 1225 O O . ASP A 1 165 ? -17.203 26.406 18.906 1 97 165 ASP A O 1
ATOM 1229 N N . GLU A 1 166 ? -17.984 24.562 17.969 1 95.94 166 GLU A N 1
ATOM 1230 C CA . GLU A 1 166 ? -16.656 24.031 17.656 1 95.94 166 GLU A CA 1
ATOM 1231 C C . GLU A 1 166 ? -15.906 24.984 16.734 1 95.94 166 GLU A C 1
ATOM 1233 O O . GLU A 1 166 ? -14.734 25.297 16.984 1 95.94 166 GLU A O 1
ATOM 1238 N N . MET A 1 167 ? -16.578 25.484 15.688 1 97.38 167 MET A N 1
ATOM 1239 C CA . MET A 1 167 ? -15.922 26.359 14.719 1 97.38 167 MET A CA 1
ATOM 1240 C C . MET A 1 167 ? -15.578 27.703 15.359 1 97.38 167 MET A C 1
ATOM 1242 O O . MET A 1 167 ? -14.516 28.266 15.086 1 97.38 167 MET A O 1
ATOM 1246 N N . ARG A 1 168 ? -16.469 28.188 16.188 1 97.75 168 ARG A N 1
ATOM 1247 C CA . ARG A 1 168 ? -16.188 29.438 16.875 1 97.75 168 ARG A CA 1
ATOM 1248 C C . ARG A 1 168 ? -14.961 29.312 17.781 1 97.75 168 ARG A C 1
ATOM 1250 O O . ARG A 1 168 ? -14.148 30.219 17.875 1 97.75 168 ARG A O 1
ATOM 1257 N N . ARG A 1 169 ? -14.883 28.203 18.422 1 96.81 169 ARG A N 1
ATOM 1258 C CA . ARG A 1 169 ? -13.719 27.953 19.281 1 96.81 169 ARG A CA 1
ATOM 1259 C C . ARG A 1 169 ? -12.43 27.984 18.469 1 96.81 169 ARG A C 1
ATOM 1261 O O . ARG A 1 169 ? -11.406 28.5 18.938 1 96.81 169 ARG A O 1
ATOM 1268 N N . TYR A 1 170 ? -12.43 27.422 17.266 1 96.56 170 TYR A N 1
ATOM 1269 C CA . TYR A 1 170 ? -11.25 27.453 16.406 1 96.56 170 TYR A CA 1
ATOM 1270 C C . TYR A 1 170 ? -10.875 28.875 16.031 1 96.56 170 TYR A C 1
ATOM 1272 O O . TYR A 1 170 ? -9.703 29.25 16.047 1 96.56 170 TYR A O 1
ATOM 1280 N N . LEU A 1 171 ? -11.883 29.703 15.711 1 97.25 171 LEU A N 1
ATOM 1281 C CA . LEU A 1 171 ? -11.633 31.109 15.398 1 97.25 171 LEU A CA 1
ATOM 1282 C C . LEU A 1 171 ? -11.055 31.828 16.609 1 97.25 171 LEU A C 1
ATOM 1284 O O . LEU A 1 171 ? -10.133 32.625 16.469 1 97.25 171 LEU A O 1
ATOM 1288 N N . ASP A 1 172 ? -11.609 31.5 17.75 1 96.69 172 ASP A N 1
ATOM 1289 C CA . ASP A 1 172 ? -11.148 32.125 18.984 1 96.69 172 ASP A CA 1
ATOM 1290 C C . ASP A 1 172 ? -9.695 31.766 19.281 1 96.69 172 ASP A C 1
ATOM 1292 O O . ASP A 1 172 ? -8.969 32.562 19.891 1 96.69 172 ASP A O 1
ATOM 1296 N N . LEU A 1 173 ? -9.258 30.641 18.859 1 94.81 173 LEU A N 1
ATOM 1297 C CA . LEU A 1 173 ? -7.891 30.172 19.062 1 94.81 173 LEU A CA 1
ATOM 1298 C C . LEU A 1 173 ? -6.93 30.891 18.109 1 94.81 173 LEU A C 1
ATOM 1300 O O . LEU A 1 173 ? -5.711 30.828 18.297 1 94.81 173 LEU A O 1
ATOM 1304 N N . GLY A 1 174 ? -7.496 31.453 17.062 1 96.12 174 GLY A N 1
ATOM 1305 C CA . GLY A 1 174 ? -6.648 32.219 16.156 1 96.12 174 GLY A CA 1
ATOM 1306 C C . GLY A 1 174 ? -6.656 31.688 14.734 1 96.12 174 GLY A C 1
ATOM 1307 O O . GLY A 1 174 ? -6.012 32.25 13.852 1 96.12 174 GLY A O 1
ATOM 1308 N N . TYR A 1 175 ? -7.379 30.641 14.484 1 97 175 TYR A N 1
ATOM 1309 C CA . TYR A 1 175 ? -7.496 30.141 13.117 1 97 175 TYR A CA 1
ATOM 1310 C C . TYR A 1 175 ? -8.398 31.031 12.289 1 97 175 TYR A C 1
ATOM 1312 O O . TYR A 1 175 ? -9.305 31.688 12.828 1 97 175 TYR A O 1
ATOM 1320 N N . ASP A 1 176 ? -8.125 31.094 10.992 1 96.12 176 ASP A N 1
ATOM 1321 C CA . ASP A 1 176 ? -8.93 31.922 10.109 1 96.12 176 ASP A CA 1
ATOM 1322 C C . ASP A 1 176 ? -9.719 31.078 9.117 1 96.12 176 ASP A C 1
ATOM 1324 O O . ASP A 1 176 ? -10.641 31.578 8.461 1 96.12 176 ASP A O 1
ATOM 1328 N N . ALA A 1 177 ? -9.344 29.812 8.922 1 98.06 177 ALA A N 1
ATOM 1329 C CA . ALA A 1 177 ? -9.992 28.875 8.008 1 98.06 177 ALA A CA 1
ATOM 1330 C C . ALA A 1 177 ? -10.172 27.516 8.656 1 98.06 177 ALA A C 1
ATOM 1332 O O . ALA A 1 177 ? -9.43 27.141 9.57 1 98.06 177 ALA A O 1
ATOM 1333 N N . VAL A 1 178 ? -11.25 26.812 8.195 1 98.19 178 VAL A N 1
ATOM 1334 C CA . VAL A 1 178 ? -11.555 25.516 8.797 1 98.19 178 VAL A CA 1
ATOM 1335 C C . VAL A 1 178 ? -11.875 24.5 7.699 1 98.19 178 VAL A C 1
ATOM 1337 O O . VAL A 1 178 ? -12.172 24.891 6.562 1 98.19 178 VAL A O 1
ATOM 1340 N N . LYS A 1 179 ? -11.703 23.25 7.984 1 98.19 179 LYS A N 1
ATOM 1341 C CA . LYS A 1 179 ? -12.133 22.141 7.145 1 98.19 179 LYS A CA 1
ATOM 1342 C C . LYS A 1 179 ? -13.094 21.219 7.895 1 98.19 179 LYS A C 1
ATOM 1344 O O . LYS A 1 179 ? -12.867 20.906 9.062 1 98.19 179 LYS A O 1
ATOM 1349 N N . MET A 1 180 ? -14.172 20.859 7.285 1 97.88 180 MET A N 1
ATOM 1350 C CA . MET A 1 180 ? -15.117 19.938 7.898 1 97.88 180 MET A CA 1
ATOM 1351 C C . MET A 1 180 ? -15.352 18.719 7.008 1 97.88 180 MET A C 1
ATOM 1353 O O . MET A 1 180 ? -15.062 18.766 5.812 1 97.88 180 MET A O 1
ATOM 1357 N N . LYS A 1 181 ? -15.828 17.688 7.617 1 97.56 181 LYS A N 1
ATOM 1358 C CA . LYS A 1 181 ? -16.078 16.438 6.902 1 97.56 181 LYS A CA 1
ATOM 1359 C C . LYS A 1 181 ? -17.484 16.438 6.293 1 97.56 181 LYS A C 1
ATOM 1361 O O . LYS A 1 181 ? -18.422 16.938 6.895 1 97.56 181 LYS A O 1
ATOM 1366 N N . ILE A 1 182 ? -17.594 15.836 5.152 1 98.19 182 ILE A N 1
ATOM 1367 C CA . ILE A 1 182 ? -18.891 15.594 4.527 1 98.19 182 ILE A CA 1
ATOM 1368 C C . ILE A 1 182 ? -18.969 14.148 4.059 1 98.19 182 ILE A C 1
ATOM 1370 O O . ILE A 1 182 ? -17.984 13.406 4.121 1 98.19 182 ILE A O 1
ATOM 1374 N N . GLY A 1 183 ? -20.125 13.734 3.605 1 97.06 183 GLY A N 1
ATOM 1375 C CA . GLY A 1 183 ? -20.312 12.414 3.023 1 97.06 183 GLY A CA 1
ATOM 1376 C C . GLY A 1 183 ? -20.641 11.344 4.055 1 97.06 183 GLY A C 1
ATOM 1377 O O . GLY A 1 183 ? -20.781 10.172 3.715 1 97.06 183 GLY A O 1
ATOM 1378 N N . GLY A 1 184 ? -20.719 11.727 5.344 1 95.06 184 GLY A N 1
ATOM 1379 C CA . GLY A 1 184 ? -20.969 10.75 6.395 1 95.06 184 GLY A CA 1
ATOM 1380 C C . GLY A 1 184 ? -22.438 10.617 6.75 1 95.06 184 GLY A C 1
ATOM 1381 O O . GLY A 1 184 ? -22.828 9.68 7.453 1 95.06 184 GLY A O 1
ATOM 1382 N N . VAL A 1 185 ? -23.281 11.547 6.328 1 95.12 185 VAL A N 1
ATOM 1383 C CA . VAL A 1 185 ? -24.719 11.555 6.539 1 95.12 185 VAL A CA 1
ATOM 1384 C C . VAL A 1 185 ? -25.438 11.938 5.242 1 95.12 185 VAL A C 1
ATOM 1386 O O . VAL A 1 185 ? -24.781 12.141 4.211 1 95.12 185 VAL A O 1
ATOM 1389 N N . ALA A 1 186 ? -26.75 11.953 5.281 1 95.31 186 ALA A N 1
ATOM 1390 C CA . ALA A 1 186 ? -27.516 12.312 4.09 1 95.31 186 ALA A CA 1
ATOM 1391 C C . ALA A 1 186 ? -27.125 13.703 3.588 1 95.31 186 ALA A C 1
ATOM 1393 O O . ALA A 1 186 ? -26.797 14.586 4.383 1 95.31 186 ALA A O 1
ATOM 1394 N N . GLN A 1 187 ? -27.125 13.859 2.262 1 97.06 187 GLN A N 1
ATOM 1395 C CA . GLN A 1 187 ? -26.672 15.094 1.633 1 97.06 187 GLN A CA 1
ATOM 1396 C C . GLN A 1 187 ? -27.375 16.312 2.24 1 97.06 187 GLN A C 1
ATOM 1398 O O . GLN A 1 187 ? -26.734 17.328 2.494 1 97.06 187 GLN A O 1
ATOM 1403 N N . ARG A 1 188 ? -28.703 16.234 2.467 1 97 188 ARG A N 1
ATOM 1404 C CA . ARG A 1 188 ? -29.453 17.328 3.037 1 97 188 ARG A CA 1
ATOM 1405 C C . ARG A 1 188 ? -28.891 17.734 4.398 1 97 188 ARG A C 1
ATOM 1407 O O . ARG A 1 188 ? -28.781 18.938 4.695 1 97 188 ARG A O 1
ATOM 1414 N N . ASP A 1 189 ? -28.531 16.766 5.168 1 96.88 189 ASP A N 1
ATOM 1415 C CA . ASP A 1 189 ? -27.984 17.016 6.5 1 96.88 189 ASP A CA 1
ATOM 1416 C C . ASP A 1 189 ? -26.594 17.625 6.418 1 96.88 189 ASP A C 1
ATOM 1418 O O . ASP A 1 189 ? -26.25 18.516 7.188 1 96.88 189 ASP A O 1
ATOM 1422 N N . ASP A 1 190 ? -25.781 17.141 5.512 1 97.94 190 ASP A N 1
ATOM 1423 C CA . ASP A 1 190 ? -24.438 17.688 5.324 1 97.94 190 ASP A CA 1
ATOM 1424 C C . ASP A 1 190 ? -24.5 19.125 4.805 1 97.94 190 ASP A C 1
ATOM 1426 O O . ASP A 1 190 ? -23.656 19.953 5.148 1 97.94 190 ASP A O 1
ATOM 1430 N N . LEU A 1 191 ? -25.484 19.375 3.924 1 98.31 191 LEU A N 1
ATOM 1431 C CA . LEU A 1 191 ? -25.656 20.75 3.445 1 98.31 191 LEU A CA 1
ATOM 1432 C C . LEU A 1 191 ? -26.031 21.672 4.59 1 98.31 191 LEU A C 1
ATOM 1434 O O . LEU A 1 191 ? -25.531 22.797 4.672 1 98.31 191 LEU A O 1
ATOM 1438 N N . ALA A 1 192 ? -26.891 21.203 5.473 1 98.25 192 ALA A N 1
ATOM 1439 C CA . ALA A 1 192 ? -27.234 21.984 6.656 1 98.25 192 ALA A CA 1
ATOM 1440 C C . ALA A 1 192 ? -26 22.234 7.516 1 98.25 192 ALA A C 1
ATOM 1442 O O . ALA A 1 192 ? -25.828 23.328 8.062 1 98.25 192 ALA A O 1
ATOM 1443 N N . ARG A 1 193 ? -25.156 21.234 7.668 1 98.44 193 ARG A N 1
ATOM 1444 C CA . ARG A 1 193 ? -23.906 21.359 8.414 1 98.44 193 ARG A CA 1
ATOM 1445 C C . ARG A 1 193 ? -22.984 22.375 7.773 1 98.44 193 ARG A C 1
ATOM 1447 O O . ARG A 1 193 ? -22.406 23.234 8.461 1 98.44 193 ARG A O 1
ATOM 1454 N N . ILE A 1 194 ? -22.844 22.312 6.453 1 98.75 194 ILE A N 1
ATOM 1455 C CA . ILE A 1 194 ? -21.984 23.234 5.723 1 98.75 194 ILE A CA 1
ATOM 1456 C C . ILE A 1 194 ? -22.484 24.672 5.93 1 98.75 194 ILE A C 1
ATOM 1458 O O . ILE A 1 194 ? -21.688 25.562 6.246 1 98.75 194 ILE A O 1
ATOM 1462 N N . GLU A 1 195 ? -23.766 24.891 5.809 1 98.69 195 GLU A N 1
ATOM 1463 C CA . GLU A 1 195 ? -24.344 26.219 5.969 1 98.69 195 GLU A CA 1
ATOM 1464 C C . GLU A 1 195 ? -24.141 26.734 7.391 1 98.69 195 GLU A C 1
ATOM 1466 O O . GLU A 1 195 ? -23.891 27.922 7.594 1 98.69 195 GLU A O 1
ATOM 1471 N N . ALA A 1 196 ? -24.266 25.844 8.32 1 98.62 196 ALA A N 1
ATOM 1472 C CA . ALA A 1 196 ? -24.031 26.219 9.711 1 98.62 196 ALA A CA 1
ATOM 1473 C C . ALA A 1 196 ? -22.594 26.719 9.906 1 98.62 196 ALA A C 1
ATOM 1475 O O . ALA A 1 196 ? -22.375 27.688 10.633 1 98.62 196 ALA A O 1
ATOM 1476 N N . VAL A 1 197 ? -21.656 26.062 9.305 1 98.75 197 VAL A N 1
ATOM 1477 C CA . VAL A 1 197 ? -20.25 26.438 9.453 1 98.75 197 VAL A CA 1
ATOM 1478 C C . VAL A 1 197 ? -19.984 27.734 8.688 1 98.75 197 VAL A C 1
ATOM 1480 O O . VAL A 1 197 ? -19.25 28.594 9.172 1 98.75 197 VAL A O 1
ATOM 1483 N N . ILE A 1 198 ? -20.594 27.906 7.484 1 98.75 198 ILE A N 1
ATOM 1484 C CA . ILE A 1 198 ? -20.438 29.109 6.676 1 98.75 198 ILE A CA 1
ATOM 1485 C C . ILE A 1 198 ? -20.938 30.328 7.461 1 98.75 198 ILE A C 1
ATOM 1487 O O . ILE A 1 198 ? -20.344 31.391 7.41 1 98.75 198 ILE A O 1
ATOM 1491 N N . ASP A 1 199 ? -21.984 30.125 8.203 1 98.06 199 ASP A N 1
ATOM 1492 C CA . ASP A 1 199 ? -22.562 31.203 9 1 98.06 199 ASP A CA 1
ATOM 1493 C C . ASP A 1 199 ? -21.562 31.734 10.023 1 98.06 199 ASP A C 1
ATOM 1495 O O . ASP A 1 199 ? -21.594 32.906 10.383 1 98.06 199 ASP A O 1
ATOM 1499 N N . VAL A 1 200 ? -20.719 30.875 10.453 1 98.12 200 VAL A N 1
ATOM 1500 C CA . VAL A 1 200 ? -19.781 31.219 11.523 1 98.12 200 VAL A CA 1
ATOM 1501 C C . VAL A 1 200 ? -18.469 31.703 10.93 1 98.12 200 VAL A C 1
ATOM 1503 O O . VAL A 1 200 ? -17.875 32.688 11.43 1 98.12 200 VAL A O 1
ATOM 1506 N N . VAL A 1 201 ? -17.984 31.141 9.883 1 98.19 201 VAL A N 1
ATOM 1507 C CA . VAL A 1 201 ? -16.594 31.266 9.453 1 98.19 201 VAL A CA 1
ATOM 1508 C C . VAL A 1 201 ? -16.516 32.094 8.172 1 98.19 201 VAL A C 1
ATOM 1510 O O . VAL A 1 201 ? -15.539 32.812 7.938 1 98.19 201 VAL A O 1
ATOM 1513 N N . GLY A 1 202 ? -17.562 32.031 7.355 1 98.38 202 GLY A N 1
ATOM 1514 C CA . GLY A 1 202 ? -17.531 32.562 5.996 1 98.38 202 GLY A CA 1
ATOM 1515 C C . GLY A 1 202 ? -17.188 31.5 4.969 1 98.38 202 GLY A C 1
ATOM 1516 O O . GLY A 1 202 ? -16.266 30.688 5.176 1 98.38 202 GLY A O 1
ATOM 1517 N N . ALA A 1 203 ? -17.828 31.516 3.861 1 98.31 203 ALA A N 1
ATOM 1518 C CA . ALA A 1 203 ? -17.812 30.438 2.879 1 98.31 203 ALA A CA 1
ATOM 1519 C C . ALA A 1 203 ? -16.406 30.234 2.309 1 98.31 203 ALA A C 1
ATOM 1521 O O . ALA A 1 203 ? -15.93 29.109 2.186 1 98.31 203 ALA A O 1
ATOM 1522 N N . ASP A 1 204 ? -15.719 31.328 1.944 1 98.19 204 ASP A N 1
ATOM 1523 C CA . ASP A 1 204 ? -14.43 31.234 1.268 1 98.19 204 ASP A CA 1
ATOM 1524 C C . ASP A 1 204 ? -13.344 30.75 2.221 1 98.19 204 ASP A C 1
ATOM 1526 O O . ASP A 1 204 ? -12.211 30.5 1.802 1 98.19 204 ASP A O 1
ATOM 1530 N N . ARG A 1 205 ? -13.672 30.562 3.518 1 98.5 205 ARG A N 1
ATOM 1531 C CA . ARG A 1 205 ? -12.734 30.078 4.531 1 98.5 205 ARG A CA 1
ATOM 1532 C C . ARG A 1 205 ? -13.133 28.703 5.027 1 98.5 205 ARG A C 1
ATOM 1534 O O . ARG A 1 205 ? -12.562 28.203 6.004 1 98.5 205 ARG A O 1
ATOM 1541 N N . VAL A 1 206 ? -14.047 28.047 4.332 1 98.88 206 VAL A N 1
ATOM 1542 C CA . VAL A 1 206 ? -14.523 26.719 4.695 1 98.88 206 VAL A CA 1
ATOM 1543 C C . VAL A 1 206 ? -14.148 25.719 3.598 1 98.88 206 VAL A C 1
ATOM 1545 O O . VAL A 1 206 ? -14.508 25.906 2.434 1 98.88 206 VAL A O 1
ATOM 1548 N N . ALA A 1 207 ? -13.383 24.703 3.969 1 98.81 207 ALA A N 1
ATOM 1549 C CA . ALA A 1 207 ? -13.125 23.562 3.094 1 98.81 207 ALA A CA 1
ATOM 1550 C C . ALA A 1 207 ? -13.945 22.344 3.523 1 98.81 207 ALA A C 1
ATOM 1552 O O . ALA A 1 207 ? -14.266 22.203 4.703 1 98.81 207 ALA A O 1
ATOM 1553 N N . VAL A 1 208 ? -14.289 21.5 2.598 1 98.81 208 VAL A N 1
ATOM 1554 C CA . VAL A 1 208 ? -15.016 2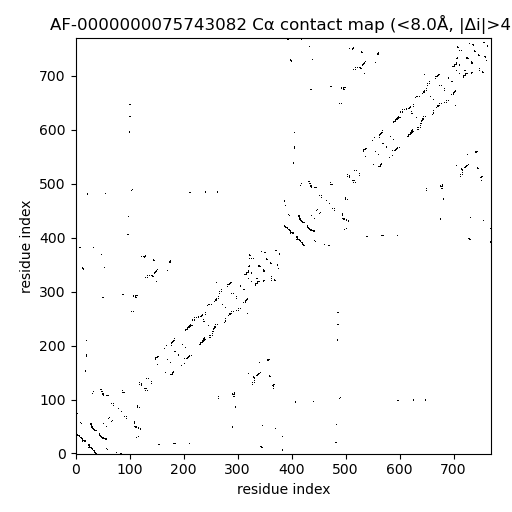0.281 2.902 1 98.81 208 VAL A CA 1
ATOM 1555 C C . VAL A 1 208 ? -14.219 19.078 2.396 1 98.81 208 VAL A C 1
ATOM 1557 O O . VAL A 1 208 ? -13.531 19.156 1.376 1 98.81 208 VAL A O 1
ATOM 1560 N N . ASP A 1 209 ? -14.328 18.031 3.117 1 98.44 209 ASP A N 1
ATOM 1561 C CA . ASP A 1 209 ? -13.562 16.828 2.826 1 98.44 209 ASP A CA 1
ATOM 1562 C C . ASP A 1 209 ? -14.453 15.586 2.834 1 98.44 209 ASP A C 1
ATOM 1564 O O . ASP A 1 209 ? -15.055 15.258 3.859 1 98.44 209 ASP A O 1
ATOM 1568 N N . ALA A 1 210 ? -14.477 14.891 1.714 1 98.31 210 ALA A N 1
ATOM 1569 C CA . ALA A 1 210 ? -15.328 13.703 1.583 1 98.31 210 ALA A CA 1
ATOM 1570 C C . ALA A 1 210 ? -14.539 12.43 1.878 1 98.31 210 ALA A C 1
ATOM 1572 O O . ALA A 1 210 ? -15.102 11.336 1.896 1 98.31 210 ALA A O 1
ATOM 1573 N N . ASN A 1 211 ? -13.305 12.539 2.119 1 96.81 211 ASN A N 1
ATOM 1574 C CA . ASN A 1 211 ? -12.414 11.453 2.496 1 96.81 211 ASN A CA 1
ATOM 1575 C C . ASN A 1 211 ? -12.523 10.273 1.529 1 96.81 211 ASN A C 1
ATOM 1577 O O . ASN A 1 211 ? -12.484 9.117 1.947 1 96.81 211 ASN A O 1
ATOM 1581 N N . GLY A 1 212 ? -12.797 10.555 0.26 1 96.62 212 GLY A N 1
ATOM 1582 C CA . GLY A 1 212 ? -12.805 9.531 -0.77 1 96.62 212 GLY A CA 1
ATOM 1583 C C . GLY A 1 212 ? -14.094 8.734 -0.807 1 96.62 212 GLY A C 1
ATOM 1584 O O . GLY A 1 212 ? -14.117 7.613 -1.325 1 96.62 212 GLY A O 1
ATOM 1585 N N . ARG A 1 213 ? -15.133 9.195 -0.357 1 96.44 213 ARG A N 1
ATOM 1586 C CA . ARG A 1 213 ? -16.375 8.477 -0.122 1 96.44 213 ARG A CA 1
ATOM 1587 C C . ARG A 1 213 ? -17.141 8.242 -1.427 1 96.44 213 ARG A C 1
ATOM 1589 O O . ARG A 1 213 ? -17.781 7.211 -1.603 1 96.44 213 ARG A O 1
ATOM 1596 N N . PHE A 1 214 ? -17.062 9.148 -2.373 1 98.12 214 PHE A N 1
ATOM 1597 C CA . PHE A 1 214 ? -18.047 9.203 -3.438 1 98.12 214 PHE A CA 1
ATOM 1598 C C . PHE A 1 214 ? -17.562 8.469 -4.676 1 98.12 214 PHE A C 1
ATOM 1600 O O . PHE A 1 214 ? -16.359 8.414 -4.941 1 98.12 214 PHE A O 1
ATOM 1607 N N . ASP A 1 215 ? -18.531 7.836 -5.395 1 97.5 215 ASP A N 1
ATOM 1608 C CA . ASP A 1 215 ? -18.234 7.457 -6.773 1 97.5 215 ASP A CA 1
ATOM 1609 C C . ASP A 1 215 ? -18.312 8.664 -7.707 1 97.5 215 ASP A C 1
ATOM 1611 O O . ASP A 1 215 ? -18.562 9.781 -7.258 1 97.5 215 ASP A O 1
ATOM 1615 N N . ARG A 1 216 ? -18.047 8.453 -8.953 1 97.94 216 ARG A N 1
ATOM 1616 C CA . ARG A 1 216 ? -17.922 9.555 -9.898 1 97.94 216 ARG A CA 1
ATOM 1617 C C . ARG A 1 216 ? -19.203 10.367 -9.977 1 97.94 216 ARG A C 1
ATOM 1619 O O . ARG A 1 216 ? -19.172 11.602 -9.961 1 97.94 216 ARG A O 1
ATOM 1626 N N . ALA A 1 217 ? -20.328 9.672 -10.07 1 98.38 217 ALA A N 1
ATOM 1627 C CA . ALA A 1 217 ? -21.625 10.352 -10.188 1 98.38 217 ALA A CA 1
ATOM 1628 C C . ALA A 1 217 ? -21.906 11.219 -8.961 1 98.38 217 ALA A C 1
ATOM 1630 O O . ALA A 1 217 ? -22.266 12.383 -9.094 1 98.38 217 ALA A O 1
ATOM 1631 N N . ALA A 1 218 ? -21.703 10.656 -7.789 1 98.44 218 ALA A N 1
ATOM 1632 C CA . ALA A 1 218 ? -21.938 11.391 -6.551 1 98.44 218 ALA A CA 1
ATOM 1633 C C . ALA A 1 218 ? -20.938 12.539 -6.398 1 98.44 218 ALA A C 1
ATOM 1635 O O . ALA A 1 218 ? -21.297 13.633 -5.953 1 98.44 218 ALA A O 1
ATOM 1636 N N . ALA A 1 219 ? -19.703 12.297 -6.75 1 98.75 219 ALA A N 1
ATOM 1637 C CA . ALA A 1 219 ? -18.656 13.312 -6.629 1 98.75 219 ALA A CA 1
ATOM 1638 C C . ALA A 1 219 ? -18.984 14.539 -7.48 1 98.75 219 ALA A C 1
ATOM 1640 O O . ALA A 1 219 ? -18.828 15.672 -7.027 1 98.75 219 ALA A O 1
ATOM 1641 N N . THR A 1 220 ? -19.406 14.32 -8.727 1 98.69 220 THR A N 1
ATOM 1642 C CA . THR A 1 220 ? -19.719 15.422 -9.633 1 98.69 220 THR A CA 1
ATOM 1643 C C . THR A 1 220 ? -21.016 16.109 -9.219 1 98.69 220 THR A C 1
ATOM 1645 O O . THR A 1 220 ? -21.156 17.328 -9.375 1 98.69 220 THR A O 1
ATOM 1648 N N . ARG A 1 221 ? -21.984 15.328 -8.727 1 98.44 221 ARG A N 1
ATOM 1649 C CA . ARG A 1 221 ? -23.188 15.938 -8.203 1 98.44 221 ARG A CA 1
ATOM 1650 C C . ARG A 1 221 ? -22.875 16.859 -7.031 1 98.44 221 ARG A C 1
ATOM 1652 O O . ARG A 1 221 ? -23.438 17.953 -6.938 1 98.44 221 ARG A O 1
ATOM 1659 N N . TRP A 1 222 ? -22.047 16.406 -6.098 1 98.75 222 TRP A N 1
ATOM 1660 C CA . TRP A 1 222 ? -21.625 17.234 -4.977 1 98.75 222 TRP A CA 1
ATOM 1661 C C . TRP A 1 222 ? -20.891 18.5 -5.469 1 98.75 222 TRP A C 1
ATOM 1663 O O . TRP A 1 222 ? -21.078 19.578 -4.91 1 98.75 222 TRP A O 1
ATOM 1673 N N . ALA A 1 223 ? -20.062 18.328 -6.508 1 98.75 223 ALA A N 1
ATOM 1674 C CA . ALA A 1 223 ? -19.391 19.484 -7.086 1 98.75 223 ALA A CA 1
ATOM 1675 C C . ALA A 1 223 ? -20.391 20.562 -7.516 1 98.75 223 ALA A C 1
ATOM 1677 O O . ALA A 1 223 ? -20.203 21.734 -7.227 1 98.75 223 ALA A O 1
ATOM 1678 N N . ALA A 1 224 ? -21.406 20.125 -8.234 1 98.5 224 ALA A N 1
ATOM 1679 C CA . ALA A 1 224 ? -22.453 21.047 -8.688 1 98.5 224 ALA A CA 1
ATOM 1680 C C . ALA A 1 224 ? -23.156 21.719 -7.504 1 98.5 224 ALA A C 1
ATOM 1682 O O . ALA A 1 224 ? -23.453 22.906 -7.543 1 98.5 224 ALA A O 1
ATOM 1683 N N . THR A 1 225 ? -23.391 20.906 -6.496 1 98.38 225 THR A N 1
ATOM 1684 C CA . THR A 1 225 ? -24.094 21.375 -5.316 1 98.38 225 THR A CA 1
ATOM 1685 C C . THR A 1 225 ? -23.25 22.359 -4.531 1 98.38 225 THR A C 1
ATOM 1687 O O . THR A 1 225 ? -23.766 23.328 -3.955 1 98.38 225 THR A O 1
ATOM 1690 N N . LEU A 1 226 ? -21.953 22.203 -4.488 1 98.69 226 LEU A N 1
ATOM 1691 C CA . LEU A 1 226 ? -21.031 23 -3.682 1 98.69 226 LEU A CA 1
ATOM 1692 C C . LEU A 1 226 ? -20.656 24.281 -4.402 1 98.69 226 LEU A C 1
ATOM 1694 O O . LEU A 1 226 ? -20.281 25.266 -3.762 1 98.69 226 LEU A O 1
ATOM 1698 N N . ALA A 1 227 ? -20.797 24.344 -5.691 1 98.31 227 ALA A N 1
ATOM 1699 C CA . ALA A 1 227 ? -20.266 25.406 -6.539 1 98.31 227 ALA A CA 1
ATOM 1700 C C . ALA A 1 227 ? -20.797 26.766 -6.109 1 98.31 227 ALA A C 1
ATOM 1702 O O . ALA A 1 227 ? -20.031 27.719 -5.973 1 98.31 227 ALA A O 1
ATOM 1703 N N . PRO A 1 228 ? -22.094 26.859 -5.812 1 97.88 228 PRO A N 1
ATOM 1704 C CA . PRO A 1 228 ? -22.641 28.188 -5.496 1 97.88 228 PRO A CA 1
ATOM 1705 C C . PRO A 1 228 ? -22.109 28.719 -4.168 1 97.88 228 PRO A C 1
ATOM 1707 O O . PRO A 1 228 ? -22.203 29.922 -3.906 1 97.88 228 PRO A O 1
ATOM 1710 N N . TYR A 1 229 ? -21.578 27.922 -3.26 1 98.38 229 TYR A N 1
ATOM 1711 C CA . TYR A 1 229 ? -21.156 28.375 -1.938 1 98.38 229 TYR A CA 1
ATOM 1712 C C . TYR A 1 229 ? -19.844 29.156 -2.021 1 98.38 229 TYR A C 1
ATOM 1714 O O . TYR A 1 229 ? -19.562 29.984 -1.162 1 98.38 229 TYR A O 1
ATOM 1722 N N . GLY A 1 230 ? -18.969 28.812 -3.057 1 98.38 230 GLY A N 1
ATOM 1723 C CA . GLY A 1 230 ? -17.672 29.469 -3.121 1 98.38 230 GLY A CA 1
ATOM 1724 C C . GLY A 1 230 ? -16.75 29.062 -1.985 1 98.38 230 GLY A C 1
ATOM 1725 O O . GLY A 1 230 ? -16.094 29.922 -1.385 1 98.38 230 GLY A O 1
ATOM 1726 N N . LEU A 1 231 ? -16.672 27.75 -1.679 1 98.81 231 LEU A N 1
ATOM 1727 C CA . LEU A 1 231 ? -15.883 27.234 -0.568 1 98.81 231 LEU A CA 1
ATOM 1728 C C . LEU A 1 231 ? -14.391 27.344 -0.863 1 98.81 231 LEU A C 1
ATOM 1730 O O . LEU A 1 231 ? -13.992 27.562 -2.01 1 98.81 231 LEU A O 1
ATOM 1734 N N . ARG A 1 232 ? -13.625 27.219 0.196 1 98.62 232 ARG A N 1
ATOM 1735 C CA . ARG A 1 232 ? -12.172 27.25 0.096 1 98.62 232 ARG A CA 1
ATOM 1736 C C . ARG A 1 232 ? -11.656 26.141 -0.804 1 98.62 232 ARG A C 1
ATOM 1738 O O . ARG A 1 232 ? -10.844 26.375 -1.701 1 98.62 232 ARG A O 1
ATOM 1745 N N . TRP A 1 233 ? -12.039 24.812 -0.489 1 98.75 233 TRP A N 1
ATOM 1746 C CA . TRP A 1 233 ? -11.773 23.734 -1.434 1 98.75 233 TRP A CA 1
ATOM 1747 C C . TRP A 1 233 ? -12.672 22.531 -1.148 1 98.75 233 TRP A C 1
ATOM 1749 O O . TRP A 1 233 ? -13.305 22.453 -0.092 1 98.75 233 TRP A O 1
ATOM 1759 N N . TYR A 1 234 ? -12.914 21.766 -2.182 1 98.88 234 TYR A N 1
ATOM 1760 C CA . TYR A 1 234 ? -13.547 20.453 -2.176 1 98.88 234 TYR A CA 1
ATOM 1761 C C . TYR A 1 234 ? -12.5 19.344 -2.191 1 98.88 234 TYR A C 1
ATOM 1763 O O . TYR A 1 234 ? -11.82 19.141 -3.199 1 98.88 234 TYR A O 1
ATOM 1771 N N . GLU A 1 235 ? -12.445 18.641 -0.984 1 98.75 235 GLU A N 1
ATOM 1772 C CA . GLU A 1 235 ? -11.312 17.75 -0.762 1 98.75 235 GLU A CA 1
ATOM 1773 C C . GLU A 1 235 ? -11.719 16.297 -0.925 1 98.75 235 GLU A C 1
ATOM 1775 O O . GLU A 1 235 ? -12.773 15.883 -0.448 1 98.75 235 GLU A O 1
ATOM 1780 N N . GLU A 1 236 ? -10.836 15.469 -1.62 1 98.19 236 GLU A N 1
ATOM 1781 C CA . GLU A 1 236 ? -10.875 14.016 -1.799 1 98.19 236 GLU A CA 1
ATOM 1782 C C . GLU A 1 236 ? -12.297 13.539 -2.074 1 98.19 236 GLU A C 1
ATOM 1784 O O . GLU A 1 236 ? -12.844 12.734 -1.313 1 98.19 236 GLU A O 1
ATOM 1789 N N . PRO A 1 237 ? -12.859 13.953 -3.197 1 98.38 237 PRO A N 1
ATOM 1790 C CA . PRO A 1 237 ? -14.227 13.57 -3.547 1 98.38 237 PRO A CA 1
ATOM 1791 C C . PRO A 1 237 ? -14.414 12.055 -3.605 1 98.38 237 PRO A C 1
ATOM 1793 O O . PRO A 1 237 ? -15.414 11.531 -3.117 1 98.38 237 PRO A O 1
ATOM 1796 N N . GLY A 1 238 ? -13.469 11.406 -4.191 1 97.88 238 GLY A N 1
ATOM 1797 C CA . GLY A 1 238 ? -13.586 9.969 -4.355 1 97.88 238 GLY A CA 1
ATOM 1798 C C . GLY A 1 238 ? -12.281 9.234 -4.133 1 97.88 238 GLY A C 1
ATOM 1799 O O . GLY A 1 238 ? -11.344 9.789 -3.557 1 97.88 238 GLY A O 1
ATOM 1800 N N . ASP A 1 239 ? -12.211 7.949 -4.508 1 97.38 239 ASP A N 1
ATOM 1801 C CA . ASP A 1 239 ? -11.047 7.098 -4.312 1 97.38 239 ASP A CA 1
ATOM 1802 C C . ASP A 1 239 ? -9.773 7.781 -4.816 1 97.38 239 ASP A C 1
ATOM 1804 O O . ASP A 1 239 ? -9.75 8.312 -5.926 1 97.38 239 ASP A O 1
ATOM 1808 N N . PRO A 1 240 ? -8.734 7.766 -3.998 1 96.44 240 PRO A N 1
ATOM 1809 C CA . PRO A 1 240 ? -7.512 8.5 -4.352 1 96.44 240 PRO A CA 1
ATOM 1810 C C . PRO A 1 240 ? -6.875 7.992 -5.641 1 96.44 240 PRO A C 1
ATOM 1812 O O . PRO A 1 240 ? -6.113 8.719 -6.285 1 96.44 240 PRO A O 1
ATOM 1815 N N . LEU A 1 241 ? -7.168 6.758 -6.062 1 97.56 241 LEU A N 1
ATOM 1816 C CA . LEU A 1 241 ? -6.551 6.188 -7.258 1 97.56 241 LEU A CA 1
ATOM 1817 C C . LEU A 1 241 ? -7.477 6.324 -8.461 1 97.56 241 LEU A C 1
ATOM 1819 O O . LEU A 1 241 ? -7.113 5.945 -9.578 1 97.56 241 LEU A O 1
ATOM 1823 N N . ASP A 1 242 ? -8.656 6.809 -8.234 1 98.19 242 ASP A N 1
ATOM 1824 C CA . ASP A 1 242 ? -9.555 7.039 -9.367 1 98.19 242 ASP A CA 1
ATOM 1825 C C . ASP A 1 242 ? -9.289 8.398 -10.008 1 98.19 242 ASP A C 1
ATOM 1827 O O . ASP A 1 242 ? -10.055 9.344 -9.812 1 98.19 242 ASP A O 1
ATOM 1831 N N . PHE A 1 243 ? -8.266 8.438 -10.828 1 98.38 243 PHE A N 1
ATOM 1832 C CA . PHE A 1 243 ? -7.809 9.672 -11.453 1 98.38 243 PHE A CA 1
ATOM 1833 C C . PHE A 1 243 ? -8.883 10.242 -12.375 1 98.38 243 PHE A C 1
ATOM 1835 O O . PHE A 1 243 ? -9.023 11.461 -12.492 1 98.38 243 PHE A O 1
ATOM 1842 N N . GLU A 1 244 ? -9.648 9.383 -12.977 1 98.19 244 GLU A N 1
ATOM 1843 C CA . GLU A 1 244 ? -10.703 9.844 -13.875 1 98.19 244 GLU A CA 1
ATOM 1844 C C . GLU A 1 244 ? -11.82 10.539 -13.102 1 98.19 244 GLU A C 1
ATOM 1846 O O . GLU A 1 244 ? -12.422 11.492 -13.602 1 98.19 244 GLU A O 1
ATOM 1851 N N . LEU A 1 245 ? -12.133 10 -11.938 1 98.62 245 LEU A N 1
ATOM 1852 C CA . LEU A 1 245 ? -13.102 10.68 -11.086 1 98.62 245 LEU A CA 1
ATOM 1853 C C . LEU A 1 245 ? -12.617 12.078 -10.719 1 98.62 245 LEU A C 1
ATOM 1855 O O . LEU A 1 245 ? -13.383 13.039 -10.797 1 98.62 245 LEU A O 1
ATOM 1859 N N . ASN A 1 246 ? -11.375 12.188 -10.305 1 98.81 246 ASN A N 1
ATOM 1860 C CA . ASN A 1 246 ? -10.828 13.492 -9.969 1 98.81 246 ASN A CA 1
ATOM 1861 C C . ASN A 1 246 ? -10.859 14.438 -11.172 1 98.81 246 ASN A C 1
ATOM 1863 O O . ASN A 1 246 ? -11.234 15.602 -11.039 1 98.81 246 ASN A O 1
ATOM 1867 N N . ARG A 1 247 ? -10.477 13.93 -12.312 1 98.69 247 ARG A N 1
ATOM 1868 C CA . ARG A 1 247 ? -10.492 14.719 -13.539 1 98.69 247 ARG A CA 1
ATOM 1869 C C . ARG A 1 247 ? -11.906 15.188 -13.867 1 98.69 247 ARG A C 1
ATOM 1871 O O . ARG A 1 247 ? -12.102 16.328 -14.289 1 98.69 247 ARG A O 1
ATOM 1878 N N . ALA A 1 248 ? -12.852 14.273 -13.695 1 98.81 248 ALA A N 1
ATOM 1879 C CA . ALA A 1 248 ? -14.242 14.633 -13.938 1 98.81 248 ALA A CA 1
ATOM 1880 C C . ALA A 1 248 ? -14.68 15.773 -13.023 1 98.81 248 ALA A C 1
ATOM 1882 O O . ALA A 1 248 ? -15.359 16.703 -13.453 1 98.81 248 ALA A O 1
ATOM 1883 N N . VAL A 1 249 ? -14.305 15.719 -11.75 1 98.88 249 VAL A N 1
ATOM 1884 C CA . VAL A 1 249 ? -14.68 16.734 -10.773 1 98.88 249 VAL A CA 1
ATOM 1885 C C . VAL A 1 249 ? -14.016 18.062 -11.133 1 98.88 249 VAL A C 1
ATOM 1887 O O . VAL A 1 249 ? -14.68 19.109 -11.195 1 98.88 249 VAL A O 1
ATOM 1890 N N . THR A 1 250 ? -12.688 18.047 -11.43 1 98.69 250 THR A N 1
ATOM 1891 C CA . THR A 1 250 ? -11.992 19.281 -11.742 1 98.69 250 THR A CA 1
ATOM 1892 C C . THR A 1 250 ? -12.484 19.859 -13.062 1 98.69 250 THR A C 1
ATOM 1894 O O . THR A 1 250 ? -12.375 21.062 -13.297 1 98.69 250 THR A O 1
ATOM 1897 N N . GLY A 1 251 ? -13.031 19.016 -13.953 1 98.44 251 GLY A N 1
ATOM 1898 C CA . GLY A 1 251 ? -13.555 19.453 -15.234 1 98.44 251 GLY A CA 1
ATOM 1899 C C . GLY A 1 251 ? -14.875 20.188 -15.117 1 98.44 251 GLY A C 1
ATOM 1900 O O . GLY A 1 251 ? -15.234 20.969 -15.992 1 98.44 251 GLY A O 1
ATOM 1901 N N . CYS A 1 252 ? -15.594 19.922 -14 1 98.31 252 CYS A N 1
ATOM 1902 C CA . CYS A 1 252 ? -16.922 20.5 -13.93 1 98.31 252 CYS A CA 1
ATOM 1903 C C . CYS A 1 252 ? -17.062 21.422 -12.719 1 98.31 252 CYS A C 1
ATOM 1905 O O . CYS A 1 252 ? -18.078 22.078 -12.539 1 98.31 252 CYS A O 1
ATOM 1907 N N . TYR A 1 253 ? -16.109 21.516 -11.82 1 98.5 253 TYR A N 1
ATOM 1908 C CA . TYR A 1 253 ? -16.109 22.328 -10.609 1 98.5 253 TYR A CA 1
ATOM 1909 C C . TYR A 1 253 ? -15.156 23.516 -10.742 1 98.5 253 TYR A C 1
ATOM 1911 O O . TYR A 1 253 ? -13.938 23.328 -10.852 1 98.5 253 TYR A O 1
ATOM 1919 N N . ALA A 1 254 ? -15.641 24.734 -10.719 1 97.56 254 ALA A N 1
ATOM 1920 C CA . ALA A 1 254 ? -14.82 25.922 -10.922 1 97.56 254 ALA A CA 1
ATOM 1921 C C . ALA A 1 254 ? -13.977 26.219 -9.68 1 97.56 254 ALA A C 1
ATOM 1923 O O . ALA A 1 254 ? -12.969 26.922 -9.766 1 97.56 254 ALA A O 1
ATOM 1924 N N . GLY A 1 255 ? -14.367 25.766 -8.539 1 98.44 255 GLY A N 1
ATOM 1925 C CA . GLY A 1 255 ? -13.641 26 -7.301 1 98.44 255 GLY A CA 1
ATOM 1926 C C . GLY A 1 255 ? -12.391 25.141 -7.164 1 98.44 255 GLY A C 1
ATOM 1927 O O . GLY A 1 255 ? -12.055 24.391 -8.078 1 98.44 255 GLY A O 1
ATOM 1928 N N . THR A 1 256 ? -11.711 25.297 -6.098 1 98.81 256 THR A N 1
ATOM 1929 C CA . THR A 1 256 ? -10.461 24.594 -5.809 1 98.81 256 THR A CA 1
ATOM 1930 C C . THR A 1 256 ? -10.734 23.172 -5.344 1 98.81 256 THR A C 1
ATOM 1932 O O . THR A 1 256 ? -11.633 22.938 -4.527 1 98.81 256 THR A O 1
ATOM 1935 N N . VAL A 1 257 ? -10.031 22.234 -5.918 1 98.88 257 VAL A N 1
ATOM 1936 C CA . VAL A 1 257 ? -10.062 20.844 -5.473 1 98.88 257 VAL A CA 1
ATOM 1937 C C . VAL A 1 257 ? -8.758 20.5 -4.75 1 98.88 257 VAL A C 1
ATOM 1939 O O . VAL A 1 257 ? -7.684 20.938 -5.152 1 98.88 257 VAL A O 1
ATOM 1942 N N . ALA A 1 258 ? -8.875 19.812 -3.607 1 98.75 258 ALA A N 1
ATOM 1943 C CA . ALA A 1 258 ? -7.707 19.344 -2.873 1 98.75 258 ALA A CA 1
ATOM 1944 C C . ALA A 1 258 ? -7.66 17.828 -2.824 1 98.75 258 ALA A C 1
ATOM 1946 O O . ALA A 1 258 ? -8.695 17.172 -2.668 1 98.75 258 ALA A O 1
ATOM 1947 N N . THR A 1 259 ? -6.508 17.234 -3.094 1 98.38 259 THR A N 1
ATOM 1948 C CA . THR A 1 259 ? -6.352 15.789 -3 1 98.38 259 THR A CA 1
ATOM 1949 C C . THR A 1 259 ? -4.883 15.406 -2.846 1 98.38 259 THR A C 1
ATOM 1951 O O . THR A 1 259 ? -4.023 16.281 -2.703 1 98.38 259 THR A O 1
ATOM 1954 N N . GLY A 1 260 ? -4.586 14.07 -2.674 1 97.25 260 GLY A N 1
ATOM 1955 C CA . GLY A 1 260 ? -3.227 13.562 -2.625 1 97.25 260 GLY A CA 1
ATOM 1956 C C . GLY A 1 260 ? -2.83 13.047 -1.255 1 97.25 260 GLY A C 1
ATOM 1957 O O . GLY A 1 260 ? -1.768 12.445 -1.096 1 97.25 260 GLY A O 1
ATOM 1958 N N . GLU A 1 261 ? -3.646 13.273 -0.218 1 96.12 261 GLU A N 1
ATOM 1959 C CA . GLU A 1 261 ? -3.35 12.82 1.14 1 96.12 261 GLU A CA 1
ATOM 1960 C C . GLU A 1 261 ? -3.025 11.328 1.169 1 96.12 261 GLU A C 1
ATOM 1962 O O . GLU A 1 261 ? -2.113 10.906 1.879 1 96.12 261 GLU A O 1
ATOM 1967 N N . ASN A 1 262 ? -3.816 10.57 0.399 1 96.69 262 ASN A N 1
ATOM 1968 C CA . ASN A 1 262 ? -3.697 9.117 0.441 1 96.69 262 ASN A CA 1
ATOM 1969 C C . ASN A 1 262 ? -2.918 8.578 -0.758 1 96.69 262 ASN A C 1
ATOM 1971 O O . ASN A 1 262 ? -3.252 7.527 -1.3 1 96.69 262 ASN A O 1
ATOM 1975 N N . LEU A 1 263 ? -1.974 9.359 -1.266 1 97.5 263 LEU A N 1
ATOM 1976 C CA . LEU A 1 263 ? -0.916 8.961 -2.189 1 97.5 263 LEU A CA 1
ATOM 1977 C C . LEU A 1 263 ? 0.436 8.922 -1.483 1 97.5 263 LEU A C 1
ATOM 1979 O O . LEU A 1 263 ? 0.808 9.875 -0.794 1 97.5 263 LEU A O 1
ATOM 1983 N N . PHE A 1 264 ? 1.202 7.852 -1.648 1 97.75 264 PHE A N 1
ATOM 1984 C CA . PHE A 1 264 ? 2.227 7.539 -0.66 1 97.75 264 PHE A CA 1
ATOM 1985 C C . PHE A 1 264 ? 3.607 7.492 -1.307 1 97.75 264 PHE A C 1
ATOM 1987 O O . PHE A 1 264 ? 4.598 7.188 -0.641 1 97.75 264 PHE A O 1
ATOM 1994 N N . SER A 1 265 ? 3.684 7.754 -2.607 1 97.88 265 SER A N 1
ATOM 1995 C CA . SER A 1 265 ? 4.953 7.652 -3.322 1 97.88 265 SER A CA 1
ATOM 1996 C C . SER A 1 265 ? 4.996 8.609 -4.508 1 97.88 265 SER A C 1
ATOM 1998 O O . SER A 1 265 ? 3.961 9.109 -4.949 1 97.88 265 SER A O 1
ATOM 2000 N N . VAL A 1 266 ? 6.207 8.875 -4.969 1 98.25 266 VAL A N 1
ATOM 2001 C CA . VAL A 1 266 ? 6.414 9.742 -6.121 1 98.25 266 VAL A CA 1
ATOM 2002 C C . VAL A 1 266 ? 5.652 9.195 -7.328 1 98.25 266 VAL A C 1
ATOM 2004 O O . VAL A 1 266 ? 4.961 9.945 -8.023 1 98.25 266 VAL A O 1
ATOM 2007 N N . PRO A 1 267 ? 5.668 7.84 -7.578 1 97.44 267 PRO A N 1
ATOM 2008 C CA . PRO A 1 267 ? 4.879 7.344 -8.711 1 97.44 267 PRO A CA 1
ATOM 2009 C C . PRO A 1 267 ? 3.387 7.629 -8.555 1 97.44 267 PRO A C 1
ATOM 2011 O O . PRO A 1 267 ? 2.703 7.914 -9.539 1 97.44 267 PRO A O 1
ATOM 2014 N N . ASP A 1 268 ? 2.85 7.57 -7.363 1 97.69 268 ASP A N 1
ATOM 2015 C CA . ASP A 1 268 ? 1.449 7.91 -7.129 1 97.69 268 ASP A CA 1
ATOM 2016 C C . ASP A 1 268 ? 1.149 9.344 -7.566 1 97.69 268 ASP A C 1
ATOM 2018 O O . ASP A 1 268 ? 0.175 9.586 -8.281 1 97.69 268 ASP A O 1
ATOM 2022 N N . VAL A 1 269 ? 1.981 10.227 -7.109 1 98.56 269 VAL A N 1
ATOM 2023 C CA . VAL A 1 269 ? 1.755 11.648 -7.359 1 98.56 269 VAL A CA 1
ATOM 2024 C C . VAL A 1 269 ? 1.988 11.953 -8.836 1 98.56 269 VAL A C 1
ATOM 2026 O O . VAL A 1 269 ? 1.286 12.781 -9.43 1 98.56 269 VAL A O 1
ATOM 2029 N N . THR A 1 270 ? 2.988 11.258 -9.43 1 98.44 270 THR A N 1
ATOM 2030 C CA . THR A 1 270 ? 3.221 11.398 -10.859 1 98.44 270 THR A CA 1
ATOM 2031 C C . THR A 1 270 ? 1.953 11.078 -11.648 1 98.44 270 THR A C 1
ATOM 2033 O O . THR A 1 270 ? 1.573 11.82 -12.555 1 98.44 270 THR A O 1
ATOM 2036 N N . ASN A 1 271 ? 1.301 10.031 -11.297 1 98.56 271 ASN A N 1
ATOM 2037 C CA . ASN A 1 271 ? 0.09 9.617 -12 1 98.56 271 ASN A CA 1
ATOM 2038 C C . ASN A 1 271 ? -1.06 10.586 -11.758 1 98.56 271 ASN A C 1
ATOM 2040 O O . ASN A 1 271 ? -1.853 10.859 -12.656 1 98.56 271 ASN A O 1
ATOM 2044 N N . LEU A 1 272 ? -1.204 11.109 -10.516 1 98.62 272 LEU A N 1
ATOM 2045 C CA . LEU A 1 272 ? -2.219 12.125 -10.25 1 98.62 272 LEU A CA 1
ATOM 2046 C C . LEU A 1 272 ? -2.021 13.336 -11.148 1 98.62 272 LEU A C 1
ATOM 2048 O O . LEU A 1 272 ? -2.979 13.836 -11.742 1 98.62 272 LEU A O 1
ATOM 2052 N N . VAL A 1 273 ? -0.78 13.805 -11.234 1 98.56 273 VAL A N 1
ATOM 2053 C CA . VAL A 1 273 ? -0.455 15 -12.016 1 98.56 273 VAL A CA 1
ATOM 2054 C C . VAL A 1 273 ? -0.735 14.742 -13.492 1 98.56 273 VAL A C 1
ATOM 2056 O O . VAL A 1 273 ? -1.262 15.609 -14.195 1 98.56 273 VAL A O 1
ATOM 2059 N N . ARG A 1 274 ? -0.479 13.531 -13.977 1 98 274 ARG A N 1
ATOM 2060 C CA . ARG A 1 274 ? -0.602 13.188 -15.391 1 98 274 ARG A CA 1
ATOM 2061 C C . ARG A 1 274 ? -2.059 12.953 -15.773 1 98 274 ARG A C 1
ATOM 2063 O O . ARG A 1 274 ? -2.492 13.328 -16.859 1 98 274 ARG A O 1
ATOM 2070 N N . TYR A 1 275 ? -2.795 12.289 -14.797 1 98.25 275 TYR A N 1
ATOM 2071 C CA . TYR A 1 275 ? -4.07 11.734 -15.234 1 98.25 275 TYR A CA 1
ATOM 2072 C C . TYR A 1 275 ? -5.227 12.328 -14.438 1 98.25 275 TYR A C 1
ATOM 2074 O O . TYR A 1 275 ? -6.387 12.211 -14.836 1 98.25 275 TYR A O 1
ATOM 2082 N N . GLY A 1 276 ? -4.973 12.977 -13.328 1 98.44 276 GLY A N 1
ATOM 2083 C CA . GLY A 1 276 ? -6.012 13.359 -12.383 1 98.44 276 GLY A CA 1
ATOM 2084 C C . GLY A 1 276 ? -6.645 14.695 -12.703 1 98.44 276 GLY A C 1
ATOM 2085 O O . GLY A 1 276 ? -7.637 15.086 -12.078 1 98.44 276 GLY A O 1
ATOM 2086 N N . GLY A 1 277 ? -6.098 15.531 -13.641 1 98.56 277 GLY A N 1
ATOM 2087 C CA . GLY A 1 277 ? -6.691 16.781 -14.086 1 98.56 277 GLY A CA 1
ATOM 2088 C C . GLY A 1 277 ? -6.477 17.922 -13.109 1 98.56 277 GLY A C 1
ATOM 2089 O O . GLY A 1 277 ? -7.285 18.859 -13.039 1 98.56 277 GLY A O 1
ATOM 2090 N N . MET A 1 278 ? -5.43 17.812 -12.312 1 98.81 278 MET A N 1
ATOM 2091 C CA . MET A 1 278 ? -5.113 18.906 -11.398 1 98.81 278 MET A CA 1
ATOM 2092 C C . MET A 1 278 ? -4.836 20.203 -12.156 1 98.81 278 MET A C 1
ATOM 2094 O O . MET A 1 278 ? -4.215 20.172 -13.219 1 98.81 278 MET A O 1
ATOM 2098 N N . ARG A 1 279 ? -5.281 21.406 -11.664 1 98.56 279 ARG A N 1
ATOM 2099 C CA . ARG A 1 279 ? -5.16 22.688 -12.352 1 98.56 279 ARG A CA 1
ATOM 2100 C C . ARG A 1 279 ? -4.16 23.594 -11.641 1 98.56 279 ARG A C 1
ATOM 2102 O O . ARG A 1 279 ? -4.379 23.984 -10.492 1 98.56 279 ARG A O 1
ATOM 2109 N N . ALA A 1 280 ? -3.023 23.859 -12.312 1 98.12 280 ALA A N 1
ATOM 2110 C CA . ALA A 1 280 ? -2.008 24.75 -11.766 1 98.12 280 ALA A CA 1
ATOM 2111 C C . ALA A 1 280 ? -2.611 26.109 -11.398 1 98.12 280 ALA A C 1
ATOM 2113 O O . ALA A 1 280 ? -3.439 26.641 -12.133 1 98.12 280 ALA A O 1
ATOM 2114 N N . GLY A 1 281 ? -2.143 26.625 -10.258 1 97.44 281 GLY A N 1
ATOM 2115 C CA . GLY A 1 281 ? -2.613 27.938 -9.805 1 97.44 281 GLY A CA 1
ATOM 2116 C C . GLY A 1 281 ? -3.961 27.859 -9.109 1 97.44 281 GLY A C 1
ATOM 2117 O O . GLY A 1 281 ? -4.492 28.891 -8.68 1 97.44 281 GLY A O 1
ATOM 2118 N N . ARG A 1 282 ? -4.449 26.625 -8.883 1 97.88 282 ARG A N 1
ATOM 2119 C CA . ARG A 1 282 ? -5.785 26.531 -8.312 1 97.88 282 ARG A CA 1
ATOM 2120 C C . ARG A 1 282 ? -5.879 25.359 -7.332 1 97.88 282 ARG A C 1
ATOM 2122 O O . ARG A 1 282 ? -6.234 25.547 -6.168 1 97.88 282 ARG A O 1
ATOM 2129 N N . ASP A 1 283 ? -5.598 24.156 -7.773 1 98.75 283 ASP A N 1
ATOM 2130 C CA . ASP A 1 283 ? -5.844 22.953 -6.977 1 98.75 283 ASP A CA 1
ATOM 2131 C C . ASP A 1 283 ? -4.715 22.719 -5.98 1 98.75 283 ASP A C 1
ATOM 2133 O O . ASP A 1 283 ? -3.623 23.281 -6.125 1 98.75 283 ASP A O 1
ATOM 2137 N N . ILE A 1 284 ? -5.008 21.938 -4.93 1 98.75 284 ILE A N 1
ATOM 2138 C CA . ILE A 1 284 ? -4.16 21.781 -3.754 1 98.75 284 ILE A CA 1
ATOM 2139 C C . ILE A 1 284 ? -3.703 20.328 -3.637 1 98.75 284 ILE A C 1
ATOM 2141 O O . ILE A 1 284 ? -4.488 19.391 -3.852 1 98.75 284 ILE A O 1
ATOM 2145 N N . PHE A 1 285 ? -2.395 20.141 -3.316 1 98.75 285 PHE A N 1
ATOM 2146 C CA . PHE A 1 285 ? -1.809 18.828 -3.055 1 98.75 285 PHE A CA 1
ATOM 2147 C C . PHE A 1 285 ? -1.599 18.609 -1.56 1 98.75 285 PHE A C 1
ATOM 2149 O O . PHE A 1 285 ? -1.017 19.469 -0.884 1 98.75 285 PHE A O 1
ATOM 2156 N N . GLN A 1 286 ? -2.014 17.438 -1.043 1 98.44 286 GLN A N 1
ATOM 2157 C CA . GLN A 1 286 ? -2.018 17.281 0.407 1 98.44 286 GLN A CA 1
ATOM 2158 C C . GLN A 1 286 ? -1.253 16.031 0.826 1 98.44 286 GLN A C 1
ATOM 2160 O O . GLN A 1 286 ? -1.602 15.383 1.817 1 98.44 286 GLN A O 1
ATOM 2165 N N . MET A 1 287 ? -0.245 15.602 0.014 1 98 287 MET A N 1
ATOM 2166 C CA . MET A 1 287 ? 0.604 14.492 0.44 1 98 287 MET A CA 1
ATOM 2167 C C . MET A 1 287 ? 1.205 14.766 1.814 1 98 287 MET A C 1
ATOM 2169 O O . MET A 1 287 ? 1.366 15.922 2.209 1 98 287 MET A O 1
ATOM 2173 N N . ASP A 1 288 ? 1.458 13.688 2.496 1 96.81 288 ASP A N 1
ATOM 2174 C CA . ASP A 1 288 ? 1.953 13.758 3.867 1 96.81 288 ASP A CA 1
ATOM 2175 C C . ASP A 1 288 ? 3.252 12.969 4.023 1 96.81 288 ASP A C 1
ATOM 2177 O O . ASP A 1 288 ? 3.273 11.75 3.818 1 96.81 288 ASP A O 1
ATOM 2181 N N . ALA A 1 289 ? 4.324 13.625 4.488 1 98.12 289 ALA A N 1
ATOM 2182 C CA . ALA A 1 289 ? 5.617 12.961 4.668 1 98.12 289 ALA A CA 1
ATOM 2183 C C . ALA A 1 289 ? 5.496 11.789 5.633 1 98.12 289 ALA A C 1
ATOM 2185 O O . ALA A 1 289 ? 6.176 10.766 5.469 1 98.12 289 ALA A O 1
ATOM 2186 N N . GLY A 1 290 ? 4.633 11.883 6.621 1 97.88 290 GLY A N 1
ATOM 2187 C CA . GLY A 1 290 ? 4.469 10.852 7.633 1 97.88 290 GLY A CA 1
ATOM 2188 C C . GLY A 1 290 ? 3.73 9.625 7.125 1 97.88 290 GLY A C 1
ATOM 2189 O O . GLY A 1 290 ? 3.738 8.578 7.77 1 97.88 290 GLY A O 1
ATOM 2190 N N . LEU A 1 291 ? 3.121 9.766 5.902 1 97.31 291 LEU A N 1
ATOM 2191 C CA . LEU A 1 291 ? 2.436 8.648 5.27 1 97.31 291 LEU A CA 1
ATOM 2192 C C . LEU A 1 291 ? 3.246 8.102 4.098 1 97.31 291 LEU A C 1
ATOM 2194 O O . LEU A 1 291 ? 2.93 7.043 3.557 1 97.31 291 LEU A O 1
ATOM 2198 N N . SER A 1 292 ? 4.312 8.852 3.688 1 97.06 292 SER A N 1
ATOM 2199 C CA . SER A 1 292 ? 4.961 8.602 2.406 1 97.06 292 SER A CA 1
ATOM 2200 C C . SER A 1 292 ? 6.477 8.492 2.564 1 97.06 292 SER A C 1
ATOM 2202 O O . SER A 1 292 ? 7.227 9.242 1.94 1 97.06 292 SER A O 1
ATOM 2204 N N . TYR A 1 293 ? 7 7.566 3.242 1 98.38 293 TYR A N 1
ATOM 2205 C CA . TYR A 1 293 ? 8.406 7.207 3.357 1 98.38 293 TYR A CA 1
ATOM 2206 C C . TYR A 1 293 ? 9.227 8.367 3.912 1 98.38 293 TYR A C 1
ATOM 2208 O O . TYR A 1 293 ? 10.445 8.406 3.754 1 98.38 293 TYR A O 1
ATOM 2216 N N . GLY A 1 294 ? 8.625 9.484 4.43 1 98.56 294 GLY A N 1
ATOM 2217 C CA . GLY A 1 294 ? 9.344 10.547 5.121 1 98.56 294 GLY A CA 1
ATOM 2218 C C . GLY A 1 294 ? 9.57 11.773 4.262 1 98.56 294 GLY A C 1
ATOM 2219 O O . GLY A 1 294 ? 8.906 11.953 3.238 1 98.56 294 GLY A O 1
ATOM 2220 N N . LEU A 1 295 ? 10.453 12.633 4.727 1 98.75 295 LEU A N 1
ATOM 2221 C CA . LEU A 1 295 ? 10.68 13.953 4.152 1 98.75 295 LEU A CA 1
ATOM 2222 C C . LEU A 1 295 ? 11.375 13.844 2.797 1 98.75 295 LEU A C 1
ATOM 2224 O O . LEU A 1 295 ? 11.055 14.602 1.874 1 98.75 295 LEU A O 1
ATOM 2228 N N . GLY A 1 296 ? 12.312 12.953 2.666 1 98.56 296 GLY A N 1
ATOM 2229 C CA . GLY A 1 296 ? 12.992 12.797 1.394 1 98.56 296 GLY A CA 1
ATOM 2230 C C . GLY A 1 296 ? 12.055 12.5 0.242 1 98.56 296 GLY A C 1
ATOM 2231 O O . GLY A 1 296 ? 12.125 13.141 -0.807 1 98.56 296 GLY A O 1
ATOM 2232 N N . GLU A 1 297 ? 11.195 11.492 0.454 1 98.56 297 GLU A N 1
ATOM 2233 C CA . GLU A 1 297 ? 10.203 11.156 -0.56 1 98.56 297 GLU A CA 1
ATOM 2234 C C . GLU A 1 297 ? 9.25 12.32 -0.815 1 98.56 297 GLU A C 1
ATOM 2236 O O . GLU A 1 297 ? 8.906 12.602 -1.963 1 98.56 297 GLU A O 1
ATOM 2241 N N . TYR A 1 298 ? 8.867 12.961 0.227 1 98.69 298 TYR A N 1
ATOM 2242 C CA . TYR A 1 298 ? 7.953 14.094 0.122 1 98.69 298 TYR A CA 1
ATOM 2243 C C . TYR A 1 298 ? 8.555 15.203 -0.732 1 98.69 298 TYR A C 1
ATOM 2245 O O . TYR A 1 298 ? 7.871 15.789 -1.577 1 98.69 298 TYR A O 1
ATOM 2253 N N . VAL A 1 299 ? 9.789 15.539 -0.514 1 98.75 299 VAL A N 1
ATOM 2254 C CA . VAL A 1 299 ? 10.453 16.594 -1.285 1 98.75 299 VAL A CA 1
ATOM 2255 C C . VAL A 1 299 ? 10.516 16.188 -2.756 1 98.75 299 VAL A C 1
ATOM 2257 O O . VAL A 1 299 ? 10.328 17.016 -3.645 1 98.75 299 VAL A O 1
ATOM 2260 N N . ARG A 1 300 ? 10.766 14.867 -3.02 1 98.69 300 ARG A N 1
ATOM 2261 C CA . ARG A 1 300 ? 10.766 14.406 -4.402 1 98.69 300 ARG A CA 1
ATOM 2262 C C . ARG A 1 300 ? 9.383 14.578 -5.035 1 98.69 300 ARG A C 1
ATOM 2264 O O . ARG A 1 300 ? 9.273 14.875 -6.227 1 98.69 300 ARG A O 1
ATOM 2271 N N . MET A 1 301 ? 8.312 14.367 -4.27 1 98.75 301 MET A N 1
ATOM 2272 C CA . MET A 1 301 ? 6.961 14.641 -4.75 1 98.75 301 MET A CA 1
ATOM 2273 C C . MET A 1 301 ? 6.789 16.109 -5.098 1 98.75 301 MET A C 1
ATOM 2275 O O . MET A 1 301 ? 6.188 16.453 -6.121 1 98.75 301 MET A O 1
ATOM 2279 N N . LEU A 1 302 ? 7.309 17 -4.211 1 98.69 302 LEU A N 1
ATOM 2280 C CA . LEU A 1 302 ? 7.219 18.438 -4.449 1 98.69 302 LEU A CA 1
ATOM 2281 C C . LEU A 1 302 ? 7.965 18.828 -5.723 1 98.69 302 LEU A C 1
ATOM 2283 O O . LEU A 1 302 ? 7.457 19.609 -6.531 1 98.69 302 LEU A O 1
ATOM 2287 N N . GLU A 1 303 ? 9.164 18.266 -5.867 1 98.62 303 GLU A N 1
ATOM 2288 C CA . GLU A 1 303 ? 9.945 18.547 -7.066 1 98.62 303 GLU A CA 1
ATOM 2289 C C . GLU A 1 303 ? 9.203 18.094 -8.32 1 98.62 303 GLU A C 1
ATOM 2291 O O . GLU A 1 303 ? 9.258 18.766 -9.352 1 98.62 303 GLU A O 1
ATOM 2296 N N . LEU A 1 304 ? 8.547 16.969 -8.188 1 98.56 304 LEU A N 1
ATOM 2297 C CA . LEU A 1 304 ? 7.77 16.438 -9.305 1 98.56 304 LEU A CA 1
ATOM 2298 C C . LEU A 1 304 ? 6.648 17.391 -9.688 1 98.56 304 LEU A C 1
ATOM 2300 O O . LEU A 1 304 ? 6.461 17.688 -10.875 1 98.56 304 LEU A O 1
ATOM 2304 N N . ILE A 1 305 ? 5.812 17.891 -8.695 1 98.5 305 ILE A N 1
ATOM 2305 C CA . ILE A 1 305 ? 4.699 18.766 -9.062 1 98.5 305 ILE A CA 1
ATOM 2306 C C . ILE A 1 305 ? 5.238 20.078 -9.594 1 98.5 305 ILE A C 1
ATOM 2308 O O . ILE A 1 305 ? 4.652 20.672 -10.508 1 98.5 305 ILE A O 1
ATOM 2312 N N . GLU A 1 306 ? 6.371 20.578 -9.078 1 98.62 306 GLU A N 1
ATOM 2313 C CA . GLU A 1 306 ? 7 21.797 -9.586 1 98.62 306 GLU A CA 1
ATOM 2314 C C . GLU A 1 306 ? 7.453 21.625 -11.031 1 98.62 306 GLU A C 1
ATOM 2316 O O . GLU A 1 306 ? 7.281 22.516 -11.859 1 98.62 306 GLU A O 1
ATOM 2321 N N . ALA A 1 307 ? 8.016 20.469 -11.336 1 98.31 307 ALA A N 1
ATOM 2322 C CA . ALA A 1 307 ? 8.469 20.172 -12.695 1 98.31 307 ALA A CA 1
ATOM 2323 C C . ALA A 1 307 ? 7.301 20.156 -13.672 1 98.31 307 ALA A C 1
ATOM 2325 O O . ALA A 1 307 ? 7.496 20.281 -14.883 1 98.31 307 ALA A O 1
ATOM 2326 N N . HIS A 1 308 ? 6.113 20.047 -13.148 1 97.94 308 HIS A N 1
ATOM 2327 C CA . HIS A 1 308 ? 4.93 20 -14 1 97.94 308 HIS A CA 1
ATOM 2328 C C . HIS A 1 308 ? 4.156 21.312 -13.938 1 97.94 308 HIS A C 1
ATOM 2330 O O . HIS A 1 308 ? 2.979 21.359 -14.305 1 97.94 308 HIS A O 1
ATOM 2336 N N . GLY A 1 309 ? 4.715 22.328 -13.375 1 98.19 309 GLY A N 1
ATOM 2337 C CA . GLY A 1 309 ? 4.184 23.672 -13.508 1 98.19 309 GLY A CA 1
ATOM 2338 C C . GLY A 1 309 ? 3.416 24.125 -12.289 1 98.19 309 GLY A C 1
ATOM 2339 O O . GLY A 1 309 ? 2.783 25.188 -12.305 1 98.19 309 GLY A O 1
ATOM 2340 N N . PHE A 1 310 ? 3.451 23.406 -11.25 1 98.69 310 PHE A N 1
ATOM 2341 C CA . PHE A 1 310 ? 2.781 23.812 -10.023 1 98.69 310 PHE A CA 1
ATOM 2342 C C . PHE A 1 310 ? 3.754 24.516 -9.078 1 98.69 310 PHE A C 1
ATOM 2344 O O . PHE A 1 310 ? 4.93 24.141 -9.016 1 98.69 310 PHE A O 1
ATOM 2351 N N . ASP A 1 311 ? 3.238 25.516 -8.398 1 98.25 311 ASP A N 1
ATOM 2352 C CA . ASP A 1 311 ? 4.008 26.156 -7.336 1 98.25 311 ASP A CA 1
ATOM 2353 C C . ASP A 1 311 ? 3.939 25.344 -6.043 1 98.25 311 ASP A C 1
ATOM 2355 O O . ASP A 1 311 ? 2.877 24.828 -5.684 1 98.25 311 ASP A O 1
ATOM 2359 N N . ARG A 1 312 ? 5.051 25.203 -5.344 1 97.12 312 ARG A N 1
ATOM 2360 C CA . ARG A 1 312 ? 5.078 24.422 -4.113 1 97.12 312 ARG A CA 1
ATOM 2361 C C . ARG A 1 312 ? 4.098 24.984 -3.088 1 97.12 312 ARG A C 1
ATOM 2363 O O . ARG A 1 312 ? 3.709 24.281 -2.148 1 97.12 312 ARG A O 1
ATOM 2370 N N . ARG A 1 313 ? 3.697 26.219 -3.266 1 97.31 313 ARG A N 1
ATOM 2371 C CA . ARG A 1 313 ? 2.74 26.844 -2.355 1 97.31 313 ARG A CA 1
ATOM 2372 C C . ARG A 1 313 ? 1.36 26.203 -2.498 1 97.31 313 ARG A C 1
ATOM 2374 O O . ARG A 1 313 ? 0.479 26.422 -1.665 1 97.31 313 ARG A O 1
ATOM 2381 N N . CYS A 1 314 ? 1.179 25.312 -3.441 1 98.06 314 CYS A N 1
ATOM 2382 C CA . CYS A 1 314 ? -0.07 24.578 -3.557 1 98.06 314 CYS A CA 1
ATOM 2383 C C . CYS A 1 314 ? -0.041 23.328 -2.688 1 98.06 314 CYS A C 1
ATOM 2385 O O . CYS A 1 314 ? -1.039 22.609 -2.592 1 98.06 314 CYS A O 1
ATOM 2387 N N . ALA A 1 315 ? 1.073 23.078 -2.029 1 98.5 315 ALA A N 1
ATOM 2388 C CA . ALA A 1 315 ? 1.198 21.906 -1.152 1 98.5 315 ALA A CA 1
ATOM 2389 C C . ALA A 1 315 ? 0.833 22.266 0.286 1 98.5 315 ALA A C 1
ATOM 2391 O O . ALA A 1 315 ? 1.402 23.203 0.866 1 98.5 315 ALA A O 1
ATOM 2392 N N . TYR A 1 316 ? -0.143 21.594 0.823 1 98.19 316 TYR A N 1
ATOM 2393 C CA . TYR A 1 316 ? -0.614 21.672 2.201 1 98.19 316 TYR A CA 1
ATOM 2394 C C . TYR A 1 316 ? -0.604 20.297 2.865 1 98.19 316 TYR A C 1
ATOM 2396 O O . TYR A 1 316 ? -1.636 19.625 2.93 1 98.19 316 TYR A O 1
ATOM 2404 N N . PRO A 1 317 ? 0.552 19.891 3.426 1 96.94 317 PRO A N 1
ATOM 2405 C CA . PRO A 1 317 ? 0.581 18.547 4.004 1 96.94 317 PRO A CA 1
ATOM 2406 C C . PRO A 1 317 ? -0.534 18.312 5.023 1 96.94 317 PRO A C 1
ATOM 2408 O O . PRO A 1 317 ? -0.857 19.219 5.801 1 96.94 317 PRO A O 1
ATOM 2411 N N . HIS A 1 318 ? -1.013 17.094 4.926 1 91.81 318 HIS A N 1
ATOM 2412 C CA . HIS A 1 318 ? -2.072 16.656 5.82 1 91.81 318 HIS A CA 1
ATOM 2413 C C . HIS A 1 318 ? -1.51 16.266 7.184 1 91.81 318 HIS A C 1
ATOM 2415 O O . HIS A 1 318 ? -0.292 16.188 7.363 1 91.81 318 HIS A O 1
ATOM 2421 N N . GLY A 1 319 ? -2.318 15.984 8.25 1 80.19 319 GLY A N 1
ATOM 2422 C CA . GLY A 1 319 ? -1.943 15.375 9.516 1 80.19 319 GLY A CA 1
ATOM 2423 C C . GLY A 1 319 ? -1.76 16.391 10.641 1 80.19 319 GLY A C 1
ATOM 2424 O O . GLY A 1 319 ? -1.631 16.016 11.805 1 80.19 319 GLY A O 1
ATOM 2425 N N . GLY A 1 320 ? -2.057 17.594 10.641 1 85.94 320 GLY A N 1
ATOM 2426 C CA . GLY A 1 320 ? -2.209 18.719 11.539 1 85.94 320 GLY A CA 1
ATOM 2427 C C . GLY A 1 320 ? -1.371 18.594 12.805 1 85.94 320 GLY A C 1
ATOM 2428 O O . GLY A 1 320 ? -1.895 18.703 13.914 1 85.94 320 GLY A O 1
ATOM 2429 N N . HIS A 1 321 ? -0.019 18.328 12.656 1 93 321 HIS A N 1
ATOM 2430 C CA . HIS A 1 321 ? 0.874 18.109 13.789 1 93 321 HIS A CA 1
ATOM 2431 C C . HIS A 1 321 ? 2.188 18.859 13.609 1 93 321 HIS A C 1
ATOM 2433 O O . HIS A 1 321 ? 2.412 19.484 12.57 1 93 321 HIS A O 1
ATOM 2439 N N . MET A 1 322 ? 3.041 18.766 14.672 1 95.88 322 MET A N 1
ATOM 2440 C CA . MET A 1 322 ? 4.273 19.531 14.781 1 95.88 322 MET A CA 1
ATOM 2441 C C . MET A 1 322 ? 5.234 19.188 13.648 1 95.88 322 MET A C 1
ATOM 2443 O O . MET A 1 322 ? 5.902 20.078 13.109 1 95.88 322 MET A O 1
ATOM 2447 N N . ILE A 1 323 ? 5.289 17.984 13.227 1 97.88 323 ILE A N 1
ATOM 2448 C CA . ILE A 1 323 ? 6.242 17.547 12.203 1 97.88 323 ILE A CA 1
ATOM 2449 C C . ILE A 1 323 ? 5.934 18.25 10.883 1 97.88 323 ILE A C 1
ATOM 2451 O O . ILE A 1 323 ? 6.824 18.844 10.266 1 97.88 323 ILE A O 1
ATOM 2455 N N . ASN A 1 324 ? 4.688 18.234 10.453 1 97.44 324 ASN A N 1
ATOM 2456 C CA . ASN A 1 324 ? 4.305 18.875 9.195 1 97.44 324 ASN A CA 1
ATOM 2457 C C . ASN A 1 324 ? 4.461 20.391 9.258 1 97.44 324 ASN A C 1
ATOM 2459 O O . ASN A 1 324 ? 4.773 21.016 8.25 1 97.44 324 ASN A O 1
ATOM 2463 N N . LEU A 1 325 ? 4.258 20.953 10.461 1 96.81 325 LEU A N 1
ATOM 2464 C CA . LEU A 1 325 ? 4.492 22.391 10.625 1 96.81 325 LEU A CA 1
ATOM 2465 C C . LEU A 1 325 ? 5.938 22.75 10.297 1 96.81 325 LEU A C 1
ATOM 2467 O O . LEU A 1 325 ? 6.199 23.703 9.562 1 96.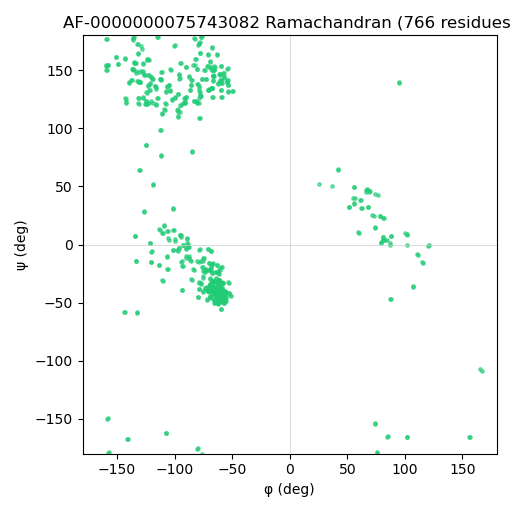81 325 LEU A O 1
ATOM 2471 N N . HIS A 1 326 ? 6.867 21.969 10.844 1 97.56 326 HIS A N 1
ATOM 2472 C CA . HIS A 1 326 ? 8.281 22.219 10.586 1 97.56 326 HIS A CA 1
ATOM 2473 C C . HIS A 1 326 ? 8.625 21.984 9.117 1 97.56 326 HIS A C 1
ATOM 2475 O O . HIS A 1 326 ? 9.445 22.719 8.547 1 97.56 326 HIS A O 1
ATOM 2481 N N . ILE A 1 327 ? 8.039 20.984 8.516 1 97.94 327 ILE A N 1
ATOM 2482 C CA . ILE A 1 327 ? 8.273 20.703 7.102 1 97.94 327 ILE A CA 1
ATOM 2483 C C . ILE A 1 327 ? 7.758 21.859 6.25 1 97.94 327 ILE A C 1
ATOM 2485 O O . ILE A 1 327 ? 8.453 22.344 5.352 1 97.94 327 ILE A O 1
ATOM 2489 N N . ALA A 1 328 ? 6.523 22.328 6.559 1 97.88 328 ALA A N 1
ATOM 2490 C CA . ALA A 1 328 ? 5.949 23.438 5.812 1 97.88 328 ALA A CA 1
ATOM 2491 C C . ALA A 1 328 ? 6.812 24.688 5.957 1 97.88 328 ALA A C 1
ATOM 2493 O O . ALA A 1 328 ? 7.07 25.391 4.973 1 97.88 328 ALA A O 1
ATOM 2494 N N . ALA A 1 329 ? 7.266 24.953 7.145 1 97.12 329 ALA A N 1
ATOM 2495 C CA . ALA A 1 329 ? 8.125 26.109 7.406 1 97.12 329 ALA A CA 1
ATOM 2496 C C . ALA A 1 329 ? 9.461 25.984 6.684 1 97.12 329 ALA A C 1
ATOM 2498 O O . ALA A 1 329 ? 9.906 26.922 6.02 1 97.12 329 ALA A O 1
ATOM 2499 N N . GLY A 1 330 ? 10.07 24.828 6.809 1 97.75 330 GLY A N 1
ATOM 2500 C CA . GLY A 1 330 ? 11.406 24.609 6.266 1 97.75 330 GLY A CA 1
ATOM 2501 C C . GLY A 1 330 ? 11.445 24.641 4.75 1 97.75 330 GLY A C 1
ATOM 2502 O O . GLY A 1 330 ? 12.438 25.062 4.156 1 97.75 330 GLY A O 1
ATOM 2503 N N . LEU A 1 331 ? 10.336 24.188 4.141 1 98.06 331 LEU A N 1
ATOM 2504 C CA . LEU A 1 331 ? 10.328 24.047 2.688 1 98.06 331 LEU A CA 1
ATOM 2505 C C . LEU A 1 331 ? 9.586 25.219 2.037 1 98.06 331 LEU A C 1
ATOM 2507 O O . LEU A 1 331 ? 9.555 25.328 0.81 1 98.06 331 LEU A O 1
ATOM 2511 N N . GLY A 1 332 ? 8.984 26.125 2.844 1 97 332 GLY A N 1
ATOM 2512 C CA . GLY A 1 332 ? 8.25 27.25 2.312 1 97 332 GLY A CA 1
ATOM 2513 C C . GLY A 1 332 ? 6.996 26.859 1.562 1 97 332 GLY A C 1
ATOM 2514 O O . GLY A 1 332 ? 6.773 27.297 0.432 1 97 332 GLY A O 1
ATOM 2515 N N . LEU A 1 333 ? 6.156 25.938 2.162 1 97.88 333 LEU A N 1
ATOM 2516 C CA . LEU A 1 333 ? 4.938 25.453 1.516 1 97.88 333 LEU A CA 1
ATOM 2517 C C . LEU A 1 333 ? 3.789 26.438 1.729 1 97.88 333 LEU A C 1
ATOM 2519 O O . LEU A 1 333 ? 3.971 27.484 2.35 1 97.88 333 LEU A O 1
ATOM 2523 N N . GLY A 1 334 ? 2.656 26.125 1.138 1 96.88 334 GLY A N 1
ATOM 2524 C CA . GLY A 1 334 ? 1.502 27.016 1.207 1 96.88 334 GLY A CA 1
ATOM 2525 C C . GLY A 1 334 ? 0.851 27.0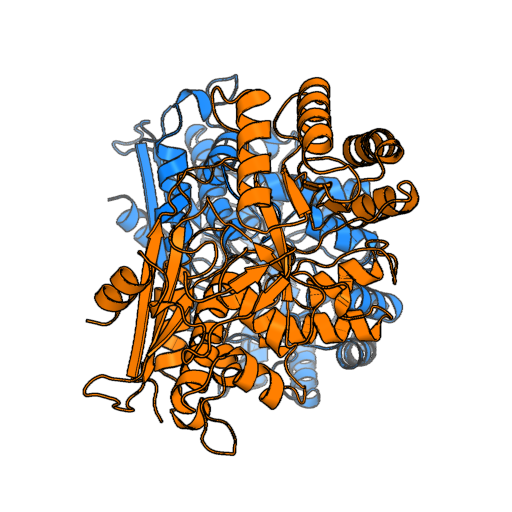31 2.576 1 96.88 334 GLY A C 1
ATOM 2526 O O . GLY A 1 334 ? 0.175 28 2.932 1 96.88 334 GLY A O 1
ATOM 2527 N N . GLY A 1 335 ? 1.081 26 3.334 1 96.81 335 GLY A N 1
ATOM 2528 C CA . GLY A 1 335 ? 0.501 25.859 4.66 1 96.81 335 GLY A CA 1
ATOM 2529 C C . GLY A 1 335 ? 0.417 24.422 5.125 1 96.81 335 GLY A C 1
ATOM 2530 O O . GLY A 1 335 ? 1.113 23.547 4.598 1 96.81 335 GLY A O 1
ATOM 2531 N N . CYS A 1 336 ? -0.371 24.219 6.18 1 95.5 336 CYS A N 1
ATOM 2532 C CA . CYS A 1 336 ? -0.574 22.859 6.66 1 95.5 336 CYS A CA 1
ATOM 2533 C C . CYS A 1 336 ? -1.862 22.75 7.465 1 95.5 336 CYS A C 1
ATOM 2535 O O . CYS A 1 336 ? -2.357 23.75 7.988 1 95.5 336 CYS A O 1
ATOM 2537 N N . GLU A 1 337 ? -2.387 21.562 7.48 1 96.56 337 GLU A N 1
ATOM 2538 C CA . GLU A 1 337 ? -3.551 21.234 8.297 1 96.56 337 GLU A CA 1
ATOM 2539 C C . GLU A 1 337 ? -3.209 21.281 9.789 1 96.56 337 GLU A C 1
ATOM 2541 O O . GLU A 1 337 ? -2.049 21.094 10.164 1 96.56 337 GLU A O 1
ATOM 2546 N N . SER A 1 338 ? -4.211 21.609 10.617 1 95.25 338 SER A N 1
ATOM 2547 C CA . SER A 1 338 ? -4.047 21.578 12.07 1 95.25 338 SER A CA 1
ATOM 2548 C C . SER A 1 338 ? -5.188 20.812 12.734 1 95.25 338 SER A C 1
ATOM 2550 O O . SER A 1 338 ? -6.344 20.922 12.328 1 95.25 338 SER A O 1
ATOM 2552 N N . TYR A 1 339 ? -4.812 20 13.781 1 92.38 339 TYR A N 1
ATOM 2553 C CA . TYR A 1 339 ? -5.781 19.297 14.609 1 92.38 339 TYR A CA 1
ATOM 2554 C C . TYR A 1 339 ? -5.805 19.859 16.031 1 92.38 339 TYR A C 1
ATOM 2556 O O . TYR A 1 339 ? -5.301 19.219 16.953 1 92.38 339 TYR A O 1
ATOM 2564 N N . PRO A 1 340 ? -6.395 21 16.328 1 86.88 340 PRO A N 1
ATOM 2565 C CA . PRO A 1 340 ? -6.336 21.609 17.656 1 86.88 340 PRO A CA 1
ATOM 2566 C C . PRO A 1 340 ? -7.105 20.812 18.703 1 86.88 340 PRO A C 1
ATOM 2568 O O . PRO A 1 340 ? -6.754 20.844 19.891 1 86.88 340 PRO A O 1
ATOM 2571 N N . GLY A 1 341 ? -8.039 20 18.422 1 81.44 341 GLY A N 1
ATOM 2572 C CA . GLY A 1 341 ? -8.859 19.375 19.453 1 81.44 341 GLY A CA 1
ATOM 2573 C C . GLY A 1 341 ? -9.062 17.891 19.234 1 81.44 341 GLY A C 1
ATOM 2574 O O . GLY A 1 341 ? -9.812 17.25 19.984 1 81.44 341 GLY A O 1
ATOM 2575 N N . VAL A 1 342 ? -8.406 17.391 18.312 1 84.56 342 VAL A N 1
ATOM 2576 C CA . VAL A 1 342 ? -8.625 15.969 18.031 1 84.56 342 VAL A CA 1
ATOM 2577 C C . VAL A 1 342 ? -7.277 15.258 17.875 1 84.56 342 VAL A C 1
ATOM 2579 O O . VAL A 1 342 ? -6.242 15.906 17.703 1 84.56 342 VAL A O 1
ATOM 2582 N N . PHE A 1 343 ? -7.262 13.93 18.109 1 91 343 PHE A N 1
ATOM 2583 C CA . PHE A 1 343 ? -6.125 13.047 17.875 1 91 343 PHE A CA 1
ATOM 2584 C C . PHE A 1 343 ? -4.988 13.359 18.844 1 91 343 PHE A C 1
ATOM 2586 O O . PHE A 1 343 ? -3.816 13.312 18.453 1 91 343 PHE A O 1
ATOM 2593 N N . GLN A 1 344 ? -5.328 13.773 20.016 1 91.12 344 GLN A N 1
ATOM 2594 C CA . GLN A 1 344 ? -4.324 14.008 21.047 1 91.12 344 GLN A CA 1
ATOM 2595 C C . GLN A 1 344 ? -3.662 12.703 21.469 1 91.12 344 GLN A C 1
ATOM 2597 O O . GLN A 1 344 ? -4.293 11.648 21.453 1 91.12 344 GLN A O 1
ATOM 2602 N N . PRO A 1 345 ? -2.365 12.719 21.797 1 93.38 345 PRO A N 1
ATOM 2603 C CA . PRO A 1 345 ? -1.524 13.906 21.969 1 93.38 345 PRO A CA 1
ATOM 2604 C C . PRO A 1 345 ? -0.742 14.25 20.703 1 93.38 345 PRO A C 1
ATOM 2606 O O . PRO A 1 345 ? 0.109 15.141 20.719 1 93.38 345 PRO A O 1
ATOM 2609 N N . PHE A 1 346 ? -1.027 13.594 19.609 1 94.69 346 PHE A N 1
ATOM 2610 C CA . PHE A 1 346 ? -0.192 13.75 18.422 1 94.69 346 PHE A CA 1
ATOM 2611 C C . PHE A 1 346 ? -0.632 14.953 17.609 1 94.69 346 PHE A C 1
ATOM 2613 O O . PHE A 1 346 ? 0.184 15.578 16.922 1 94.69 346 PHE A O 1
ATOM 2620 N N . GLY A 1 347 ? -1.9 15.258 17.672 1 93.19 347 GLY A N 1
ATOM 2621 C CA . GLY A 1 347 ? -2.455 16.344 16.875 1 93.19 347 GLY A CA 1
ATOM 2622 C C . GLY A 1 347 ? -2.219 17.719 17.484 1 93.19 347 GLY A C 1
ATOM 2623 O O . GLY A 1 347 ? -2.125 17.844 18.703 1 93.19 347 GLY A O 1
ATOM 2624 N N . GLY A 1 348 ? -2.139 18.703 16.609 1 92.94 348 GLY A N 1
ATOM 2625 C CA . GLY A 1 348 ? -2.043 20.078 17.047 1 92.94 348 GLY A CA 1
ATOM 2626 C C . GLY A 1 348 ? -0.622 20.516 17.359 1 92.94 348 GLY A C 1
ATOM 2627 O O . GLY A 1 348 ? 0.337 19.906 16.875 1 92.94 348 GLY A O 1
ATOM 2628 N N . TYR A 1 349 ? -0.529 21.641 18.047 1 94.44 349 TYR A N 1
ATOM 2629 C CA . TYR A 1 349 ? 0.761 22.266 18.281 1 94.44 349 TYR A CA 1
ATOM 2630 C C . TYR A 1 349 ? 1.006 22.469 19.766 1 94.44 349 TYR A C 1
ATOM 2632 O O . TYR A 1 349 ? 0.075 22.391 20.578 1 94.44 349 TYR A O 1
ATOM 2640 N N . CYS A 1 350 ? 2.207 22.609 20.109 1 92.56 350 CYS A N 1
ATOM 2641 C CA . CYS A 1 350 ? 2.521 22.875 21.516 1 92.56 350 CYS A CA 1
ATOM 2642 C C . CYS A 1 350 ? 2.264 24.344 21.859 1 92.56 350 CYS A C 1
ATOM 2644 O O . CYS A 1 350 ? 2.104 25.172 20.984 1 92.56 350 CYS A O 1
ATOM 2646 N N . ASP A 1 351 ? 2.213 24.625 23.141 1 88.81 351 ASP A N 1
ATOM 2647 C CA . ASP A 1 351 ? 1.847 25.938 23.641 1 88.81 351 ASP A CA 1
ATOM 2648 C C . ASP A 1 351 ? 2.844 27 23.188 1 88.81 351 ASP A C 1
ATOM 2650 O O . ASP A 1 351 ? 2.488 28.172 23.031 1 88.81 351 ASP A O 1
ATOM 2654 N N . GLY A 1 352 ? 3.967 26.641 22.891 1 90.44 352 GLY A N 1
ATOM 2655 C CA . GLY A 1 352 ? 4.984 27.609 22.5 1 90.44 352 GLY A CA 1
ATOM 2656 C C . GLY A 1 352 ? 4.809 28.109 21.078 1 90.44 352 GLY A C 1
ATOM 2657 O O . GLY A 1 352 ? 5.398 29.125 20.703 1 90.44 352 GLY A O 1
ATOM 2658 N N . CYS A 1 353 ? 3.986 27.438 20.297 1 91.94 353 CYS A N 1
ATOM 2659 C CA . CYS A 1 353 ? 3.688 27.906 18.953 1 91.94 353 CYS A CA 1
ATOM 2660 C C . CYS A 1 353 ? 2.666 29.047 18.984 1 91.94 353 CYS A C 1
ATOM 2662 O O . CYS A 1 353 ? 1.584 28.891 19.547 1 91.94 353 CYS A O 1
ATOM 2664 N N . VAL A 1 354 ? 2.91 30.141 18.422 1 89.19 354 VAL A N 1
ATOM 2665 C CA . VAL A 1 354 ? 2.041 31.312 18.469 1 89.19 354 VAL A CA 1
ATOM 2666 C C . VAL A 1 354 ? 1.169 31.359 17.219 1 89.19 354 VAL A C 1
ATOM 2668 O O . VAL A 1 354 ? 1.683 31.438 16.094 1 89.19 354 VAL A O 1
ATOM 2671 N N . LEU A 1 355 ? -0.078 31.25 17.422 1 93.44 355 LEU A N 1
ATOM 2672 C CA . LEU A 1 355 ? -1.049 31.297 16.344 1 93.44 355 LEU A CA 1
ATOM 2673 C C . LEU A 1 355 ? -1.836 32.594 16.359 1 93.44 355 LEU A C 1
ATOM 2675 O O . LEU A 1 355 ? -2.387 32.969 17.391 1 93.44 355 LEU A O 1
ATOM 2679 N N . ARG A 1 356 ? -1.755 33.375 15.234 1 93.62 356 ARG A N 1
ATOM 2680 C CA . ARG A 1 356 ? -2.525 34.594 15.062 1 93.62 356 ARG A CA 1
ATOM 2681 C C . ARG A 1 356 ? -2.998 34.75 13.617 1 93.62 356 ARG A C 1
ATOM 2683 O O . ARG A 1 356 ? -2.195 34.656 12.688 1 93.62 356 ARG A O 1
ATOM 2690 N N . ASP A 1 357 ? -4.262 34.906 13.438 1 94.5 357 ASP A N 1
ATOM 2691 C CA . ASP A 1 357 ? -4.867 35.188 12.141 1 94.5 357 ASP A CA 1
ATOM 2692 C C . ASP A 1 357 ? -4.5 34.125 11.117 1 94.5 357 ASP A C 1
ATOM 2694 O O . ASP A 1 357 ? -4.07 34.438 10.008 1 94.5 357 ASP A O 1
ATOM 2698 N N . GLY A 1 358 ? -4.5 32.938 11.586 1 96.56 358 GLY A N 1
ATOM 2699 C CA . GLY A 1 358 ? -4.289 31.797 10.695 1 96.56 358 GLY A CA 1
ATOM 2700 C C . GLY A 1 358 ? -2.824 31.562 10.383 1 96.56 358 GLY A C 1
ATOM 2701 O O . GLY A 1 358 ? -2.498 30.734 9.523 1 96.56 358 GLY A O 1
ATOM 2702 N N . GLN A 1 359 ? -1.97 32.312 10.984 1 96.88 359 GLN A N 1
ATOM 2703 C CA . GLN A 1 359 ? -0.528 32.188 10.812 1 96.88 359 GL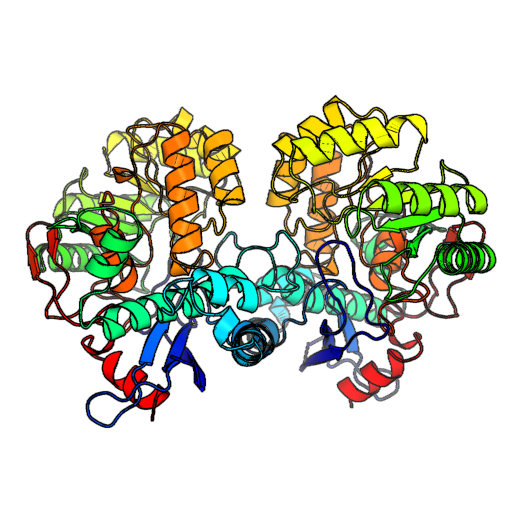N A CA 1
ATOM 2704 C C . GLN A 1 359 ? 0.134 31.672 12.094 1 96.88 359 GLN A C 1
ATOM 2706 O O . GLN A 1 359 ? -0.261 32.062 13.195 1 96.88 359 GLN A O 1
ATOM 2711 N N . ILE A 1 360 ? 1.136 30.812 11.875 1 95.62 360 ILE A N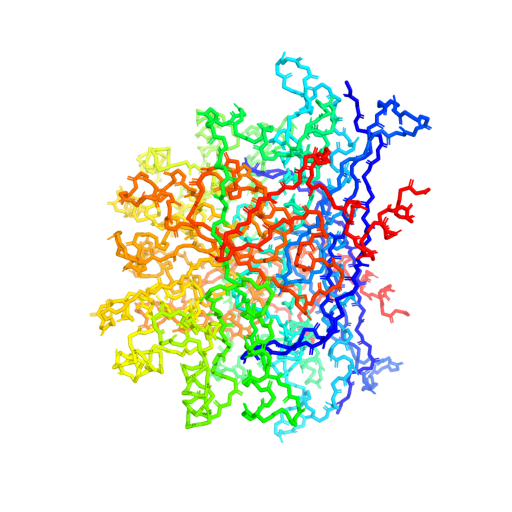 1
ATOM 2712 C CA . ILE A 1 360 ? 1.752 30.219 13.062 1 95.62 360 ILE A CA 1
ATOM 2713 C C . ILE A 1 360 ? 3.27 30.203 12.898 1 95.62 360 ILE A C 1
ATOM 2715 O O . ILE A 1 360 ? 3.779 30.125 11.773 1 95.62 360 ILE A O 1
ATOM 2719 N N . VAL A 1 361 ? 3.986 30.266 13.945 1 90 361 VAL A N 1
ATOM 2720 C CA . VAL A 1 361 ? 5.438 30.156 14.023 1 90 361 VAL A CA 1
ATOM 2721 C C . VAL A 1 361 ? 5.82 28.984 14.922 1 90 361 VAL A C 1
ATOM 2723 O O . VAL A 1 361 ? 5.359 28.891 16.062 1 90 361 VAL A O 1
ATOM 2726 N N . PRO A 1 362 ? 6.637 28.031 14.336 1 92.62 362 PRO A N 1
ATOM 2727 C CA . PRO A 1 362 ? 7.137 26.984 15.234 1 92.62 362 PRO A CA 1
ATOM 2728 C C . PRO A 1 362 ? 8.031 27.547 16.344 1 92.62 362 PRO A C 1
ATOM 2730 O O . PRO A 1 362 ? 8.531 28.672 16.234 1 92.62 362 PRO A O 1
ATOM 2733 N N . THR A 1 363 ? 8.234 26.719 17.359 1 92.69 363 THR A N 1
ATOM 2734 C CA . THR A 1 363 ? 9.164 27.125 18.422 1 92.69 363 THR A CA 1
ATOM 2735 C C . THR A 1 363 ? 10.609 26.922 17.969 1 92.69 363 THR A C 1
ATOM 2737 O O . THR A 1 363 ? 10.867 26.359 16.906 1 92.69 363 THR A O 1
ATOM 2740 N N . ASP A 1 364 ? 11.461 27.422 18.844 1 92.94 364 ASP A N 1
ATOM 2741 C CA . ASP A 1 364 ? 12.883 27.266 18.562 1 92.94 364 ASP A CA 1
ATOM 2742 C C . ASP A 1 364 ? 13.453 26.031 19.25 1 92.94 364 ASP A C 1
ATOM 2744 O O . ASP A 1 364 ? 14.672 25.844 19.312 1 92.94 364 ASP A O 1
ATOM 2748 N N . ALA A 1 365 ? 12.555 25.25 19.812 1 96.12 365 ALA A N 1
ATOM 2749 C CA . ALA A 1 365 ? 13.031 24.016 20.438 1 96.12 365 ALA A CA 1
ATOM 2750 C C . ALA A 1 365 ? 13.742 23.125 19.422 1 96.12 365 ALA A C 1
ATOM 2752 O O . ALA A 1 365 ? 13.32 23.031 18.266 1 96.12 365 ALA A O 1
ATOM 2753 N N . PRO A 1 366 ? 14.836 22.484 19.922 1 97.5 366 PRO A N 1
ATOM 2754 C CA . PRO A 1 366 ? 15.547 21.609 18.984 1 97.5 366 PRO A CA 1
ATOM 2755 C C . PRO A 1 366 ? 14.672 20.469 18.453 1 97.5 366 PRO A C 1
ATOM 2757 O O . PRO A 1 366 ? 13.852 19.922 19.203 1 97.5 366 PRO A O 1
ATOM 2760 N N . GLY A 1 367 ? 14.906 20.094 17.203 1 98.31 367 GLY A N 1
ATOM 2761 C CA . GLY A 1 367 ? 14.109 19.047 16.578 1 98.31 367 GLY A CA 1
ATOM 2762 C C . GLY A 1 367 ? 12.711 19.5 16.203 1 98.31 367 GLY A C 1
ATOM 2763 O O . GLY A 1 367 ? 12.5 20.672 15.898 1 98.31 367 GLY A O 1
ATOM 2764 N N . PHE A 1 368 ? 11.773 18.578 16.141 1 98.19 368 PHE A N 1
ATOM 2765 C CA . PHE A 1 368 ? 10.391 18.906 15.836 1 98.19 368 PHE A CA 1
ATOM 2766 C C . PHE A 1 368 ? 9.68 19.469 17.062 1 98.19 368 PHE A C 1
ATOM 2768 O O . PHE A 1 368 ? 8.508 19.844 16.984 1 98.19 368 PHE A O 1
ATOM 2775 N N . GLY A 1 369 ? 10.312 19.5 18.172 1 97.19 369 GLY A N 1
ATOM 2776 C CA . GLY A 1 369 ? 9.742 20.047 19.391 1 97.19 369 GLY A CA 1
ATOM 2777 C C . GLY A 1 369 ? 8.672 19.156 20 1 97.19 369 GLY A C 1
ATOM 2778 O O . GLY A 1 369 ? 7.84 19.625 20.781 1 97.19 369 GLY A O 1
ATOM 2779 N N . LEU A 1 370 ? 8.695 17.859 19.734 1 97.62 370 LEU A N 1
ATOM 2780 C CA . LEU A 1 370 ? 7.629 16.953 20.141 1 97.62 370 LEU A CA 1
ATOM 2781 C C . LEU A 1 370 ? 7.617 16.766 21.656 1 97.62 370 LEU A C 1
ATOM 2783 O O . LEU A 1 370 ? 6.559 16.547 22.25 1 97.62 370 LEU A O 1
ATOM 2787 N N . GLU A 1 371 ? 8.766 16.891 22.25 1 97.06 371 GLU A N 1
ATOM 2788 C CA . GLU A 1 371 ? 8.891 16.719 23.688 1 97.06 371 GLU A CA 1
ATOM 2789 C C . GLU A 1 371 ? 8.172 17.828 24.453 1 97.06 371 GLU A C 1
ATOM 2791 O O . GLU A 1 371 ? 7.875 17.688 25.641 1 97.06 371 GLU A O 1
ATOM 2796 N N . ARG A 1 372 ? 7.852 18.906 23.797 1 95.94 372 ARG A N 1
ATOM 2797 C CA . ARG A 1 372 ? 7.23 20.062 24.438 1 95.94 372 ARG A CA 1
ATOM 2798 C C . ARG A 1 372 ? 5.707 19.938 24.406 1 95.94 372 ARG A C 1
ATOM 2800 O O . ARG A 1 372 ? 5.008 20.734 25.031 1 95.94 372 ARG A O 1
ATOM 2807 N N . LYS A 1 373 ? 5.188 19.031 23.672 1 95.12 373 LYS A N 1
ATOM 2808 C CA . LYS A 1 373 ? 3.746 18.828 23.562 1 95.12 373 LYS A CA 1
ATOM 2809 C C . LYS A 1 373 ? 3.203 18.078 24.766 1 95.12 373 LYS A C 1
ATOM 2811 O O . LYS A 1 373 ? 3.639 16.953 25.062 1 95.12 373 LYS A O 1
ATOM 2816 N N . PRO A 1 374 ? 2.227 18.688 25.5 1 93.38 374 PRO A N 1
ATOM 2817 C CA . PRO A 1 374 ? 1.636 17.953 26.625 1 93.38 374 PRO A CA 1
ATOM 2818 C C . PRO A 1 374 ? 1.109 16.578 26.219 1 93.38 374 PRO A C 1
ATOM 2820 O O . PRO A 1 374 ? 0.461 16.438 25.172 1 93.38 374 PRO A O 1
ATOM 2823 N N . GLY A 1 375 ? 1.368 15.578 27.047 1 94.94 375 GLY A N 1
ATOM 2824 C CA . GLY A 1 375 ? 0.98 14.203 26.766 1 94.94 375 GLY A CA 1
ATOM 2825 C C . GLY A 1 375 ? 2.018 13.445 25.953 1 94.94 375 GLY A C 1
ATOM 2826 O O . GLY A 1 375 ? 2.391 12.328 26.312 1 94.94 375 GLY A O 1
ATOM 2827 N N . LEU A 1 376 ? 2.48 14.086 24.906 1 96.56 376 LEU A N 1
ATOM 2828 C CA . LEU A 1 376 ? 3.451 13.445 24.016 1 96.56 376 LEU A CA 1
ATOM 2829 C C . LEU A 1 376 ? 4.832 13.422 24.656 1 96.56 376 LEU A C 1
ATOM 2831 O O . LEU A 1 376 ? 5.559 12.43 24.531 1 96.56 376 LEU A O 1
ATOM 2835 N N . GLY A 1 377 ? 5.195 14.531 25.328 1 97 377 GLY A N 1
ATOM 2836 C CA . GLY A 1 377 ? 6.461 14.562 26.047 1 97 377 GLY A CA 1
ATOM 2837 C C . GLY A 1 377 ? 6.605 13.43 27.047 1 97 377 GLY A C 1
ATOM 2838 O O . GLY A 1 377 ? 7.668 12.812 27.141 1 97 377 GLY A O 1
ATOM 2839 N N . GLU A 1 378 ? 5.559 13.117 27.766 1 97.56 378 GLU A N 1
ATOM 2840 C CA . GLU A 1 378 ? 5.559 12.039 28.75 1 97.56 378 GLU A CA 1
ATOM 2841 C C . GLU A 1 378 ? 5.707 10.68 28.078 1 97.56 378 GLU A C 1
ATOM 2843 O O . GLU A 1 378 ? 6.465 9.828 28.547 1 97.56 378 GLU A O 1
ATOM 2848 N N . LEU A 1 379 ? 5.02 10.492 27 1 97.75 379 LEU A N 1
ATOM 2849 C CA . LEU A 1 379 ? 5.105 9.242 26.25 1 97.75 379 LEU A CA 1
ATOM 2850 C C . LEU A 1 379 ? 6.52 9.016 25.734 1 97.75 379 LEU A C 1
ATOM 2852 O O . LEU A 1 379 ? 7.027 7.895 25.766 1 97.75 379 LEU A O 1
ATOM 2856 N N . ILE A 1 380 ? 7.129 10.102 25.234 1 98.19 380 ILE A N 1
ATOM 2857 C CA . ILE A 1 380 ? 8.484 10.031 24.719 1 98.19 380 ILE A CA 1
ATOM 2858 C C . ILE A 1 380 ? 9.453 9.656 25.828 1 98.19 380 ILE A C 1
ATOM 2860 O O . ILE A 1 380 ? 10.336 8.812 25.656 1 98.19 380 ILE A O 1
ATOM 2864 N N . SER A 1 381 ? 9.266 10.289 26.984 1 97.19 381 SER A N 1
ATOM 2865 C CA . SER A 1 381 ? 10.102 9.984 28.125 1 97.19 381 SER A CA 1
ATOM 2866 C C . SER A 1 381 ? 9.969 8.523 28.531 1 97.19 381 SER A C 1
ATOM 2868 O O . SER A 1 381 ? 10.969 7.863 28.844 1 97.19 381 SER A O 1
ATOM 2870 N N . GLU A 1 382 ? 8.797 8.016 28.516 1 97.5 382 GLU A N 1
ATOM 2871 C CA . GLU A 1 382 ? 8.555 6.621 28.859 1 97.5 382 GLU A CA 1
ATOM 2872 C C . GLU A 1 382 ? 9.195 5.68 27.844 1 97.5 382 GLU A C 1
ATOM 2874 O O . GLU A 1 382 ? 9.742 4.641 28.219 1 97.5 382 GLU A O 1
ATOM 2879 N N . LEU A 1 383 ? 9.109 6.035 26.594 1 97.56 383 LEU A N 1
ATOM 2880 C CA . LEU A 1 383 ? 9.633 5.203 25.5 1 97.56 383 LEU A CA 1
ATOM 2881 C C . LEU A 1 383 ? 11.156 5.125 25.562 1 97.56 383 LEU A C 1
ATOM 2883 O O . LEU A 1 383 ? 11.742 4.094 25.219 1 97.56 383 LEU A O 1
ATOM 2887 N N . THR A 1 384 ? 11.828 6.16 26.031 1 95.69 384 THR A N 1
ATOM 2888 C CA . THR A 1 384 ? 13.281 6.246 25.938 1 95.69 384 THR A CA 1
ATOM 2889 C C . THR A 1 384 ? 13.938 5.973 27.281 1 95.69 384 THR A C 1
ATOM 2891 O O . THR A 1 384 ? 15.141 6.156 27.453 1 95.69 384 THR A O 1
ATOM 2894 N N . ARG A 1 385 ? 13.18 5.609 28.344 1 88.44 385 ARG A N 1
ATOM 2895 C CA . ARG A 1 385 ? 13.719 5.25 29.656 1 88.44 385 ARG A CA 1
ATOM 2896 C C . ARG A 1 385 ? 14.336 3.855 29.625 1 88.44 385 ARG A C 1
ATOM 2898 O O . ARG A 1 385 ? 13.828 2.963 28.953 1 88.44 385 ARG A O 1
ATOM 2905 N N . MET B 1 1 ? -22.812 -22.109 11.156 1 89.38 1 MET B N 1
ATOM 2906 C CA . MET B 1 1 ? -21.391 -22.281 11.453 1 89.38 1 MET B CA 1
ATOM 2907 C C . MET B 1 1 ? -20.781 -20.984 11.969 1 89.38 1 MET B C 1
ATOM 2909 O O . MET B 1 1 ? -21.25 -19.891 11.625 1 89.38 1 MET B O 1
ATOM 2913 N N . ARG B 1 2 ? -19.844 -21.188 12.914 1 94.19 2 ARG B N 1
ATOM 2914 C CA . ARG B 1 2 ? -19.172 -20.016 13.484 1 94.19 2 ARG B CA 1
ATOM 2915 C C . ARG B 1 2 ? -17.656 -20.156 13.383 1 94.19 2 ARG B C 1
ATOM 2917 O O . ARG B 1 2 ? -17.125 -21.266 13.445 1 94.19 2 ARG B O 1
ATOM 2924 N N . ILE B 1 3 ? -16.969 -19 13.18 1 97.69 3 ILE B N 1
ATOM 2925 C CA . ILE B 1 3 ? -15.523 -18.953 13.32 1 97.69 3 ILE B CA 1
ATOM 2926 C C . ILE B 1 3 ? -15.156 -18.828 14.797 1 97.69 3 ILE B C 1
ATOM 2928 O O . ILE B 1 3 ? -15.562 -17.875 15.469 1 97.69 3 ILE B O 1
ATOM 2932 N N . VAL B 1 4 ? -14.383 -19.719 15.297 1 97.38 4 VAL B N 1
ATOM 2933 C CA . VAL B 1 4 ? -14.133 -19.734 16.734 1 97.38 4 VAL B CA 1
ATOM 2934 C C . VAL B 1 4 ? -12.719 -19.234 17.016 1 97.38 4 VAL B C 1
ATOM 2936 O O . VAL B 1 4 ? -12.406 -18.828 18.141 1 97.38 4 VAL B O 1
ATOM 2939 N N . ALA B 1 5 ? -11.828 -19.281 16.031 1 98.25 5 ALA B N 1
ATOM 2940 C CA . ALA B 1 5 ? -10.469 -18.766 16.156 1 98.25 5 ALA B CA 1
ATOM 2941 C C . ALA B 1 5 ? -9.859 -18.484 14.781 1 98.25 5 ALA B C 1
ATOM 2943 O O . ALA B 1 5 ? -10.273 -19.062 13.781 1 98.25 5 ALA B O 1
ATOM 2944 N N . ILE B 1 6 ? -9.008 -17.562 14.711 1 98.88 6 ILE B N 1
ATOM 2945 C CA . ILE B 1 6 ? -8.117 -17.328 13.578 1 98.88 6 ILE B CA 1
ATOM 2946 C C . ILE B 1 6 ? -6.672 -17.297 14.055 1 98.88 6 ILE B C 1
ATOM 2948 O O . ILE B 1 6 ? -6.32 -16.5 14.93 1 98.88 6 ILE B O 1
ATOM 2952 N N . LEU B 1 7 ? -5.875 -18.172 13.523 1 98.81 7 LEU B N 1
ATOM 2953 C CA . LEU B 1 7 ? -4.48 -18.328 13.93 1 98.81 7 LEU B CA 1
ATOM 2954 C C . LEU B 1 7 ? -3.537 -17.906 12.805 1 98.81 7 LEU B C 1
ATOM 2956 O O . LEU B 1 7 ? -3.846 -18.109 11.633 1 98.81 7 LEU B O 1
ATOM 2960 N N . GLU B 1 8 ? -2.473 -17.297 13.125 1 98.69 8 GLU B N 1
ATOM 2961 C CA . GLU B 1 8 ? -1.471 -16.875 12.148 1 98.69 8 GLU B CA 1
ATOM 2962 C C . GLU B 1 8 ? -0.058 -17.156 12.656 1 98.69 8 GLU B C 1
ATOM 2964 O O . GLU B 1 8 ? 0.226 -17 13.844 1 98.69 8 GLU B O 1
ATOM 2969 N N . ARG B 1 9 ? 0.781 -17.562 11.773 1 97.56 9 ARG B N 1
ATOM 2970 C CA . ARG B 1 9 ? 2.199 -17.781 12.039 1 97.56 9 ARG B CA 1
ATOM 2971 C C . ARG B 1 9 ? 3.051 -17.359 10.852 1 97.56 9 ARG B C 1
ATOM 2973 O O . ARG B 1 9 ? 2.799 -17.797 9.719 1 97.56 9 ARG B O 1
ATOM 2980 N N . PRO B 1 10 ? 3.992 -16.438 11.062 1 97.5 10 PRO B N 1
ATOM 2981 C CA . PRO B 1 10 ? 4.949 -16.203 9.984 1 97.5 10 PRO B CA 1
ATOM 2982 C C . PRO B 1 10 ? 5.883 -17.375 9.742 1 97.5 10 PRO B C 1
ATOM 2984 O O . PRO B 1 10 ? 6.352 -18 10.695 1 97.5 10 PRO B O 1
ATOM 2987 N N . VAL B 1 11 ? 6.082 -17.75 8.492 1 96.81 11 VAL B N 1
ATOM 2988 C CA . VAL B 1 11 ? 6.945 -18.875 8.141 1 96.81 11 VAL B CA 1
ATOM 2989 C C . VAL B 1 11 ? 8.023 -18.422 7.16 1 96.81 11 VAL B C 1
ATOM 2991 O O . VAL B 1 11 ? 7.719 -17.766 6.16 1 96.81 11 VAL B O 1
ATOM 2994 N N . ARG B 1 12 ? 9.258 -18.734 7.43 1 92.56 12 ARG B N 1
ATOM 2995 C CA . ARG B 1 12 ? 10.367 -18.406 6.539 1 92.56 12 ARG B CA 1
ATOM 2996 C C . ARG B 1 12 ? 10.359 -19.297 5.301 1 92.56 12 ARG B C 1
ATOM 2998 O O . ARG B 1 12 ? 10.047 -20.484 5.391 1 92.56 12 ARG B O 1
ATOM 3005 N N . LEU B 1 13 ? 10.703 -18.688 4.188 1 89.38 13 LEU B N 1
ATOM 3006 C CA . LEU B 1 13 ? 10.844 -19.422 2.941 1 89.38 13 LEU B CA 1
ATOM 3007 C C . LEU B 1 13 ? 12.234 -20.047 2.832 1 89.38 13 LEU B C 1
ATOM 3009 O O . LEU B 1 13 ? 13.227 -19.438 3.26 1 89.38 13 LEU B O 1
ATOM 3013 N N . LEU B 1 14 ? 12.289 -21.172 2.326 1 82.88 14 LEU B N 1
ATOM 3014 C CA . LEU B 1 14 ? 13.57 -21.844 2.139 1 82.88 14 LEU B CA 1
ATOM 3015 C C . LEU B 1 14 ? 14.102 -21.609 0.73 1 82.88 14 LEU B C 1
ATOM 3017 O O . LEU B 1 14 ? 13.328 -21.359 -0.199 1 82.88 14 LEU B O 1
ATOM 3021 N N . GLY B 1 15 ? 15.461 -21.719 0.485 1 71.25 15 GLY B N 1
ATOM 3022 C CA . GLY B 1 15 ? 16.125 -21.641 -0.804 1 71.25 15 GLY B CA 1
ATOM 3023 C C . GLY B 1 15 ? 16.891 -20.344 -1.008 1 71.25 15 GLY B C 1
ATOM 3024 O O . GLY B 1 15 ? 18.016 -20.359 -1.515 1 71.25 15 GLY B O 1
ATOM 3025 N N . GLY B 1 16 ? 16.375 -19.25 -0.524 1 69.94 16 GLY B N 1
ATOM 3026 C CA . GLY B 1 16 ? 17.031 -17.953 -0.485 1 69.94 16 GLY B CA 1
ATOM 3027 C C . GLY B 1 16 ? 17.359 -17.406 -1.861 1 69.94 16 GLY B C 1
ATOM 3028 O O . GLY B 1 16 ? 18.484 -16.938 -2.096 1 69.94 16 GLY B O 1
ATOM 3029 N N . PRO B 1 17 ? 16.578 -17.547 -2.877 1 83.44 17 PRO B N 1
ATOM 3030 C CA . PRO B 1 17 ? 16.828 -16.969 -4.195 1 83.44 17 PRO B CA 1
ATOM 3031 C C . PRO B 1 17 ? 16.781 -15.438 -4.184 1 83.44 17 PRO B C 1
ATOM 3033 O O . PRO B 1 17 ? 16.281 -14.844 -3.223 1 83.44 17 PRO B O 1
ATOM 3036 N N . ALA B 1 18 ? 17.531 -14.859 -5.164 1 83.56 18 ALA B N 1
ATOM 3037 C CA . ALA B 1 18 ? 17.438 -13.406 -5.344 1 83.56 18 ALA B CA 1
ATOM 3038 C C . ALA B 1 18 ? 16.969 -13.062 -6.754 1 83.56 18 ALA B C 1
ATOM 3040 O O . ALA B 1 18 ? 17.219 -13.812 -7.703 1 83.56 18 ALA B O 1
ATOM 3041 N N . ASN B 1 19 ? 16.188 -12.039 -6.906 1 87.94 19 ASN B N 1
ATOM 3042 C CA . ASN B 1 19 ? 15.898 -11.453 -8.211 1 87.94 19 ASN B CA 1
ATOM 3043 C C . ASN B 1 19 ? 16.594 -10.109 -8.391 1 87.94 19 ASN B C 1
ATOM 3045 O O . ASN B 1 19 ? 17.594 -9.828 -7.734 1 87.94 19 ASN B O 1
ATOM 3049 N N . ALA B 1 20 ? 16.141 -9.344 -9.336 1 82.88 20 ALA B N 1
ATOM 3050 C CA . ALA B 1 20 ? 16.844 -8.109 -9.719 1 82.88 20 ALA B CA 1
ATOM 3051 C C . ALA B 1 20 ? 16.766 -7.078 -8.594 1 82.88 20 ALA B C 1
ATOM 3053 O O . ALA B 1 20 ? 17.578 -6.148 -8.547 1 82.88 20 ALA B O 1
ATOM 3054 N N . VAL B 1 21 ? 15.789 -7.297 -7.605 1 81.62 21 VAL B N 1
ATOM 3055 C CA . VAL B 1 21 ? 15.555 -6.18 -6.695 1 81.62 21 VAL B CA 1
ATOM 3056 C C . VAL B 1 21 ? 15.516 -6.688 -5.254 1 81.62 21 VAL B C 1
ATOM 3058 O O . VAL B 1 21 ? 15.617 -5.898 -4.309 1 81.62 21 VAL B O 1
ATOM 3061 N N . VAL B 1 22 ? 15.406 -7.992 -5.074 1 87.25 22 VAL B N 1
ATOM 3062 C CA . VAL B 1 22 ? 15.18 -8.484 -3.719 1 87.25 22 VAL B CA 1
ATOM 3063 C C . VAL B 1 22 ? 16 -9.75 -3.482 1 87.25 22 VAL B C 1
ATOM 3065 O O . VAL B 1 22 ? 16.125 -10.594 -4.371 1 87.25 22 VAL B O 1
ATOM 3068 N N . ASN B 1 23 ? 16.547 -9.781 -2.301 1 84.94 23 ASN B N 1
ATOM 3069 C CA . ASN B 1 23 ? 17.016 -11.031 -1.721 1 84.94 23 ASN B CA 1
ATOM 3070 C C . ASN B 1 23 ? 15.969 -11.68 -0.827 1 84.94 23 ASN B C 1
ATOM 3072 O O . ASN B 1 23 ? 15.547 -11.094 0.173 1 84.94 23 ASN B O 1
ATOM 3076 N N . PHE B 1 24 ? 15.523 -12.914 -1.146 1 84.75 24 PHE B N 1
ATOM 3077 C CA . PHE B 1 24 ? 14.352 -13.508 -0.508 1 84.75 24 PHE B CA 1
ATOM 3078 C C . PHE B 1 24 ? 14.758 -14.281 0.743 1 84.75 24 PHE B C 1
ATOM 3080 O O . PHE B 1 24 ? 13.914 -14.891 1.403 1 84.75 24 PHE B O 1
ATOM 3087 N N . SER B 1 25 ? 15.984 -14.227 1.121 1 82.44 25 SER B N 1
ATOM 3088 C CA . SER B 1 25 ? 16.484 -15.055 2.207 1 82.44 25 SER B CA 1
ATOM 3089 C C . SER B 1 25 ? 15.781 -14.734 3.521 1 82.44 25 SER B C 1
ATOM 3091 O O . SER B 1 25 ? 15.656 -15.602 4.391 1 82.44 25 SER B O 1
ATOM 3093 N N . GLN B 1 26 ? 15.242 -13.547 3.619 1 86.38 26 GLN B N 1
ATOM 3094 C CA . GLN B 1 26 ? 14.617 -13.164 4.883 1 86.38 26 GLN B CA 1
ATOM 3095 C C . GLN B 1 26 ? 13.102 -13.047 4.734 1 86.38 26 GLN B C 1
ATOM 3097 O O . GLN B 1 26 ? 12.414 -12.586 5.648 1 86.38 26 GLN B O 1
ATOM 3102 N N . HIS B 1 27 ? 12.594 -13.477 3.641 1 90.12 27 HIS B N 1
ATOM 3103 C CA . HIS B 1 27 ? 11.164 -13.336 3.396 1 90.12 27 HIS B CA 1
ATOM 3104 C C . HIS B 1 27 ? 10.367 -14.359 4.199 1 90.12 27 HIS B C 1
ATOM 3106 O O . HIS B 1 27 ? 10.812 -15.492 4.387 1 90.12 27 HIS B O 1
ATOM 3112 N N . THR B 1 28 ? 9.281 -13.922 4.656 1 94.06 28 THR B N 1
ATOM 3113 C CA . THR B 1 28 ? 8.336 -14.758 5.395 1 94.06 28 THR B CA 1
ATOM 3114 C C . THR B 1 28 ? 6.938 -14.656 4.785 1 94.06 28 THR B C 1
ATOM 3116 O O . THR B 1 28 ? 6.625 -13.695 4.082 1 94.06 28 THR B O 1
ATOM 3119 N N . VAL B 1 29 ? 6.195 -15.68 5.023 1 95.94 29 VAL B N 1
ATOM 3120 C CA . VAL B 1 29 ? 4.805 -15.734 4.594 1 95.94 29 VAL B CA 1
ATOM 3121 C C . VAL B 1 29 ? 3.895 -15.945 5.801 1 95.94 29 VAL B C 1
ATOM 3123 O O . VAL B 1 29 ? 4.234 -16.688 6.719 1 95.94 29 VAL B O 1
ATOM 3126 N N . SER B 1 30 ? 2.734 -15.188 5.809 1 98.31 30 SER B N 1
ATOM 3127 C CA . SER B 1 30 ? 1.746 -15.422 6.855 1 98.31 30 SER B CA 1
ATOM 3128 C C . SER B 1 30 ? 0.927 -16.672 6.57 1 98.31 30 SER B C 1
ATOM 3130 O O . SER B 1 30 ? 0.122 -16.703 5.637 1 98.31 30 SER B O 1
ATOM 3132 N N . LEU B 1 31 ? 1.153 -17.719 7.336 1 98.69 31 LEU B N 1
ATOM 3133 C CA . LEU B 1 31 ? 0.248 -18.859 7.332 1 98.69 31 LEU B CA 1
ATOM 3134 C C . LEU B 1 31 ? -0.944 -18.609 8.25 1 98.69 31 LEU B C 1
ATOM 3136 O O . LEU B 1 31 ? -0.77 -18.281 9.43 1 98.69 31 LEU B O 1
ATOM 3140 N N . VAL B 1 32 ? -2.162 -18.703 7.715 1 98.94 32 VAL B N 1
ATOM 3141 C CA . VAL B 1 32 ? -3.365 -18.359 8.461 1 98.94 32 VAL B CA 1
ATOM 3142 C C . VAL B 1 32 ? -4.324 -19.547 8.492 1 98.94 32 VAL B C 1
ATOM 3144 O O . VAL B 1 32 ? -4.504 -20.234 7.48 1 98.94 32 VAL B O 1
ATOM 3147 N N . ALA B 1 33 ? -4.914 -19.828 9.641 1 98.94 33 ALA B N 1
ATOM 3148 C CA . ALA B 1 33 ? -5.945 -20.844 9.82 1 98.94 33 ALA B CA 1
ATOM 3149 C C . ALA B 1 33 ? -7.223 -20.234 10.398 1 98.94 33 ALA B C 1
ATOM 3151 O O . ALA B 1 33 ? -7.184 -19.562 11.422 1 98.94 33 ALA B O 1
ATOM 3152 N N . VAL B 1 34 ? -8.289 -20.359 9.734 1 98.88 34 VAL B N 1
ATOM 3153 C CA . VAL B 1 34 ? -9.617 -19.984 10.219 1 98.88 34 VAL B CA 1
ATOM 3154 C C . VAL B 1 34 ? -10.32 -21.234 10.766 1 98.88 34 VAL B C 1
ATOM 3156 O O . VAL B 1 34 ? -10.695 -22.125 10.008 1 98.88 34 VAL B O 1
ATOM 3159 N N . VAL B 1 35 ? -10.562 -21.25 12.031 1 98.56 35 VAL B N 1
ATOM 3160 C CA . VAL B 1 35 ? -11.078 -22.422 12.719 1 98.56 35 VAL B CA 1
ATOM 3161 C C . VAL B 1 35 ? -12.586 -22.281 12.93 1 98.56 35 VAL B C 1
ATOM 3163 O O . VAL B 1 35 ? -13.047 -21.266 13.445 1 98.56 35 VAL B O 1
ATOM 3166 N N . SER B 1 36 ? -13.359 -23.281 12.5 1 97.56 36 SER B N 1
ATOM 3167 C CA . SER B 1 36 ? -14.812 -23.266 12.672 1 97.56 36 SER B CA 1
ATOM 3168 C C . SER B 1 36 ? -15.227 -24.141 13.859 1 97.56 36 SER B C 1
ATOM 3170 O O . SER B 1 36 ? -14.398 -24.828 14.445 1 97.56 36 SER B O 1
ATOM 3172 N N . ASP B 1 37 ? -16.562 -24.047 14.227 1 96.38 37 ASP B N 1
ATOM 3173 C CA . ASP B 1 37 ? -17.109 -24.875 15.297 1 96.38 37 ASP B CA 1
ATOM 3174 C C . ASP B 1 37 ? -17.609 -26.203 14.75 1 96.38 37 ASP B C 1
ATOM 3176 O O . ASP B 1 37 ? -18.172 -27.016 15.5 1 96.38 37 ASP B O 1
ATOM 3180 N N . VAL B 1 38 ? -17.484 -26.438 13.477 1 96.94 38 VAL B N 1
ATOM 3181 C CA . VAL B 1 38 ? -17.891 -27.719 12.875 1 96.94 38 VAL B CA 1
ATOM 3182 C C . VAL B 1 38 ? -16.828 -28.766 13.148 1 96.94 38 VAL B C 1
ATOM 3184 O O . VAL B 1 38 ? -15.648 -28.547 12.883 1 96.94 38 VAL B O 1
ATOM 3187 N N . ILE B 1 39 ? -17.312 -29.875 13.664 1 97.38 39 ILE B N 1
ATOM 3188 C CA . ILE B 1 39 ? -16.391 -30.953 13.984 1 97.38 39 ILE B CA 1
ATOM 3189 C C . ILE B 1 39 ? -16.469 -32.031 12.914 1 97.38 39 ILE B C 1
ATOM 3191 O O . ILE B 1 39 ? -17.562 -32.531 12.586 1 97.38 39 ILE B O 1
ATOM 3195 N N . ARG B 1 40 ? -15.312 -32.344 12.352 1 95.06 40 ARG B N 1
ATOM 3196 C CA . ARG B 1 40 ? -15.18 -33.438 11.414 1 95.06 40 ARG B CA 1
ATOM 3197 C C . ARG B 1 40 ? -13.984 -34.312 11.781 1 95.06 40 ARG B C 1
ATOM 3199 O O . ARG B 1 40 ? -12.867 -33.844 11.938 1 95.06 40 ARG B O 1
ATOM 3206 N N . HIS B 1 41 ? -14.227 -35.625 11.93 1 92.88 41 HIS B N 1
ATOM 3207 C CA . HIS B 1 41 ? -13.211 -36.594 12.328 1 92.88 41 HIS B CA 1
ATOM 3208 C C . HIS B 1 41 ? -12.555 -36.188 13.641 1 92.88 41 HIS B C 1
ATOM 3210 O O . HIS B 1 41 ? -11.328 -36.219 13.766 1 92.88 41 HIS B O 1
ATOM 3216 N N . GLY B 1 42 ? -13.305 -35.625 14.531 1 94.25 42 GLY B N 1
ATOM 3217 C CA . GLY B 1 42 ? -12.883 -35.312 15.891 1 94.25 42 GLY B CA 1
ATOM 3218 C C . GLY B 1 42 ? -12.125 -34.031 16.016 1 94.25 42 GLY B C 1
ATOM 3219 O O . GLY B 1 42 ? -11.641 -33.688 17.094 1 94.25 42 GLY B O 1
ATOM 3220 N N . LYS B 1 43 ? -11.992 -33.312 14.945 1 95.5 43 LYS B N 1
ATOM 3221 C CA . LYS B 1 43 ? -11.258 -32.031 14.984 1 95.5 43 LYS B CA 1
ATOM 3222 C C . LYS B 1 43 ? -12.078 -30.906 14.352 1 95.5 43 LYS B C 1
ATOM 3224 O O . LYS B 1 43 ? -12.891 -31.156 13.461 1 95.5 43 LYS B O 1
ATOM 3229 N N . PRO B 1 44 ? -11.891 -29.75 14.828 1 97.31 44 PRO B N 1
ATOM 3230 C CA . PRO B 1 44 ? -12.555 -28.625 14.164 1 97.31 44 PRO B CA 1
ATOM 3231 C C . PRO B 1 44 ? -12.141 -28.484 12.703 1 97.31 44 PRO B C 1
ATOM 3233 O O . PRO B 1 44 ? -10.953 -28.562 12.383 1 97.31 44 PRO B O 1
ATOM 3236 N N . LEU B 1 45 ? -13.156 -28.312 11.883 1 97.94 45 LEU B N 1
ATOM 3237 C CA . LEU B 1 45 ? -12.859 -28.047 10.477 1 97.94 45 LEU B CA 1
ATOM 3238 C C . LEU B 1 45 ? -12.195 -26.672 10.312 1 97.94 45 LEU B C 1
ATOM 3240 O O . LEU B 1 45 ? -12.695 -25.672 10.836 1 97.94 45 LEU B O 1
ATOM 3244 N N . THR B 1 46 ? -11.039 -26.641 9.648 1 98.5 46 THR B N 1
ATOM 3245 C CA . THR B 1 46 ? -10.195 -25.453 9.586 1 98.5 46 THR B CA 1
ATOM 3246 C C . THR B 1 46 ? -9.852 -25.094 8.141 1 98.5 46 THR B C 1
ATOM 3248 O O . THR B 1 46 ? -9.453 -25.969 7.363 1 98.5 46 THR B O 1
ATOM 3251 N N . GLY B 1 47 ? -10.156 -23.812 7.773 1 98.81 47 GLY B N 1
ATOM 3252 C CA . GLY B 1 47 ? -9.648 -23.281 6.516 1 98.81 47 GLY B CA 1
ATOM 3253 C C . GLY B 1 47 ? -8.25 -22.703 6.637 1 98.81 47 GLY B C 1
ATOM 3254 O O . GLY B 1 47 ? -7.934 -22.047 7.629 1 98.81 47 GLY B O 1
ATOM 3255 N N . VAL B 1 48 ? -7.402 -23.016 5.621 1 98.81 48 VAL B N 1
ATOM 3256 C CA . VAL B 1 48 ? -6.012 -22.578 5.703 1 98.81 48 VAL B CA 1
ATOM 3257 C C . VAL B 1 48 ? -5.605 -21.891 4.402 1 98.81 48 VAL B C 1
ATOM 3259 O O . VAL B 1 48 ? -6.012 -22.312 3.316 1 98.81 48 VAL B O 1
ATOM 3262 N N . ALA B 1 49 ? -4.863 -20.844 4.512 1 98.75 49 ALA B N 1
ATOM 3263 C CA . ALA B 1 49 ? -4.238 -20.141 3.389 1 98.75 49 ALA B CA 1
ATOM 3264 C C . ALA B 1 49 ? -3.031 -19.328 3.85 1 98.75 49 ALA B C 1
ATOM 3266 O O . ALA B 1 49 ? -2.549 -19.5 4.969 1 98.75 49 ALA B O 1
ATOM 3267 N N . PHE B 1 50 ? -2.416 -18.672 3 1 98.25 50 PHE B N 1
ATOM 3268 C CA . PHE B 1 50 ? -1.276 -17.797 3.268 1 98.25 50 PHE B CA 1
ATOM 3269 C C . PHE B 1 50 ? -1.232 -16.641 2.279 1 98.25 50 PHE B C 1
ATOM 3271 O O . PHE B 1 50 ? -1.875 -16.688 1.229 1 98.25 50 PHE B O 1
ATOM 3278 N N . ASN B 1 51 ? -0.592 -15.516 2.688 1 96.88 51 ASN B N 1
ATOM 3279 C CA . ASN B 1 51 ? -0.354 -14.469 1.7 1 96.88 51 ASN B CA 1
ATOM 3280 C C . ASN B 1 51 ? 0.673 -14.906 0.659 1 96.88 51 ASN B C 1
ATOM 3282 O O . ASN B 1 51 ? 1.468 -15.812 0.906 1 96.88 51 ASN B O 1
ATOM 3286 N N . SER B 1 52 ? 0.652 -14.273 -0.491 1 89.75 52 SER B N 1
ATOM 3287 C CA . SER B 1 52 ? 1.431 -14.75 -1.629 1 89.75 52 SER B CA 1
ATOM 3288 C C . SER B 1 52 ? 2.926 -14.57 -1.391 1 89.75 52 SER B C 1
ATOM 3290 O O . SER B 1 52 ? 3.346 -13.625 -0.726 1 89.75 52 SER B O 1
ATOM 3292 N N . ILE B 1 53 ? 3.633 -15.414 -2.008 1 89.5 53 ILE B N 1
ATOM 3293 C CA . ILE B 1 53 ? 5.09 -15.453 -1.957 1 89.5 53 ILE B CA 1
ATOM 3294 C C . ILE B 1 53 ? 5.66 -14.203 -2.629 1 89.5 53 ILE B C 1
ATOM 3296 O O . ILE B 1 53 ? 5.148 -13.75 -3.654 1 89.5 53 ILE B O 1
ATOM 3300 N N . GLY B 1 54 ? 6.699 -13.672 -2.051 1 86.5 54 GLY B N 1
ATOM 3301 C CA . GLY B 1 54 ? 7.395 -12.555 -2.668 1 86.5 54 GLY B CA 1
ATOM 3302 C C . GLY B 1 54 ? 7.312 -11.281 -1.854 1 86.5 54 GLY B C 1
ATOM 3303 O O . GLY B 1 54 ? 8.039 -10.32 -2.117 1 86.5 54 GLY B O 1
ATOM 3304 N N . ARG B 1 55 ? 6.395 -11.305 -0.936 1 91.25 55 ARG B N 1
ATOM 3305 C CA . ARG B 1 55 ? 6.336 -10.211 0.027 1 91.25 55 ARG B CA 1
ATOM 3306 C C . ARG B 1 55 ? 6.305 -10.742 1.457 1 91.25 55 ARG B C 1
ATOM 3308 O O . ARG B 1 55 ? 6.16 -11.945 1.675 1 91.25 55 ARG B O 1
ATOM 3315 N N . PHE B 1 56 ? 6.477 -9.93 2.418 1 95.25 56 PHE B N 1
ATOM 3316 C CA . PHE B 1 56 ? 6.707 -10.336 3.799 1 95.25 56 PHE B CA 1
ATOM 3317 C C . PHE B 1 56 ? 5.391 -10.656 4.496 1 95.25 56 PHE B C 1
ATOM 3319 O O . PHE B 1 56 ? 4.336 -10.141 4.113 1 95.25 56 PHE B O 1
ATOM 3326 N N . ALA B 1 57 ? 5.52 -11.531 5.535 1 97.44 57 ALA B N 1
ATOM 3327 C CA . ALA B 1 57 ? 4.398 -11.805 6.426 1 97.44 57 ALA B CA 1
ATOM 3328 C C . ALA B 1 57 ? 3.885 -10.523 7.078 1 97.44 57 ALA B C 1
ATOM 3330 O O . ALA B 1 57 ? 4.66 -9.602 7.34 1 97.44 57 ALA B O 1
ATOM 3331 N N . GLN B 1 58 ? 2.594 -10.516 7.324 1 97.94 58 GLN B N 1
ATOM 3332 C CA . GLN B 1 58 ? 1.945 -9.32 7.855 1 97.94 58 GLN B CA 1
ATOM 3333 C C . GLN B 1 58 ? 1.321 -9.594 9.219 1 97.94 58 GLN B C 1
ATOM 3335 O O . GLN B 1 58 ? 0.157 -9.266 9.453 1 97.94 58 GLN B O 1
ATOM 3340 N N . SER B 1 59 ? 2.135 -10.148 10.102 1 98.25 59 SER B N 1
ATOM 3341 C CA . SER B 1 59 ? 1.647 -10.609 11.398 1 98.25 59 SER B CA 1
ATOM 3342 C C . SER B 1 59 ? 1.058 -9.453 12.203 1 98.25 59 SER B C 1
ATOM 3344 O O . SER B 1 59 ? 0.013 -9.609 12.836 1 98.25 59 SER B O 1
ATOM 3346 N N . GLY B 1 60 ? 1.717 -8.289 12.234 1 97.75 60 GLY B N 1
ATOM 3347 C CA . GLY B 1 60 ? 1.208 -7.152 12.984 1 97.75 60 GLY B CA 1
ATOM 3348 C C . GLY B 1 60 ? -0.162 -6.695 12.516 1 97.75 60 GLY B C 1
ATOM 3349 O O . GLY B 1 60 ? -1.049 -6.441 13.328 1 97.75 60 GLY B O 1
ATOM 3350 N N . ILE B 1 61 ? -0.385 -6.582 11.195 1 97.81 61 ILE B N 1
ATOM 3351 C CA . ILE B 1 61 ? -1.664 -6.156 10.641 1 97.81 61 ILE B CA 1
ATOM 3352 C C . ILE B 1 61 ? -2.744 -7.176 10.992 1 97.81 61 ILE B C 1
ATOM 3354 O O . ILE B 1 61 ? -3.854 -6.809 11.375 1 97.81 61 ILE B O 1
ATOM 3358 N N . LEU B 1 62 ? -2.402 -8.469 10.859 1 98.62 62 LEU B N 1
ATOM 3359 C CA . LEU B 1 62 ? -3.348 -9.547 11.133 1 98.62 62 LEU B CA 1
ATOM 3360 C C . LEU B 1 62 ? -3.729 -9.57 12.609 1 98.62 62 LEU B C 1
ATOM 3362 O O . LEU B 1 62 ? -4.906 -9.477 12.953 1 98.62 62 LEU B O 1
ATOM 3366 N N . ARG B 1 63 ? -2.781 -9.555 13.477 1 97.69 63 ARG B N 1
ATOM 3367 C CA . ARG B 1 63 ? -3.012 -9.789 14.898 1 97.69 63 ARG B CA 1
ATOM 3368 C C . ARG B 1 63 ? -3.568 -8.539 15.57 1 97.69 63 ARG B C 1
ATOM 3370 O O . ARG B 1 63 ? -4.383 -8.641 16.484 1 97.69 63 ARG B O 1
ATOM 3377 N N . ASP B 1 64 ? -3.164 -7.367 15.102 1 95.69 64 ASP B N 1
ATOM 3378 C CA . ASP B 1 64 ? -3.502 -6.141 15.82 1 95.69 64 ASP B CA 1
ATOM 3379 C C . ASP B 1 64 ? -4.797 -5.531 15.289 1 95.69 64 ASP B C 1
ATOM 3381 O O . ASP B 1 64 ? -5.414 -4.691 15.945 1 95.69 64 ASP B O 1
ATOM 3385 N N . ARG B 1 65 ? -5.207 -5.938 14.062 1 95.5 65 ARG B N 1
ATOM 3386 C CA . ARG B 1 65 ? -6.336 -5.234 13.469 1 95.5 65 ARG B CA 1
ATOM 3387 C C . ARG B 1 65 ? -7.359 -6.215 12.906 1 95.5 65 ARG B C 1
ATOM 3389 O O . ARG B 1 65 ? -8.445 -6.383 13.469 1 95.5 65 ARG B O 1
ATOM 3396 N N . MET B 1 66 ? -6.965 -7.066 12 1 98.19 66 MET B N 1
ATOM 3397 C CA . MET B 1 66 ? -7.93 -7.762 11.148 1 98.19 66 MET B CA 1
ATOM 3398 C C . MET B 1 66 ? -8.555 -8.945 11.891 1 98.19 66 MET B C 1
ATOM 3400 O O . MET B 1 66 ? -9.766 -9.133 11.844 1 98.19 66 MET B O 1
ATOM 3404 N N . ILE B 1 67 ? -7.707 -9.727 12.57 1 98.75 67 ILE B N 1
ATOM 3405 C CA . ILE B 1 67 ? -8.203 -10.922 13.25 1 98.75 67 ILE B CA 1
ATOM 3406 C C . ILE B 1 67 ? -9.172 -10.516 14.352 1 98.75 67 ILE B C 1
ATOM 3408 O O . ILE B 1 67 ? -10.297 -11.016 14.414 1 98.75 67 ILE B O 1
ATOM 3412 N N . PRO B 1 68 ? -8.82 -9.523 15.227 1 97.81 68 PRO B N 1
ATOM 3413 C CA . PRO B 1 68 ? -9.773 -9.102 16.266 1 97.81 68 PRO B CA 1
ATOM 3414 C C . PRO B 1 68 ? -11.094 -8.602 15.68 1 97.81 68 PRO B C 1
ATOM 3416 O O . PRO B 1 68 ? -12.156 -8.844 16.25 1 97.81 68 PRO B O 1
ATOM 3419 N N . ARG B 1 69 ? -11.094 -7.895 14.555 1 97.62 69 ARG B N 1
ATOM 3420 C CA . ARG B 1 69 ? -12.297 -7.359 13.93 1 97.62 69 ARG B CA 1
ATOM 3421 C C . ARG B 1 69 ? -13.234 -8.484 13.492 1 97.62 69 ARG B C 1
ATOM 3423 O O . ARG B 1 69 ? -14.438 -8.43 13.75 1 97.62 69 ARG B O 1
ATOM 3430 N N . VAL B 1 70 ? -12.664 -9.5 12.844 1 98.5 70 VAL B N 1
ATOM 3431 C CA . VAL B 1 70 ? -13.469 -10.617 12.352 1 98.5 70 VAL B CA 1
ATOM 3432 C C . VAL B 1 70 ? -14.062 -11.383 13.531 1 98.5 70 VAL B C 1
ATOM 3434 O O . VAL B 1 70 ? -15.242 -11.734 13.531 1 98.5 70 VAL B O 1
ATOM 3437 N N . LEU B 1 71 ? -13.25 -11.625 14.586 1 98.25 71 LEU B N 1
ATOM 3438 C CA . LEU B 1 71 ? -13.695 -12.414 15.727 1 98.25 71 LEU B CA 1
ATOM 3439 C C . LEU B 1 71 ? -14.742 -11.656 16.547 1 98.25 71 LEU B C 1
ATOM 3441 O O . LEU B 1 71 ? -15.547 -12.258 17.25 1 98.25 71 LEU B O 1
ATOM 3445 N N . ALA B 1 72 ? -14.758 -10.32 16.422 1 96.81 72 ALA B N 1
ATOM 3446 C CA . ALA B 1 72 ? -15.719 -9.5 17.156 1 96.81 72 ALA B CA 1
ATOM 3447 C C . ALA B 1 72 ? -17.031 -9.383 16.391 1 96.81 72 ALA B C 1
ATOM 3449 O O . ALA B 1 72 ? -18.047 -8.938 16.953 1 96.81 72 ALA B O 1
ATOM 3450 N N . ALA B 1 73 ? -17.047 -9.766 15.141 1 96.56 73 ALA B N 1
ATOM 3451 C CA . ALA B 1 73 ? -18.25 -9.633 14.32 1 96.56 73 ALA B CA 1
ATOM 3452 C C . ALA B 1 73 ? -19.344 -10.555 14.82 1 96.56 73 ALA B C 1
ATOM 3454 O O . ALA B 1 73 ? -19.078 -11.688 15.242 1 96.56 73 ALA B O 1
ATOM 3455 N N . PRO B 1 74 ? -20.672 -10.062 14.695 1 94.62 74 PRO B N 1
ATOM 3456 C CA . PRO B 1 74 ? -21.766 -11.008 14.938 1 94.62 74 PRO B CA 1
ATOM 3457 C C . PRO B 1 74 ? -21.734 -12.203 13.992 1 94.62 74 PRO B C 1
ATOM 3459 O O . PRO B 1 74 ? -21.453 -12.047 12.797 1 94.62 74 PRO B O 1
ATOM 3462 N N . GLU B 1 75 ? -22 -13.344 14.523 1 87.38 75 GLU B N 1
ATOM 3463 C CA . GLU B 1 75 ? -21.859 -14.578 13.766 1 87.38 75 GLU B CA 1
ATOM 3464 C C . GLU B 1 75 ? -22.688 -14.539 12.492 1 87.38 75 GLU B C 1
ATOM 3466 O O . GLU B 1 75 ? -22.234 -14.961 11.43 1 87.38 75 GLU B O 1
ATOM 3471 N N . ASP B 1 76 ? -23.844 -14.016 12.625 1 94.06 76 ASP B N 1
ATOM 3472 C CA . ASP B 1 76 ? -24.75 -14 11.484 1 94.06 76 ASP B CA 1
ATOM 3473 C C . ASP B 1 76 ? -24.266 -13.039 10.406 1 94.06 76 ASP B C 1
ATOM 3475 O O . ASP B 1 76 ? -24.625 -13.18 9.234 1 94.06 76 ASP B O 1
ATOM 3479 N N . ALA B 1 77 ? -23.328 -12.164 10.836 1 96.12 77 ALA B N 1
ATOM 3480 C CA . ALA B 1 77 ? -22.844 -11.156 9.898 1 96.12 77 ALA B CA 1
ATOM 3481 C C . ALA B 1 77 ? -21.797 -11.75 8.953 1 96.12 77 ALA B C 1
ATOM 3483 O O . ALA B 1 77 ? -21.453 -11.141 7.934 1 96.12 77 ALA B O 1
ATOM 3484 N N . LEU B 1 78 ? -21.297 -12.93 9.305 1 97.44 78 LEU B N 1
ATOM 3485 C CA . LEU B 1 78 ? -20.25 -13.547 8.5 1 97.44 78 LEU B CA 1
ATOM 3486 C C . LEU B 1 78 ? -20.828 -14.617 7.578 1 97.44 78 LEU B C 1
ATOM 3488 O O . LEU B 1 78 ? -20.094 -15.281 6.848 1 97.44 78 LEU B O 1
ATOM 3492 N N . LEU B 1 79 ? -22.109 -14.758 7.57 1 96.31 79 LEU B N 1
ATOM 3493 C CA . LEU B 1 79 ? -22.797 -15.789 6.793 1 96.31 79 LEU B CA 1
ATOM 3494 C C . LEU B 1 79 ? -23.609 -15.164 5.66 1 96.31 79 LEU B C 1
ATOM 3496 O O . LEU B 1 79 ? -24.031 -14.008 5.758 1 96.31 79 LEU B O 1
ATOM 3500 N N . ASP B 1 80 ? -23.719 -15.891 4.602 1 93.88 80 ASP B N 1
ATOM 3501 C CA . ASP B 1 80 ? -24.594 -15.438 3.529 1 93.88 80 ASP B CA 1
ATOM 3502 C C . ASP B 1 80 ? -26.047 -15.766 3.838 1 93.88 80 ASP B C 1
ATOM 3504 O O . ASP B 1 80 ? -26.375 -16.234 4.934 1 93.88 80 ASP B O 1
ATOM 3508 N N . GLN B 1 81 ? -26.906 -15.469 2.865 1 91.94 81 GLN B N 1
ATOM 3509 C CA . GLN B 1 81 ? -28.344 -15.617 3.07 1 91.94 81 GLN B CA 1
ATOM 3510 C C . GLN B 1 81 ? -28.719 -17.078 3.293 1 91.94 81 GLN B C 1
ATOM 3512 O O . GLN B 1 81 ? -29.75 -17.375 3.881 1 91.94 81 GLN B O 1
ATOM 3517 N N . ARG B 1 82 ? -27.891 -18.016 2.82 1 91.31 82 ARG B N 1
ATOM 3518 C CA . ARG B 1 82 ? -28.172 -19.438 2.938 1 91.31 82 ARG B CA 1
ATOM 3519 C C . ARG B 1 82 ? -27.547 -20.016 4.199 1 91.31 82 ARG B C 1
ATOM 3521 O O . ARG B 1 82 ? -27.609 -21.234 4.43 1 91.31 82 ARG B O 1
ATOM 3528 N N . GLY B 1 83 ? -26.859 -19.172 4.957 1 90.38 83 GLY B N 1
ATOM 3529 C CA . GLY B 1 83 ? -26.266 -19.625 6.203 1 90.38 83 GLY B CA 1
ATOM 3530 C C . GLY B 1 83 ? -24.875 -20.188 6.023 1 90.38 83 GLY B C 1
ATOM 3531 O O . GLY B 1 83 ? -24.328 -20.812 6.941 1 90.38 83 GLY B O 1
ATOM 3532 N N . HIS B 1 84 ? -24.359 -20.062 4.871 1 92.81 84 HIS B N 1
ATOM 3533 C CA . HIS B 1 84 ? -22.984 -20.5 4.602 1 92.81 84 HIS B CA 1
ATOM 3534 C C . HIS B 1 84 ? -21.984 -19.391 4.852 1 92.81 84 HIS B C 1
ATOM 3536 O O . HIS B 1 84 ? -22.328 -18.203 4.766 1 92.81 84 HIS B O 1
ATOM 3542 N N . LEU B 1 85 ? -20.812 -19.781 5.18 1 95.75 85 LEU B N 1
ATOM 3543 C CA . LEU B 1 85 ? -19.734 -18.797 5.348 1 95.75 85 LEU B CA 1
ATOM 3544 C C . LEU B 1 85 ? -19.609 -17.922 4.109 1 95.75 85 LEU B C 1
ATOM 3546 O O . LEU B 1 85 ? -19.594 -18.422 2.982 1 95.75 85 LEU B O 1
ATOM 3550 N N . ASP B 1 86 ? -19.531 -16.609 4.309 1 97.44 86 ASP B N 1
ATOM 3551 C CA . ASP B 1 86 ? -19.375 -15.641 3.229 1 97.44 86 ASP B CA 1
ATOM 3552 C C . ASP B 1 86 ? -18.016 -14.961 3.283 1 97.44 86 ASP B C 1
ATOM 3554 O O . ASP B 1 86 ? -17.844 -13.969 3.992 1 97.44 86 ASP B O 1
ATOM 3558 N N . PRO B 1 87 ? -17.047 -15.453 2.447 1 98.31 87 PRO B N 1
ATOM 3559 C CA . PRO B 1 87 ? -15.711 -14.852 2.465 1 98.31 87 PRO B CA 1
ATOM 3560 C C . PRO B 1 87 ? -15.734 -13.336 2.271 1 98.31 87 PRO B C 1
ATOM 3562 O O . PRO B 1 87 ? -14.914 -12.625 2.848 1 98.31 87 PRO B O 1
ATOM 3565 N N . ALA B 1 88 ? -16.688 -12.852 1.487 1 98.12 88 ALA B N 1
ATOM 3566 C CA . ALA B 1 88 ? -16.797 -11.406 1.261 1 98.12 88 ALA B CA 1
ATOM 3567 C C . ALA B 1 88 ? -17.172 -10.68 2.547 1 98.12 88 ALA B C 1
ATOM 3569 O O . ALA B 1 88 ? -16.719 -9.57 2.799 1 98.12 88 ALA B O 1
ATOM 3570 N N . ALA B 1 89 ? -18.109 -11.258 3.332 1 98.25 89 ALA B N 1
ATOM 3571 C CA . ALA B 1 89 ? -18.5 -10.672 4.613 1 98.25 89 ALA B CA 1
ATOM 3572 C C . ALA B 1 89 ? -17.312 -10.641 5.582 1 98.25 89 ALA B C 1
ATOM 3574 O O . ALA B 1 89 ? -17.125 -9.648 6.297 1 98.25 89 ALA B O 1
ATOM 3575 N N . VAL B 1 90 ? -16.531 -11.727 5.605 1 98.62 90 VAL B N 1
ATOM 3576 C CA . VAL B 1 90 ? -15.352 -11.797 6.465 1 98.62 90 VAL B CA 1
ATOM 3577 C C . VAL B 1 90 ? -14.367 -10.695 6.078 1 98.62 90 VAL B C 1
ATOM 3579 O O . VAL B 1 90 ? -13.836 -9.992 6.941 1 98.62 90 VAL B O 1
ATOM 3582 N N . LEU B 1 91 ? -14.172 -10.539 4.766 1 98.62 91 LEU B N 1
ATOM 3583 C CA . LEU B 1 91 ? -13.266 -9.508 4.285 1 98.62 91 LEU B CA 1
ATOM 3584 C C . LEU B 1 91 ? -13.75 -8.125 4.695 1 98.62 91 LEU B C 1
ATOM 3586 O O . LEU B 1 91 ? -12.953 -7.285 5.125 1 98.62 91 LEU B O 1
ATOM 3590 N N . ARG B 1 92 ? -15.047 -7.855 4.562 1 97.5 92 ARG B N 1
ATOM 3591 C CA . ARG B 1 92 ? -15.617 -6.562 4.93 1 97.5 92 ARG B CA 1
ATOM 3592 C C . ARG B 1 92 ? -15.32 -6.227 6.387 1 97.5 92 ARG B C 1
ATOM 3594 O O . ARG B 1 92 ? -14.984 -5.086 6.711 1 97.5 92 ARG B O 1
ATOM 3601 N N . HIS B 1 93 ? -15.414 -7.199 7.246 1 97.81 93 HIS B N 1
ATOM 3602 C CA . HIS B 1 93 ? -15.133 -6.973 8.656 1 97.81 93 HIS B CA 1
ATOM 3603 C C . HIS B 1 93 ? -13.641 -6.812 8.906 1 97.81 93 HIS B C 1
ATOM 3605 O O . HIS B 1 93 ? -13.227 -6 9.742 1 97.81 93 HIS B O 1
ATOM 3611 N N . ALA B 1 94 ? -12.836 -7.582 8.18 1 98.25 94 ALA B N 1
ATOM 3612 C CA . ALA B 1 94 ? -11.383 -7.523 8.359 1 98.25 94 ALA B CA 1
ATOM 3613 C C . ALA B 1 94 ? -10.844 -6.141 8.008 1 98.25 94 ALA B C 1
ATOM 3615 O O . ALA B 1 94 ? -9.906 -5.652 8.648 1 98.25 94 ALA B O 1
ATOM 3616 N N . VAL B 1 95 ? -11.469 -5.496 7.004 1 96.81 95 VAL B N 1
ATOM 3617 C CA . VAL B 1 95 ? -10.875 -4.266 6.496 1 96.81 95 VAL B CA 1
ATOM 3618 C C . VAL B 1 95 ? -11.727 -3.066 6.914 1 96.81 95 VAL B C 1
ATOM 3620 O O . VAL B 1 95 ? -11.57 -1.969 6.375 1 96.81 95 VAL B O 1
ATOM 3623 N N . CYS B 1 96 ? -12.57 -3.33 7.891 1 93.5 96 CYS B N 1
ATOM 3624 C CA . CYS B 1 96 ? -13.359 -2.215 8.398 1 93.5 96 CYS B CA 1
ATOM 3625 C C . CYS B 1 96 ? -12.469 -1.139 9 1 93.5 96 CYS B C 1
ATOM 3627 O O . CYS B 1 96 ? -11.445 -1.446 9.609 1 93.5 96 CYS B O 1
ATOM 3629 N N . ASP B 1 97 ? -12.75 0.162 8.75 1 91.31 97 ASP B N 1
ATOM 3630 C CA . ASP B 1 97 ? -12.094 1.331 9.32 1 91.31 97 ASP B CA 1
ATOM 3631 C C . ASP B 1 97 ? -10.703 1.534 8.719 1 91.31 97 ASP B C 1
ATOM 3633 O O . ASP B 1 97 ? -9.844 2.178 9.328 1 91.31 97 ASP B O 1
ATOM 3637 N N . GLU B 1 98 ? -10.5 0.815 7.586 1 93.75 98 GLU B N 1
ATOM 3638 C CA . GLU B 1 98 ? -9.305 1.119 6.801 1 93.75 98 GLU B CA 1
ATOM 3639 C C . GLU B 1 98 ? -9.562 2.256 5.816 1 93.75 98 GLU B C 1
ATOM 3641 O O . GLU B 1 98 ? -10.562 2.24 5.094 1 93.75 98 GLU B O 1
ATOM 3646 N N . LYS B 1 99 ? -8.695 3.238 5.719 1 93.31 99 LYS B N 1
ATOM 3647 C CA . LYS B 1 99 ? -8.867 4.367 4.809 1 93.31 99 LYS B CA 1
ATOM 3648 C C . LYS B 1 99 ? -8.656 3.941 3.359 1 93.31 99 LYS B C 1
ATOM 3650 O O . LYS B 1 99 ? -7.934 2.982 3.086 1 93.31 99 LYS B O 1
ATOM 3655 N N . PRO B 1 100 ? -9.297 4.691 2.434 1 92.5 100 PRO B N 1
ATOM 3656 C CA . PRO B 1 100 ? -9.062 4.395 1.018 1 92.5 100 PRO B CA 1
ATOM 3657 C C . PRO B 1 100 ? -7.594 4.527 0.618 1 92.5 100 PRO B C 1
ATOM 3659 O O . PRO B 1 100 ? -6.832 5.234 1.283 1 92.5 100 PRO B O 1
ATOM 3662 N N . GLY B 1 101 ? -7.238 3.809 -0.374 1 92.88 101 GLY B N 1
ATOM 3663 C CA . GLY B 1 101 ? -5.859 3.805 -0.834 1 92.88 101 GLY B CA 1
ATOM 3664 C C . GLY B 1 101 ? -4.934 3 0.059 1 92.88 101 GLY B C 1
ATOM 3665 O O . GLY B 1 101 ? -5.391 2.311 0.973 1 92.88 101 GLY B O 1
ATOM 3666 N N . GLY B 1 102 ? -3.662 2.994 -0.302 1 94.38 102 GLY B N 1
ATOM 3667 C CA . GLY B 1 102 ? -2.658 2.342 0.522 1 94.38 102 GLY B CA 1
ATOM 3668 C C . GLY B 1 102 ? -2.709 0.828 0.437 1 94.38 102 GLY B C 1
ATOM 3669 O O . GLY B 1 102 ? -2.662 0.141 1.46 1 94.38 102 GLY B O 1
ATOM 3670 N N . HIS B 1 103 ? -2.859 0.426 -0.832 1 95.19 103 HIS B N 1
ATOM 3671 C CA . HIS B 1 103 ? -2.908 -1.015 -1.052 1 95.19 103 HIS B CA 1
ATOM 3672 C C . HIS B 1 103 ? -1.511 -1.625 -1.024 1 95.19 103 HIS B C 1
ATOM 3674 O O . HIS B 1 103 ? -0.536 -0.97 -1.4 1 95.19 103 HIS B O 1
ATOM 3680 N N . GLY B 1 104 ? -1.204 -2.648 -0.424 1 93.62 104 GLY B N 1
ATOM 3681 C CA . GLY B 1 104 ? 0.074 -3.316 -0.233 1 93.62 104 GLY B CA 1
ATOM 3682 C C . GLY B 1 104 ? 0.031 -4.395 0.835 1 93.62 104 GLY B C 1
ATOM 3683 O O . GLY B 1 104 ? -0.704 -5.375 0.706 1 93.62 104 GLY B O 1
ATOM 3684 N N . ASP B 1 105 ? 0.722 -4.004 1.949 1 96.5 105 ASP B N 1
ATOM 3685 C CA . ASP B 1 105 ? 0.84 -4.988 3.02 1 96.5 105 ASP B CA 1
ATOM 3686 C C . ASP B 1 105 ? -0.534 -5.391 3.551 1 96.5 105 ASP B C 1
ATOM 3688 O O . ASP B 1 105 ? -0.775 -6.566 3.834 1 96.5 105 ASP B O 1
ATOM 3692 N N . ARG B 1 106 ? -1.421 -4.449 3.627 1 97.31 106 ARG B N 1
ATOM 3693 C CA . ARG B 1 106 ? -2.738 -4.762 4.176 1 97.31 106 ARG B CA 1
ATOM 3694 C C . ARG B 1 106 ? -3.512 -5.691 3.244 1 97.31 106 ARG B C 1
ATOM 3696 O O . ARG B 1 106 ? -4.27 -6.547 3.703 1 97.31 106 ARG B O 1
ATOM 3703 N N . ALA B 1 107 ? -3.332 -5.473 1.914 1 98.12 107 ALA B N 1
ATOM 3704 C CA . ALA B 1 107 ? -4.027 -6.316 0.944 1 98.12 107 ALA B CA 1
ATOM 3705 C C . ALA B 1 107 ? -3.6 -7.773 1.08 1 98.12 107 ALA B C 1
ATOM 3707 O O . ALA B 1 107 ? -4.434 -8.68 1.026 1 98.12 107 ALA B O 1
ATOM 3708 N N . GLY B 1 108 ? -2.275 -8.008 1.224 1 97.75 108 GLY B N 1
ATOM 3709 C CA . GLY B 1 108 ? -1.778 -9.359 1.414 1 97.75 108 GLY B CA 1
ATOM 3710 C C . GLY B 1 108 ? -2.256 -10 2.705 1 97.75 108 GLY B C 1
ATOM 3711 O O . GLY B 1 108 ? -2.568 -11.188 2.736 1 97.75 108 GLY B O 1
ATOM 3712 N N . ALA B 1 109 ? -2.334 -9.188 3.773 1 98.62 109 ALA B N 1
ATOM 3713 C CA . ALA B 1 109 ? -2.842 -9.672 5.055 1 98.62 109 ALA B CA 1
ATOM 3714 C C . ALA B 1 109 ? -4.297 -10.117 4.938 1 98.62 109 ALA B C 1
ATOM 3716 O O . ALA B 1 109 ? -4.648 -11.234 5.324 1 98.62 109 ALA B O 1
ATOM 3717 N N . ALA B 1 110 ? -5.09 -9.234 4.379 1 98.75 110 ALA B N 1
ATOM 3718 C CA . ALA B 1 110 ? -6.516 -9.508 4.211 1 98.75 110 ALA B CA 1
ATOM 3719 C C . ALA B 1 110 ? -6.738 -10.719 3.316 1 98.75 110 ALA B C 1
ATOM 3721 O O . ALA B 1 110 ? -7.645 -11.523 3.557 1 98.75 110 ALA B O 1
ATOM 3722 N N . ALA B 1 111 ? -5.922 -10.836 2.305 1 98.75 111 ALA B N 1
ATOM 3723 C CA . ALA B 1 111 ? -6.051 -11.938 1.352 1 98.75 111 ALA B CA 1
ATOM 3724 C C . ALA B 1 111 ? -5.863 -13.281 2.043 1 98.75 111 ALA B C 1
ATOM 3726 O O . ALA B 1 111 ? -6.574 -14.25 1.738 1 98.75 111 ALA B O 1
ATOM 3727 N N . ALA B 1 112 ? -4.898 -13.375 2.949 1 98.81 112 ALA B N 1
ATOM 3728 C CA . ALA B 1 112 ? -4.641 -14.625 3.648 1 98.81 112 ALA B CA 1
ATOM 3729 C C . ALA B 1 112 ? -5.875 -15.094 4.414 1 98.81 112 ALA B C 1
ATOM 3731 O O . ALA B 1 112 ? -6.223 -16.281 4.375 1 98.81 112 ALA B O 1
ATOM 3732 N N . VAL B 1 113 ? -6.57 -14.156 5.035 1 98.94 113 VAL B N 1
ATOM 3733 C CA . VAL B 1 113 ? -7.766 -14.477 5.809 1 98.94 113 VAL B CA 1
ATOM 3734 C C . VAL B 1 113 ? -8.898 -14.859 4.863 1 98.94 113 VAL B C 1
ATOM 3736 O O . VAL B 1 113 ? -9.57 -15.883 5.07 1 98.94 113 VAL B O 1
ATOM 3739 N N . GLU B 1 114 ? -9.141 -14.102 3.836 1 98.94 114 GLU B N 1
ATOM 3740 C CA . GLU B 1 114 ? -10.234 -14.32 2.9 1 98.94 114 GLU B CA 1
ATOM 3741 C C . GLU B 1 114 ? -10.078 -15.648 2.164 1 98.94 114 GLU B C 1
ATOM 3743 O O . GLU B 1 114 ? -11.047 -16.391 1.992 1 98.94 114 GLU B O 1
ATOM 3748 N N . LEU B 1 115 ? -8.867 -15.953 1.749 1 98.94 115 LEU B N 1
ATOM 3749 C CA . LEU B 1 115 ? -8.609 -17.203 1.033 1 98.94 115 LEU B CA 1
ATOM 3750 C C . LEU B 1 115 ? -8.758 -18.406 1.96 1 98.94 115 LEU B C 1
ATOM 3752 O O . LEU B 1 115 ? -9.195 -19.469 1.527 1 98.94 115 LEU B O 1
ATOM 3756 N N . ALA B 1 116 ? -8.383 -18.219 3.236 1 98.94 116 ALA B N 1
ATOM 3757 C CA . ALA B 1 116 ? -8.609 -19.297 4.195 1 98.94 116 ALA B CA 1
ATOM 3758 C C . ALA B 1 116 ? -10.102 -19.609 4.332 1 98.94 116 ALA B C 1
ATOM 3760 O O . ALA B 1 116 ? -10.492 -20.75 4.551 1 98.94 116 ALA B O 1
ATOM 3761 N N . CYS B 1 117 ? -10.93 -18.594 4.152 1 98.88 117 CYS B N 1
ATOM 3762 C CA . CYS B 1 117 ? -12.375 -18.797 4.199 1 98.88 117 CYS B CA 1
ATOM 3763 C C . CYS B 1 117 ? -12.852 -19.594 2.996 1 98.88 117 CYS B C 1
ATOM 3765 O O . CYS B 1 117 ? -13.781 -20.406 3.109 1 98.88 117 CYS B O 1
ATOM 3767 N N . TRP B 1 118 ? -12.289 -19.344 1.847 1 98.81 118 TRP B N 1
ATOM 3768 C CA . TRP B 1 118 ? -12.625 -20.141 0.671 1 98.81 118 TRP B CA 1
ATOM 3769 C C . TRP B 1 118 ? -12.227 -21.609 0.866 1 98.81 118 TRP B C 1
ATOM 3771 O O . TRP B 1 118 ? -12.945 -22.516 0.46 1 98.81 118 TRP B O 1
ATOM 3781 N N . ASP B 1 119 ? -11.031 -21.766 1.418 1 98.88 119 ASP B N 1
ATOM 3782 C CA . ASP B 1 119 ? -10.602 -23.125 1.753 1 98.88 119 ASP B CA 1
ATOM 3783 C C . ASP B 1 119 ? -11.609 -23.812 2.678 1 98.88 119 ASP B C 1
ATOM 3785 O O . ASP B 1 119 ? -12.016 -24.938 2.43 1 98.88 119 ASP B O 1
ATOM 3789 N N . LEU B 1 120 ? -12.008 -23.125 3.719 1 98.75 120 LEU B N 1
ATOM 3790 C CA . LEU B 1 120 ? -12.969 -23.641 4.691 1 98.75 120 LEU B CA 1
ATOM 3791 C C . LEU B 1 120 ? -14.297 -23.969 4.023 1 98.75 120 LEU B C 1
ATOM 3793 O O . LEU B 1 120 ? -14.875 -25.031 4.277 1 98.75 120 LEU B O 1
ATOM 3797 N N . ALA B 1 121 ? -14.758 -23.062 3.199 1 98.25 121 ALA B N 1
ATOM 3798 C CA . ALA B 1 121 ? -16.031 -23.281 2.504 1 98.25 121 ALA B CA 1
ATOM 3799 C C . ALA B 1 121 ? -15.977 -24.547 1.663 1 98.25 121 ALA B C 1
ATOM 3801 O O . ALA B 1 121 ? -16.938 -25.328 1.647 1 98.25 121 ALA B O 1
ATOM 3802 N N . ALA B 1 122 ? -14.875 -24.75 0.945 1 98.5 122 ALA B N 1
ATOM 3803 C CA . ALA B 1 122 ? -14.719 -25.953 0.131 1 98.5 122 ALA B CA 1
ATOM 3804 C C . ALA B 1 122 ? -14.688 -27.203 1.002 1 98.5 122 ALA B C 1
ATOM 3806 O O . ALA B 1 122 ? -15.305 -28.219 0.661 1 98.5 122 ALA B O 1
ATOM 3807 N N . LYS B 1 123 ? -14.023 -27.109 2.115 1 98.38 123 LYS B N 1
ATOM 3808 C CA . LYS B 1 123 ? -13.93 -28.234 3.033 1 98.38 123 LYS B CA 1
ATOM 3809 C C . LYS B 1 123 ? -15.289 -28.547 3.658 1 98.38 123 LYS B C 1
ATOM 3811 O O . LYS B 1 123 ? -15.609 -29.719 3.9 1 98.38 123 LYS B O 1
ATOM 3816 N N . LEU B 1 124 ? -16.031 -27.547 3.945 1 97 124 LEU B N 1
ATOM 3817 C CA . LEU B 1 124 ? -17.375 -27.75 4.461 1 97 124 LEU B CA 1
ATOM 3818 C C . LEU B 1 124 ? -18.219 -28.547 3.479 1 97 124 LEU B C 1
ATOM 3820 O O . LEU B 1 124 ? -19.062 -29.359 3.889 1 97 124 LEU B O 1
ATOM 3824 N N . ASN B 1 125 ? -17.969 -28.391 2.201 1 95.88 125 ASN B N 1
ATOM 3825 C CA . ASN B 1 125 ? -18.672 -29.125 1.151 1 95.88 125 ASN B CA 1
ATOM 3826 C C . ASN B 1 125 ? -17.953 -30.438 0.811 1 95.88 125 ASN B C 1
ATOM 3828 O O . ASN B 1 125 ? -18.422 -31.203 -0.033 1 95.88 125 ASN B O 1
ATOM 3832 N N . ASP B 1 126 ? -16.859 -30.672 1.404 1 97.38 126 ASP B N 1
ATOM 3833 C CA . ASP B 1 126 ? -16.016 -31.844 1.16 1 97.38 126 ASP B CA 1
ATOM 3834 C C . ASP B 1 126 ? -15.648 -31.953 -0.317 1 97.38 126 ASP B C 1
ATOM 3836 O O . ASP B 1 126 ? -15.828 -33 -0.931 1 97.38 126 ASP B O 1
ATOM 3840 N N . GLU B 1 127 ? -15.195 -30.938 -0.91 1 97.69 127 GLU B N 1
ATOM 3841 C CA . GLU B 1 127 ? -14.797 -30.875 -2.312 1 97.69 127 GLU B CA 1
ATOM 3842 C C . GLU B 1 127 ? -13.57 -29.984 -2.496 1 97.69 127 GLU B C 1
ATOM 3844 O O . GLU B 1 127 ? -13.211 -29.219 -1.603 1 97.69 127 GLU B O 1
ATOM 3849 N N . PRO B 1 128 ? -12.867 -30.141 -3.615 1 97.75 128 PRO B N 1
ATOM 3850 C CA . PRO B 1 128 ? -11.742 -29.234 -3.873 1 97.75 128 PRO B CA 1
ATOM 3851 C C . PRO B 1 128 ? -12.18 -27.797 -4.094 1 97.75 128 PRO B C 1
ATOM 3853 O O . PRO B 1 128 ? -13.266 -27.547 -4.625 1 97.75 128 PRO B O 1
ATOM 3856 N N . ALA B 1 129 ? -11.328 -26.906 -3.729 1 98.12 129 ALA B N 1
ATOM 3857 C CA . ALA B 1 129 ? -11.672 -25.484 -3.754 1 98.12 129 ALA B CA 1
ATOM 3858 C C . ALA B 1 129 ? -12.047 -25.031 -5.164 1 98.12 129 ALA B C 1
ATOM 3860 O O . ALA B 1 129 ? -12.914 -24.172 -5.34 1 98.12 129 ALA B O 1
ATOM 3861 N N . TYR B 1 130 ? -11.352 -25.547 -6.238 1 97.94 130 TYR B N 1
ATOM 3862 C CA . TYR B 1 130 ? -11.664 -25.109 -7.594 1 97.94 130 TYR B CA 1
ATOM 3863 C C . TYR B 1 130 ? -13.125 -25.375 -7.934 1 97.94 130 TYR B C 1
ATOM 3865 O O . TYR B 1 130 ? -13.742 -24.625 -8.695 1 97.94 130 TYR B O 1
ATOM 3873 N N . ALA B 1 131 ? -13.711 -26.453 -7.406 1 97.81 131 ALA B N 1
ATOM 3874 C CA . ALA B 1 131 ? -15.117 -26.766 -7.648 1 97.81 131 ALA B CA 1
ATOM 3875 C C . ALA B 1 131 ? -16.031 -25.766 -6.953 1 97.81 131 ALA B C 1
ATOM 3877 O O . ALA B 1 131 ? -17 -25.281 -7.543 1 97.81 131 ALA B O 1
ATOM 3878 N N . THR B 1 132 ? -15.719 -25.453 -5.668 1 97.62 132 THR B N 1
ATOM 3879 C CA . THR B 1 132 ? -16.469 -24.453 -4.91 1 97.62 132 THR B CA 1
ATOM 3880 C C . THR B 1 132 ? -16.391 -23.094 -5.598 1 97.62 132 THR B C 1
ATOM 3882 O O . THR B 1 132 ? -17.406 -22.391 -5.699 1 97.62 132 THR B O 1
ATOM 3885 N N . ILE B 1 133 ? -15.234 -22.703 -6.074 1 98.19 133 ILE B N 1
ATOM 3886 C CA . ILE B 1 133 ? -15 -21.422 -6.734 1 98.19 133 ILE B CA 1
ATOM 3887 C C . ILE B 1 133 ? -15.812 -21.359 -8.031 1 98.19 133 ILE B C 1
ATOM 3889 O O . ILE B 1 133 ? -16.531 -20.391 -8.273 1 98.19 133 ILE B O 1
ATOM 3893 N N . ALA B 1 134 ? -15.719 -22.406 -8.852 1 98.06 134 ALA B N 1
ATOM 3894 C CA . ALA B 1 134 ? -16.438 -22.453 -10.117 1 98.06 134 ALA B CA 1
ATOM 3895 C C . ALA B 1 134 ? -17.938 -22.328 -9.898 1 98.06 134 ALA B C 1
ATOM 3897 O O . ALA B 1 134 ? -18.609 -21.531 -10.547 1 98.06 134 ALA B O 1
ATOM 3898 N N . ARG B 1 135 ? -18.406 -23.062 -8.984 1 97.19 135 ARG B N 1
ATOM 3899 C CA . ARG B 1 135 ? -19.828 -23.047 -8.68 1 97.19 135 ARG B CA 1
ATOM 3900 C C . ARG B 1 135 ? -20.266 -21.656 -8.211 1 97.19 135 ARG B C 1
ATOM 3902 O O . ARG B 1 135 ? -21.281 -21.141 -8.664 1 97.19 135 ARG B O 1
ATOM 3909 N N . HIS B 1 136 ? -19.516 -21.094 -7.332 1 96.81 136 HIS B N 1
ATOM 3910 C CA . HIS B 1 136 ? -19.844 -19.797 -6.77 1 96.81 136 HIS B CA 1
ATOM 3911 C C . HIS B 1 136 ? -19.938 -18.734 -7.859 1 96.81 136 HIS B C 1
ATOM 3913 O O . HIS B 1 136 ? -20.812 -17.859 -7.809 1 96.81 136 HIS B O 1
ATOM 3919 N N . PHE B 1 137 ? -19.078 -18.812 -8.797 1 97.19 137 PHE B N 1
ATOM 3920 C CA . PHE B 1 137 ? -19.016 -17.75 -9.805 1 97.19 137 PHE B CA 1
ATOM 3921 C C . PHE B 1 137 ? -19.703 -18.188 -11.094 1 97.19 137 PHE B C 1
ATOM 3923 O O . PHE B 1 137 ? -19.562 -17.531 -12.133 1 97.19 137 PHE B O 1
ATOM 3930 N N . GLY B 1 138 ? -20.422 -19.234 -11.055 1 96.75 138 GLY B N 1
ATOM 3931 C CA . GLY B 1 138 ? -21.266 -19.688 -12.156 1 96.75 138 GLY B CA 1
ATOM 3932 C C . GLY B 1 138 ? -20.469 -20.156 -13.359 1 96.75 138 GLY B C 1
ATOM 3933 O O . GLY B 1 138 ? -20.797 -19.812 -14.5 1 96.75 138 GLY B O 1
ATOM 3934 N N . ARG B 1 139 ? -19.438 -21 -13.031 1 95.88 139 ARG B N 1
ATOM 3935 C CA . ARG B 1 139 ? -18.562 -21.484 -14.086 1 95.88 139 ARG B CA 1
ATOM 3936 C C . ARG B 1 139 ? -18.375 -23 -13.977 1 95.88 139 ARG B C 1
ATOM 3938 O O . ARG B 1 139 ? -18.734 -23.609 -12.961 1 95.88 139 ARG B O 1
ATOM 3945 N N . ASP B 1 140 ? -17.875 -23.578 -15.07 1 95.06 140 ASP B N 1
ATOM 3946 C CA . ASP B 1 140 ? -17.344 -24.938 -15.039 1 95.06 140 ASP B CA 1
ATOM 3947 C C . ASP B 1 140 ? -15.82 -24.906 -14.875 1 95.06 140 ASP B C 1
ATOM 3949 O O . ASP B 1 140 ? -15.125 -24.156 -15.555 1 95.06 140 ASP B O 1
ATOM 3953 N N . PRO B 1 141 ? -15.367 -25.672 -13.906 1 93.31 141 PRO B N 1
ATOM 3954 C CA . PRO B 1 141 ? -13.914 -25.688 -13.75 1 93.31 141 PRO B CA 1
ATOM 3955 C C . PRO B 1 141 ? -13.188 -26.203 -14.984 1 93.31 141 PRO B C 1
ATOM 3957 O O . PRO B 1 141 ? -13.695 -27.078 -15.688 1 93.31 141 PRO B O 1
ATOM 3960 N N . ALA B 1 142 ? -11.992 -25.625 -15.211 1 90.88 142 ALA B N 1
ATOM 3961 C CA . ALA B 1 142 ? -11.141 -26.125 -16.281 1 90.88 142 ALA B CA 1
ATOM 3962 C C . ALA B 1 142 ? -10.578 -27.5 -15.93 1 90.88 142 ALA B C 1
ATOM 3964 O O . ALA B 1 142 ? -10.094 -27.719 -14.82 1 90.88 142 ALA B O 1
ATOM 3965 N N . PRO B 1 143 ? -10.633 -28.406 -16.812 1 84.5 143 PRO B N 1
ATOM 3966 C CA . PRO B 1 143 ? -10.109 -29.75 -16.531 1 84.5 143 PRO B CA 1
ATOM 3967 C C . PRO B 1 143 ? -8.586 -29.766 -16.391 1 84.5 143 PRO B C 1
ATOM 3969 O O . PRO B 1 143 ? -8.047 -30.609 -15.664 1 84.5 143 PRO B O 1
ATOM 3972 N N . LEU B 1 144 ? -7.926 -28.938 -17.125 1 94.19 144 LEU B N 1
ATOM 3973 C CA . LEU B 1 144 ? -6.477 -28.766 -17.125 1 94.19 144 LEU B CA 1
ATOM 3974 C C . LEU B 1 144 ? -6.086 -27.297 -17.031 1 94.19 144 LEU B C 1
ATOM 3976 O O . LEU B 1 144 ? -6.773 -26.438 -17.578 1 94.19 144 LEU B O 1
ATOM 3980 N N . VAL B 1 145 ? -5.031 -27.062 -16.25 1 96.5 145 VAL B N 1
ATOM 3981 C CA . VAL B 1 145 ? -4.488 -25.703 -16.125 1 96.5 145 VAL B CA 1
ATOM 3982 C C . VAL B 1 145 ? -3.078 -25.656 -16.703 1 96.5 145 VAL B C 1
ATOM 3984 O O . VAL B 1 145 ? -2.24 -26.516 -16.391 1 96.5 145 VAL B O 1
ATOM 3987 N N . SER B 1 146 ? -2.836 -24.719 -17.656 1 97.12 146 SER B N 1
ATOM 3988 C CA . SER B 1 146 ? -1.48 -24.5 -18.141 1 97.12 146 SER B CA 1
ATOM 3989 C C . SER B 1 146 ? -0.585 -23.906 -17.062 1 97.12 146 SER B C 1
ATOM 3991 O O . SER B 1 146 ? -1.009 -23.031 -16.312 1 97.12 146 SER B O 1
ATOM 3993 N N . VAL B 1 147 ? 0.651 -24.453 -16.922 1 97.38 147 VAL B N 1
ATOM 3994 C CA . VAL B 1 147 ? 1.576 -23.922 -15.922 1 97.38 147 VAL B CA 1
ATOM 3995 C C . VAL B 1 147 ? 2.957 -23.734 -16.547 1 97.38 147 VAL B C 1
ATOM 3997 O O . VAL B 1 147 ? 3.299 -24.406 -17.516 1 97.38 147 VAL B O 1
ATOM 4000 N N . TYR B 1 148 ? 3.688 -22.781 -16.094 1 97.5 148 TYR B N 1
ATOM 4001 C CA . TYR B 1 148 ? 5.086 -22.594 -16.453 1 97.5 148 TYR B CA 1
ATOM 4002 C C . TYR B 1 148 ? 5.961 -22.469 -15.211 1 97.5 148 TYR B C 1
ATOM 4004 O O . TYR B 1 148 ? 5.512 -21.969 -14.18 1 97.5 148 TYR B O 1
ATOM 4012 N N . ALA B 1 149 ? 7.168 -22.906 -15.32 1 97.19 149 ALA B N 1
ATOM 4013 C CA . ALA B 1 149 ? 8.07 -22.953 -14.172 1 97.19 149 ALA B CA 1
ATOM 4014 C C . ALA B 1 149 ? 8.898 -21.672 -14.07 1 97.19 149 ALA B C 1
ATOM 4016 O O . ALA B 1 149 ? 9.555 -21.281 -15.031 1 97.19 149 ALA B O 1
ATOM 4017 N N . ALA B 1 150 ? 8.828 -21.078 -12.938 1 95.56 150 ALA B N 1
ATOM 4018 C CA . ALA B 1 150 ? 9.672 -19.922 -12.672 1 95.56 150 ALA B CA 1
ATOM 4019 C C . ALA B 1 150 ? 11 -20.328 -12.047 1 95.56 150 ALA B C 1
ATOM 4021 O O . ALA B 1 150 ? 11.023 -21.109 -11.086 1 95.56 150 ALA B O 1
ATOM 4022 N N . GLY B 1 151 ? 12.031 -19.922 -12.578 1 93.81 151 GLY B N 1
ATOM 4023 C CA . GLY B 1 151 ? 13.398 -20.156 -12.125 1 93.81 151 GLY B CA 1
ATOM 4024 C C . GLY B 1 151 ? 14.375 -19.125 -12.672 1 93.81 151 GLY B C 1
ATOM 4025 O O . GLY B 1 151 ? 14.062 -17.938 -12.758 1 93.81 151 GLY B O 1
ATOM 4026 N N . GLY B 1 152 ? 15.57 -19.609 -12.82 1 94.62 152 GLY B N 1
ATOM 4027 C CA . GLY B 1 152 ? 16.594 -18.734 -13.359 1 94.62 152 GLY B CA 1
ATOM 4028 C C . GLY B 1 152 ? 16.875 -17.531 -12.484 1 94.62 152 GLY B C 1
ATOM 4029 O O . GLY B 1 152 ? 17.094 -16.438 -12.992 1 94.62 152 GLY B O 1
ATOM 4030 N N . TYR B 1 153 ? 16.719 -17.703 -11.156 1 93.88 153 TYR B N 1
ATOM 4031 C CA . TYR B 1 153 ? 17.125 -16.688 -10.195 1 93.88 153 TYR B CA 1
ATOM 4032 C C . TYR B 1 153 ? 18.641 -16.531 -10.172 1 93.88 153 TYR B C 1
ATOM 4034 O O . TYR B 1 153 ? 19.359 -17.281 -10.82 1 93.88 153 TYR B O 1
ATOM 4042 N N . TYR B 1 154 ? 19.078 -15.484 -9.492 1 91.94 154 TYR B N 1
ATOM 4043 C CA . TYR B 1 154 ? 20.516 -15.258 -9.367 1 91.94 154 TYR B CA 1
ATOM 4044 C C . TYR B 1 154 ? 21.078 -15.938 -8.117 1 91.94 154 TYR B C 1
ATOM 4046 O O . TYR B 1 154 ? 20.547 -15.758 -7.02 1 91.94 154 TYR B O 1
ATOM 4054 N N . TYR B 1 155 ? 22.016 -16.797 -8.32 1 87.06 155 TYR B N 1
ATOM 4055 C CA . TYR B 1 155 ? 22.719 -17.469 -7.23 1 87.06 155 TYR B CA 1
ATOM 4056 C C . TYR B 1 155 ? 24.203 -17.141 -7.25 1 87.06 155 TYR B C 1
ATOM 4058 O O . TYR B 1 155 ? 24.812 -17.031 -8.32 1 87.06 155 TYR B O 1
ATOM 4066 N N . PRO B 1 156 ? 24.719 -17 -5.961 1 81.38 156 PRO B N 1
ATOM 4067 C CA . PRO B 1 156 ? 26.188 -16.828 -5.945 1 81.38 156 PRO B CA 1
ATOM 4068 C C . PRO B 1 156 ? 26.906 -18.016 -6.578 1 81.38 156 PRO B C 1
ATOM 4070 O O . PRO B 1 156 ? 26.641 -19.172 -6.25 1 81.38 156 PRO B O 1
ATOM 4073 N N . GLY B 1 157 ? 27.719 -17.703 -7.492 1 78.25 157 GLY B N 1
ATOM 4074 C CA . GLY B 1 157 ? 28.547 -18.734 -8.094 1 78.25 157 GLY B CA 1
ATOM 4075 C C . GLY B 1 157 ? 27.812 -19.562 -9.125 1 78.25 157 GLY B C 1
ATOM 4076 O O . GLY B 1 157 ? 28.359 -20.547 -9.625 1 78.25 157 GLY B O 1
ATOM 4077 N N . GLY B 1 158 ? 26.625 -19.219 -9.336 1 80.12 158 GLY B N 1
ATOM 4078 C CA . GLY B 1 158 ? 25.891 -19.953 -10.352 1 80.12 158 GLY B CA 1
ATOM 4079 C C . GLY B 1 158 ? 26.359 -19.656 -11.758 1 80.12 158 GLY B C 1
ATOM 4080 O O . GLY B 1 158 ? 26.641 -18.516 -12.102 1 80.12 158 GLY B O 1
ATOM 4081 N N . GLY B 1 159 ? 26.594 -20.531 -12.602 1 90.31 159 GLY B N 1
ATOM 4082 C CA . GLY B 1 159 ? 27.016 -20.359 -13.977 1 90.31 159 GLY B CA 1
ATOM 4083 C C . GLY B 1 159 ? 25.984 -20.844 -14.984 1 90.31 159 GLY B C 1
ATOM 4084 O O . GLY B 1 159 ? 24.891 -21.281 -14.602 1 90.31 159 GLY B O 1
ATOM 4085 N N . LEU B 1 160 ? 26.297 -20.688 -16.219 1 97 160 LEU B N 1
ATOM 4086 C CA . LEU B 1 160 ? 25.391 -21 -17.312 1 97 160 LEU B CA 1
ATOM 4087 C C . LEU B 1 160 ? 25.031 -22.484 -17.312 1 97 160 LEU B C 1
ATOM 4089 O O . LEU B 1 160 ? 23.906 -22.859 -17.672 1 97 160 LEU B O 1
ATOM 4093 N N . ASN B 1 161 ? 25.938 -23.297 -16.922 1 96.88 161 ASN B N 1
ATOM 4094 C CA . ASN B 1 161 ? 25.672 -24.734 -16.906 1 96.88 161 ASN B CA 1
ATOM 4095 C C . ASN B 1 161 ? 24.625 -25.094 -15.836 1 96.88 161 ASN B C 1
ATOM 4097 O O . ASN B 1 161 ? 23.734 -25.906 -16.078 1 96.88 161 ASN B O 1
ATOM 4101 N N . ALA B 1 162 ? 24.812 -24.547 -14.703 1 95.62 162 ALA B N 1
ATOM 4102 C CA . ALA B 1 162 ? 23.844 -24.766 -13.641 1 95.62 162 ALA B CA 1
ATOM 4103 C C . ALA B 1 162 ? 22.453 -24.281 -14.062 1 95.62 162 ALA B C 1
ATOM 4105 O O . ALA B 1 162 ? 21.453 -24.922 -13.734 1 95.62 162 ALA B O 1
ATOM 4106 N N . LEU B 1 163 ? 22.453 -23.172 -14.742 1 97.12 163 LEU B N 1
ATOM 4107 C CA . LEU B 1 163 ? 21.188 -22.625 -15.242 1 97.12 163 LEU B CA 1
ATOM 4108 C C . LEU B 1 163 ? 20.562 -23.578 -16.25 1 97.12 163 LEU B C 1
ATOM 4110 O O . LEU B 1 163 ? 19.359 -23.859 -16.172 1 97.12 163 LEU B O 1
ATOM 4114 N N . ARG B 1 164 ? 21.328 -24.109 -17.188 1 97.94 164 ARG B N 1
ATOM 4115 C CA . ARG B 1 164 ? 20.828 -25.078 -18.156 1 97.94 164 ARG B CA 1
ATOM 4116 C C . ARG B 1 164 ? 20.281 -26.312 -17.453 1 97.94 164 ARG B C 1
ATOM 4118 O O . ARG B 1 164 ? 19.219 -26.828 -17.828 1 97.94 164 ARG B O 1
ATOM 4125 N N . ASP B 1 165 ? 21.047 -26.75 -16.469 1 96.94 165 ASP B N 1
ATOM 4126 C CA . ASP B 1 165 ? 20.641 -27.938 -15.727 1 96.94 165 ASP B CA 1
ATOM 4127 C C . ASP B 1 165 ? 19.312 -27.719 -15.008 1 96.94 165 ASP B C 1
ATOM 4129 O O . ASP B 1 165 ? 18.453 -28.609 -14.977 1 96.94 165 ASP B O 1
ATOM 4133 N N . GLU B 1 166 ? 19.156 -26.578 -14.414 1 95.94 166 GLU B N 1
ATOM 4134 C CA . GLU B 1 166 ? 17.922 -26.219 -13.75 1 95.94 166 GLU B CA 1
ATOM 4135 C C . GLU B 1 166 ? 16.734 -26.266 -14.719 1 95.94 166 GLU B C 1
ATOM 4137 O O . GLU B 1 166 ? 15.695 -26.859 -14.406 1 95.94 166 GLU B O 1
ATOM 4142 N N . MET B 1 167 ? 16.906 -25.703 -15.914 1 97.31 167 MET B N 1
ATOM 4143 C CA . MET B 1 167 ? 15.828 -25.672 -16.906 1 97.31 167 MET B CA 1
ATOM 4144 C C . MET B 1 167 ? 15.508 -27.078 -17.406 1 97.31 167 MET B C 1
ATOM 4146 O O . MET B 1 167 ? 14.344 -27.406 -17.609 1 97.31 167 MET B O 1
ATOM 4150 N N . ARG B 1 168 ? 16.531 -27.859 -17.609 1 97.75 168 ARG B N 1
ATOM 4151 C CA . ARG B 1 168 ? 16.312 -29.234 -18.047 1 97.75 168 ARG B CA 1
ATOM 4152 C C . ARG B 1 168 ? 15.516 -30.016 -17 1 97.75 168 ARG B C 1
ATOM 4154 O O . ARG B 1 168 ? 14.648 -30.812 -17.359 1 97.75 168 ARG B O 1
ATOM 4161 N N . ARG B 1 169 ? 15.852 -29.781 -15.789 1 96.75 169 ARG B N 1
ATOM 4162 C CA . ARG B 1 169 ? 15.109 -30.453 -14.711 1 96.75 169 ARG B CA 1
ATOM 4163 C C . ARG B 1 169 ? 13.633 -30.078 -14.758 1 96.75 169 ARG B C 1
ATOM 4165 O O . ARG B 1 169 ? 12.773 -30.938 -14.516 1 96.75 169 ARG B O 1
ATOM 4172 N N . TYR B 1 170 ? 13.305 -28.812 -15.023 1 96.5 170 TYR B N 1
ATOM 4173 C CA . TYR B 1 170 ? 11.914 -28.391 -15.125 1 96.5 170 TYR B CA 1
ATOM 4174 C C . TYR B 1 170 ? 11.211 -29.109 -16.281 1 96.5 170 TYR B C 1
ATOM 4176 O O . TYR B 1 170 ? 10.07 -29.547 -16.141 1 96.5 170 TYR B O 1
ATOM 4184 N N . LEU B 1 171 ? 11.898 -29.219 -17.422 1 97.19 171 LEU B N 1
ATOM 4185 C CA . LEU B 1 171 ? 11.328 -29.938 -18.562 1 97.19 171 LEU B CA 1
ATOM 4186 C C . LEU B 1 171 ? 11.094 -31.406 -18.219 1 97.19 171 LEU B C 1
ATOM 4188 O O . LEU B 1 171 ? 10.062 -31.969 -18.562 1 97.19 171 LEU B O 1
ATOM 4192 N N . ASP B 1 172 ? 12.062 -31.969 -17.5 1 96.69 172 ASP B N 1
ATOM 4193 C CA . ASP B 1 172 ? 11.961 -33.375 -17.109 1 96.69 172 ASP B CA 1
ATOM 4194 C C . ASP B 1 172 ? 10.773 -33.594 -16.172 1 96.69 172 ASP B C 1
ATOM 4196 O O . ASP B 1 172 ? 10.18 -34.656 -16.172 1 96.69 172 ASP B O 1
ATOM 4200 N N . LEU B 1 173 ? 10.422 -32.625 -15.422 1 94.81 173 LEU B N 1
ATOM 4201 C CA . LEU B 1 173 ? 9.305 -32.688 -14.484 1 94.81 173 LEU B CA 1
ATOM 4202 C C . LEU B 1 173 ? 7.969 -32.594 -15.227 1 94.81 173 LEU B C 1
ATOM 4204 O O . LEU B 1 173 ? 6.918 -32.906 -14.656 1 94.81 173 LEU B O 1
ATOM 4208 N N . GLY B 1 174 ? 8.031 -32.094 -16.438 1 96.06 174 GLY B N 1
ATOM 4209 C CA . GLY B 1 174 ? 6.809 -32.062 -17.219 1 96.06 174 GLY B CA 1
ATOM 4210 C C . GLY B 1 174 ? 6.41 -30.641 -17.641 1 96.06 174 GLY B C 1
ATOM 4211 O O . GLY B 1 174 ? 5.406 -30.453 -18.328 1 96.06 174 GLY B O 1
ATOM 4212 N N . TYR B 1 175 ? 7.164 -29.656 -17.25 1 97 175 TYR B N 1
ATOM 4213 C CA . TYR B 1 175 ? 6.883 -28.297 -17.703 1 97 175 TYR B CA 1
ATOM 4214 C C . TYR B 1 175 ? 7.277 -28.125 -19.156 1 97 175 TYR B C 1
ATOM 4216 O O . TYR B 1 175 ? 8.195 -28.781 -19.656 1 97 175 TYR B O 1
ATOM 4224 N N . ASP B 1 176 ? 6.566 -27.234 -19.844 1 96 176 ASP B N 1
ATOM 4225 C CA . ASP B 1 176 ? 6.867 -26.984 -21.25 1 96 176 ASP B CA 1
ATOM 4226 C C . ASP B 1 176 ? 7.395 -25.578 -21.469 1 96 176 ASP B C 1
ATOM 4228 O O . ASP B 1 176 ? 7.922 -25.266 -22.531 1 96 176 ASP B O 1
ATOM 4232 N N . ALA B 1 177 ? 7.188 -24.672 -20.5 1 98.06 177 ALA B N 1
ATOM 4233 C CA . ALA B 1 177 ? 7.625 -23.281 -20.547 1 98.06 177 ALA B CA 1
ATOM 4234 C C . ALA B 1 177 ? 8.242 -22.844 -19.234 1 98.06 177 ALA B C 1
ATOM 4236 O O . ALA B 1 177 ? 7.926 -23.391 -18.172 1 98.06 177 ALA B O 1
ATOM 4237 N N . VAL B 1 178 ? 9.188 -21.875 -19.344 1 98.19 178 VAL B N 1
ATOM 4238 C CA . VAL B 1 178 ? 9.891 -21.422 -18.141 1 98.19 178 VAL B CA 1
ATOM 4239 C C . VAL B 1 178 ? 9.969 -19.906 -18.125 1 98.19 178 VAL B C 1
ATOM 4241 O O . VAL B 1 178 ? 9.789 -19.25 -19.172 1 98.19 178 VAL B O 1
ATOM 4244 N N . LYS B 1 179 ? 10.125 -19.344 -16.984 1 98.19 179 LYS B N 1
ATOM 4245 C CA . LYS B 1 179 ? 10.414 -17.922 -16.781 1 98.19 179 LYS B CA 1
ATOM 4246 C C . LYS B 1 179 ? 11.711 -17.734 -16 1 98.19 179 LYS B C 1
ATOM 4248 O O . LYS B 1 179 ? 11.961 -18.438 -15.023 1 98.19 179 LYS B O 1
ATOM 4253 N N . MET B 1 180 ? 12.547 -16.859 -16.469 1 97.94 180 MET B N 1
ATOM 4254 C CA . MET B 1 180 ? 13.789 -16.562 -15.75 1 97.94 180 MET B CA 1
ATOM 4255 C C . MET B 1 180 ? 13.891 -15.078 -15.438 1 97.94 180 MET B C 1
ATOM 4257 O O . MET B 1 180 ? 13.203 -14.258 -16.047 1 97.94 180 MET B O 1
ATOM 4261 N N . LYS B 1 181 ? 14.703 -14.781 -14.492 1 97.56 181 LYS B N 1
ATOM 4262 C CA . LYS B 1 181 ? 14.891 -13.398 -14.055 1 97.56 181 LYS B CA 1
ATOM 4263 C C . LYS B 1 181 ? 15.977 -12.703 -14.875 1 97.56 181 LYS B C 1
ATOM 4265 O O . LYS B 1 181 ? 16.984 -13.32 -15.234 1 97.56 181 LYS B O 1
ATOM 4270 N N . ILE B 1 182 ? 15.789 -11.453 -15.125 1 98.19 182 ILE B N 1
ATOM 4271 C CA . ILE B 1 182 ? 16.797 -10.617 -15.75 1 98.19 182 ILE B CA 1
ATOM 4272 C C . ILE B 1 182 ? 16.953 -9.32 -14.961 1 98.19 182 ILE B C 1
ATOM 4274 O O . ILE B 1 182 ? 16.188 -9.055 -14.039 1 98.19 182 ILE B O 1
ATOM 4278 N N . GLY B 1 183 ? 17.938 -8.523 -15.305 1 97.06 183 GLY B N 1
ATOM 4279 C CA . GLY B 1 183 ? 18.125 -7.207 -14.719 1 97.06 183 GLY B CA 1
ATOM 4280 C C . GLY B 1 183 ? 18.953 -7.238 -13.445 1 97.06 183 GLY B C 1
ATOM 4281 O O . GLY B 1 183 ? 19.141 -6.203 -12.805 1 97.06 183 GLY B O 1
ATOM 4282 N N . GLY B 1 184 ? 19.422 -8.422 -13.023 1 95.06 184 GLY B N 1
ATOM 4283 C CA . GLY B 1 184 ? 20.172 -8.539 -11.789 1 95.06 184 GLY B CA 1
ATOM 4284 C C . GLY B 1 184 ? 21.672 -8.477 -11.992 1 95.06 184 GLY B C 1
ATOM 4285 O O . GLY B 1 184 ? 22.438 -8.336 -11.031 1 95.06 184 GLY B O 1
ATOM 4286 N N . VAL B 1 185 ? 22.141 -8.625 -13.219 1 95.12 185 VAL B N 1
ATOM 4287 C CA . VAL B 1 185 ? 23.547 -8.547 -13.609 1 95.12 185 VAL B CA 1
ATOM 4288 C C . VAL B 1 185 ? 23.688 -7.719 -14.883 1 95.12 185 VAL B C 1
ATOM 4290 O O . VAL B 1 185 ? 22.703 -7.184 -15.398 1 95.12 185 VAL B O 1
ATOM 4293 N N . ALA B 1 186 ? 24.922 -7.527 -15.336 1 95.31 186 ALA B N 1
ATOM 4294 C CA . ALA B 1 186 ? 25.156 -6.75 -16.547 1 95.31 186 ALA B CA 1
ATOM 4295 C C . ALA B 1 186 ? 24.391 -7.344 -17.734 1 95.31 186 ALA B C 1
ATOM 4297 O O . ALA B 1 186 ? 24.219 -8.562 -17.828 1 95.31 186 ALA B O 1
ATOM 4298 N N . GLN B 1 187 ? 23.906 -6.469 -18.609 1 97.06 187 GLN B N 1
ATOM 4299 C CA . GLN B 1 187 ? 23.078 -6.875 -19.734 1 97.06 187 GLN B CA 1
ATOM 4300 C C . GLN B 1 187 ? 23.734 -8 -20.531 1 97.06 187 GLN B C 1
ATOM 4302 O O . GLN B 1 187 ? 23.062 -8.953 -20.938 1 97.06 187 GLN B O 1
ATOM 4307 N N . ARG B 1 188 ? 25.047 -7.891 -20.797 1 97 188 ARG B N 1
ATOM 4308 C CA . ARG B 1 188 ? 25.766 -8.914 -21.562 1 97 188 ARG B CA 1
ATOM 4309 C C . ARG B 1 188 ? 25.656 -10.273 -20.891 1 97 188 ARG B C 1
ATOM 4311 O O . ARG B 1 188 ? 25.453 -11.289 -21.562 1 97 188 ARG B O 1
ATOM 4318 N N . ASP B 1 189 ? 25.75 -10.289 -19.594 1 96.88 189 ASP B N 1
ATOM 4319 C CA . ASP B 1 189 ? 25.656 -11.531 -18.828 1 96.88 189 ASP B CA 1
ATOM 4320 C C . ASP B 1 189 ? 24.234 -12.086 -18.844 1 96.88 189 ASP B C 1
ATOM 4322 O O . ASP B 1 189 ? 24.047 -13.297 -18.953 1 96.88 189 ASP B O 1
ATOM 4326 N N . ASP B 1 190 ? 23.25 -11.234 -18.734 1 97.94 190 ASP B N 1
ATOM 4327 C CA . ASP B 1 190 ? 21.859 -11.672 -18.781 1 97.94 190 ASP B CA 1
ATOM 4328 C C . ASP B 1 190 ? 21.5 -12.203 -20.172 1 97.94 190 ASP B C 1
ATOM 4330 O O . ASP B 1 190 ? 20.719 -13.141 -20.297 1 97.94 190 ASP B O 1
ATOM 4334 N N . LEU B 1 191 ? 22.078 -11.547 -21.188 1 98.31 191 LEU B N 1
ATOM 4335 C CA . LEU B 1 191 ? 21.828 -12.055 -22.531 1 98.31 191 LEU B CA 1
ATOM 4336 C C . LEU B 1 191 ? 22.422 -13.445 -22.703 1 98.31 191 LEU B C 1
ATOM 4338 O O . LEU B 1 191 ? 21.812 -14.32 -23.328 1 98.31 191 LEU B O 1
ATOM 4342 N N . ALA B 1 192 ? 23.609 -13.656 -22.156 1 98.25 192 ALA B N 1
ATOM 4343 C CA . ALA B 1 192 ? 24.203 -14.992 -22.188 1 98.25 192 ALA B CA 1
ATOM 4344 C C . ALA B 1 192 ? 23.312 -15.992 -21.438 1 98.25 192 ALA B C 1
ATOM 4346 O O . ALA B 1 192 ? 23.172 -17.141 -21.875 1 98.25 192 ALA B O 1
ATOM 4347 N N . ARG B 1 193 ? 22.75 -15.586 -20.312 1 98.44 193 ARG B N 1
ATOM 4348 C CA . ARG B 1 193 ? 21.844 -16.422 -19.547 1 98.44 193 ARG B CA 1
ATOM 4349 C C . ARG B 1 193 ? 20.594 -16.766 -20.359 1 98.44 193 ARG B C 1
ATOM 4351 O O . ARG B 1 193 ? 20.172 -17.922 -20.406 1 98.44 193 ARG B O 1
ATOM 4358 N N . ILE B 1 194 ? 20.031 -15.766 -21.016 1 98.75 194 ILE B N 1
ATOM 4359 C CA . ILE B 1 194 ? 18.828 -15.961 -21.828 1 98.75 194 ILE B CA 1
ATOM 4360 C C . ILE B 1 194 ? 19.125 -16.969 -22.938 1 98.75 194 ILE B C 1
ATOM 4362 O O . ILE B 1 194 ? 18.359 -17.906 -23.156 1 98.75 194 ILE B O 1
ATOM 4366 N N . GLU B 1 195 ? 20.219 -16.797 -23.609 1 98.69 195 GLU B N 1
ATOM 4367 C CA . GLU B 1 195 ? 20.594 -17.688 -24.703 1 98.69 195 GLU B CA 1
ATOM 4368 C C . GLU B 1 195 ? 20.812 -19.109 -24.219 1 98.69 195 GLU B C 1
ATOM 4370 O O . GLU B 1 195 ? 20.453 -20.078 -24.891 1 98.69 195 GLU B O 1
ATOM 4375 N N . ALA B 1 196 ? 21.406 -19.203 -23.062 1 98.62 196 ALA B N 1
ATOM 4376 C CA . ALA B 1 196 ? 21.609 -20.531 -22.453 1 98.62 196 ALA B CA 1
ATOM 4377 C C . ALA B 1 196 ? 20.281 -21.234 -22.219 1 98.62 196 ALA B C 1
ATOM 4379 O O . ALA B 1 196 ? 20.156 -22.438 -22.453 1 98.62 196 ALA B O 1
ATOM 4380 N N . VAL B 1 197 ? 19.312 -20.516 -21.75 1 98.75 197 VAL B N 1
ATOM 4381 C CA . VAL B 1 197 ? 18 -21.078 -21.469 1 98.75 197 VAL B CA 1
ATOM 4382 C C . VAL B 1 197 ? 17.266 -21.406 -22.766 1 98.75 197 VAL B C 1
ATOM 4384 O O . VAL B 1 197 ? 16.625 -22.453 -22.891 1 98.75 197 VAL B O 1
ATOM 4387 N N . ILE B 1 198 ? 17.391 -20.516 -23.797 1 98.75 198 ILE B N 1
ATOM 4388 C CA . ILE B 1 198 ? 16.766 -20.734 -25.109 1 98.75 198 ILE B CA 1
ATOM 4389 C C . ILE B 1 198 ? 17.312 -22.016 -25.734 1 98.75 198 ILE B C 1
ATOM 4391 O O . ILE B 1 198 ? 16.547 -22.781 -26.344 1 98.75 198 ILE B O 1
ATOM 4395 N N . ASP B 1 199 ? 18.547 -22.266 -25.516 1 98.06 199 ASP B N 1
ATOM 4396 C CA . ASP B 1 199 ? 19.188 -23.469 -26.062 1 98.06 199 ASP B CA 1
ATOM 4397 C C . ASP B 1 199 ? 18.531 -24.734 -25.531 1 98.06 199 ASP B C 1
ATOM 4399 O O . ASP B 1 199 ? 18.484 -25.766 -26.203 1 98.06 199 ASP B O 1
ATOM 4403 N N . VAL B 1 200 ? 18.031 -24.641 -24.344 1 98.12 200 VAL B N 1
ATOM 4404 C CA . VAL B 1 200 ? 17.5 -25.797 -23.672 1 98.12 200 VAL B CA 1
ATOM 4405 C C . VAL B 1 200 ? 15.992 -25.891 -23.922 1 98.12 200 VAL B C 1
ATOM 4407 O O . VAL B 1 200 ? 15.461 -26.984 -24.156 1 98.12 200 VAL B O 1
ATOM 4410 N N . VAL B 1 201 ? 15.273 -24.828 -23.938 1 98.19 201 VAL B N 1
ATOM 4411 C CA . VAL B 1 201 ? 13.82 -24.812 -23.781 1 98.19 201 VAL B CA 1
ATOM 4412 C C . VAL B 1 201 ? 13.18 -24.422 -25.109 1 98.19 201 VAL B C 1
ATOM 4414 O O . VAL B 1 201 ? 12.07 -24.859 -25.438 1 98.19 201 VAL B O 1
ATOM 4417 N N . GLY B 1 202 ? 13.867 -23.594 -25.891 1 98.38 202 GLY B N 1
ATOM 4418 C CA . GLY B 1 202 ? 13.273 -22.922 -27.047 1 98.38 202 GLY B CA 1
ATOM 4419 C C . GLY B 1 202 ? 12.781 -21.531 -26.734 1 98.38 202 GLY B C 1
ATOM 4420 O O . GLY B 1 202 ? 12.141 -21.312 -25.688 1 98.38 202 GLY B O 1
ATOM 4421 N N . ALA B 1 203 ? 12.992 -20.625 -27.594 1 98.31 203 ALA B N 1
ATOM 4422 C CA . ALA B 1 203 ? 12.812 -19.188 -27.359 1 98.31 203 ALA B CA 1
ATOM 4423 C C . ALA B 1 203 ? 11.352 -18.875 -27.047 1 98.31 203 ALA B C 1
ATOM 4425 O O . ALA B 1 203 ? 11.055 -18.125 -26.109 1 98.31 203 ALA B O 1
ATOM 4426 N N . ASP B 1 204 ? 10.414 -19.406 -27.828 1 98.12 204 ASP B N 1
ATOM 4427 C CA . ASP B 1 204 ? 9.008 -19.062 -27.703 1 98.12 204 ASP B CA 1
ATOM 4428 C C . ASP B 1 204 ? 8.406 -19.641 -26.422 1 98.12 204 ASP B C 1
ATOM 4430 O O . ASP B 1 204 ? 7.258 -19.344 -26.078 1 98.12 204 ASP B O 1
ATOM 4434 N N . ARG B 1 205 ? 9.188 -20.422 -25.656 1 98.5 205 ARG B N 1
ATOM 4435 C CA . ARG B 1 205 ? 8.75 -21.016 -24.391 1 98.5 205 ARG B CA 1
ATOM 4436 C C . ARG B 1 205 ? 9.508 -20.422 -23.219 1 98.5 205 ARG B C 1
ATOM 4438 O O . ARG B 1 205 ? 9.406 -20.922 -22.094 1 98.5 205 ARG B O 1
ATOM 4445 N N . VAL B 1 206 ? 10.227 -19.328 -23.438 1 98.88 206 VAL B N 1
ATOM 4446 C CA . VAL B 1 206 ? 11.008 -18.656 -22.406 1 98.88 206 VAL B CA 1
ATOM 4447 C C . VAL B 1 206 ? 10.453 -17.25 -22.156 1 98.88 206 VAL B C 1
ATOM 4449 O O . VAL B 1 206 ? 10.352 -16.453 -23.094 1 98.88 206 VAL B O 1
ATOM 4452 N N . ALA B 1 207 ? 10.031 -17.016 -20.938 1 98.81 207 ALA B N 1
ATOM 4453 C CA . ALA B 1 207 ? 9.68 -15.656 -20.5 1 98.81 207 ALA B CA 1
ATOM 4454 C C . ALA B 1 207 ? 10.781 -15.055 -19.625 1 98.81 207 ALA B C 1
ATOM 4456 O O . ALA B 1 207 ? 11.516 -15.781 -18.953 1 98.81 207 ALA B O 1
ATOM 4457 N N . VAL B 1 208 ? 10.93 -13.766 -19.656 1 98.81 208 VAL B N 1
ATOM 4458 C CA . VAL B 1 208 ? 11.898 -13.078 -18.812 1 98.81 208 VAL B CA 1
ATOM 4459 C C . VAL B 1 208 ? 11.188 -12.047 -17.938 1 98.81 208 VAL B C 1
ATOM 4461 O O . VAL B 1 208 ? 10.188 -11.461 -18.344 1 98.81 208 VAL B O 1
ATOM 4464 N N . ASP B 1 209 ? 11.703 -11.898 -16.797 1 98.44 209 ASP B N 1
ATOM 4465 C CA . ASP B 1 209 ? 11.094 -11.023 -15.789 1 98.44 209 ASP B CA 1
ATOM 4466 C C . ASP B 1 209 ? 12.125 -10.086 -15.18 1 98.44 209 ASP B C 1
ATOM 4468 O O . ASP B 1 209 ? 13.086 -10.531 -14.547 1 98.44 209 ASP B O 1
ATOM 4472 N N . ALA B 1 210 ? 11.875 -8.789 -15.312 1 98.31 210 ALA B N 1
ATOM 4473 C CA . ALA B 1 210 ? 12.812 -7.789 -14.797 1 98.31 210 ALA B CA 1
ATOM 4474 C C . ALA B 1 210 ? 12.398 -7.309 -13.406 1 98.31 210 ALA B C 1
ATOM 4476 O O . ALA B 1 210 ? 13.102 -6.516 -12.781 1 98.31 210 ALA B O 1
ATOM 4477 N N . ASN B 1 211 ? 11.32 -7.766 -12.922 1 96.81 211 ASN B N 1
ATOM 4478 C CA . ASN B 1 211 ? 10.805 -7.484 -11.586 1 96.81 211 ASN B CA 1
ATOM 4479 C C . ASN B 1 211 ? 10.766 -5.988 -11.305 1 96.81 211 ASN B C 1
ATOM 4481 O O . ASN B 1 211 ? 11.07 -5.551 -10.188 1 96.81 211 ASN B O 1
ATOM 4485 N N . GLY B 1 212 ? 10.539 -5.184 -12.328 1 96.62 212 GLY B N 1
ATOM 4486 C CA . GLY B 1 212 ? 10.352 -3.75 -12.156 1 96.62 212 GLY B CA 1
ATOM 4487 C C . GLY B 1 212 ? 11.664 -2.994 -12.031 1 96.62 212 GLY B C 1
ATOM 4488 O O . GLY B 1 212 ? 11.695 -1.877 -11.516 1 96.62 212 GLY B O 1
ATOM 4489 N N . ARG B 1 213 ? 12.711 -3.457 -12.477 1 96.44 213 ARG B N 1
ATOM 4490 C CA . ARG B 1 213 ? 14.062 -2.961 -12.242 1 96.44 213 ARG B CA 1
ATOM 4491 C C . ARG B 1 213 ? 14.344 -1.719 -13.078 1 96.44 213 ARG B C 1
ATOM 4493 O O . ARG B 1 213 ? 15.047 -0.811 -12.633 1 96.44 213 ARG B O 1
ATOM 4500 N N . PHE B 1 214 ? 13.797 -1.611 -14.273 1 98.12 214 PHE B N 1
ATOM 4501 C CA . PHE B 1 214 ? 14.344 -0.692 -15.266 1 98.12 214 PHE B CA 1
ATOM 4502 C C . PHE B 1 214 ? 13.586 0.629 -15.25 1 98.12 214 PHE B C 1
ATOM 4504 O O . PHE B 1 214 ? 12.391 0.662 -14.945 1 98.12 214 PHE B O 1
ATOM 4511 N N . ASP B 1 215 ? 14.328 1.729 -15.531 1 97.5 215 ASP B N 1
ATOM 4512 C CA . ASP B 1 215 ? 13.641 2.953 -15.938 1 97.5 215 ASP B CA 1
ATOM 4513 C C . ASP B 1 215 ? 13.188 2.875 -17.391 1 97.5 215 ASP B C 1
ATOM 4515 O O . ASP B 1 215 ? 13.391 1.856 -18.062 1 97.5 215 ASP B O 1
ATOM 4519 N N . ARG B 1 216 ? 12.539 3.891 -17.859 1 97.94 216 ARG B N 1
ATOM 4520 C CA . ARG B 1 216 ? 11.906 3.855 -19.172 1 97.94 216 ARG B CA 1
ATOM 4521 C C . ARG B 1 216 ? 12.938 3.602 -20.266 1 97.94 216 ARG B C 1
ATOM 4523 O O . ARG B 1 216 ? 12.711 2.785 -21.172 1 97.94 216 ARG B O 1
ATOM 4530 N N . ALA B 1 217 ? 14.07 4.312 -20.203 1 98.38 217 ALA B N 1
ATOM 4531 C CA . ALA B 1 217 ? 15.102 4.168 -21.234 1 98.38 217 ALA B CA 1
ATOM 4532 C C . ALA B 1 217 ? 15.641 2.742 -21.266 1 98.38 217 ALA B C 1
ATOM 4534 O O . ALA B 1 217 ? 15.742 2.137 -22.328 1 98.38 217 ALA B O 1
ATOM 4535 N N . ALA B 1 218 ? 15.961 2.195 -20.109 1 98.44 218 ALA B N 1
ATOM 4536 C CA . ALA B 1 218 ? 16.484 0.833 -20.031 1 98.44 218 ALA B CA 1
ATOM 4537 C C . ALA B 1 218 ? 15.43 -0.185 -20.453 1 98.44 218 ALA B C 1
ATOM 4539 O O . ALA B 1 218 ? 15.734 -1.166 -21.125 1 98.44 218 ALA B O 1
ATOM 4540 N N . ALA B 1 219 ? 14.195 0.031 -20.031 1 98.75 219 ALA B N 1
ATOM 4541 C CA . ALA B 1 219 ? 13.102 -0.886 -20.359 1 98.75 219 ALA B CA 1
ATOM 4542 C C . ALA B 1 219 ? 12.906 -0.991 -21.875 1 98.75 219 ALA B C 1
ATOM 4544 O O . ALA B 1 219 ? 12.742 -2.09 -22.406 1 98.75 219 ALA B O 1
ATOM 4545 N N . THR B 1 220 ? 12.914 0.141 -22.562 1 98.69 220 THR B N 1
ATOM 4546 C CA . THR B 1 220 ? 12.711 0.154 -24.016 1 98.69 220 THR B CA 1
ATOM 4547 C C . THR B 1 220 ? 13.93 -0.394 -24.734 1 98.69 220 THR B C 1
ATOM 4549 O O . THR B 1 220 ? 13.805 -1.045 -25.781 1 98.69 220 THR B O 1
ATOM 4552 N N . ARG B 1 221 ? 15.117 -0.088 -24.203 1 98.38 221 ARG B N 1
ATOM 4553 C CA . ARG B 1 221 ? 16.328 -0.675 -24.781 1 98.38 221 ARG B CA 1
ATOM 4554 C C . ARG B 1 221 ? 16.297 -2.197 -24.688 1 98.38 221 ARG B C 1
ATOM 4556 O O . ARG B 1 221 ? 16.641 -2.889 -25.641 1 98.38 221 ARG B O 1
ATOM 4563 N N . TRP B 1 222 ? 15.914 -2.734 -23.531 1 98.75 222 TRP B N 1
ATOM 4564 C CA . TRP B 1 222 ? 15.773 -4.176 -23.359 1 98.75 222 TRP B CA 1
ATOM 4565 C C . TRP B 1 222 ? 14.734 -4.742 -24.312 1 98.75 222 TRP B C 1
ATOM 4567 O O . TRP B 1 222 ? 14.914 -5.832 -24.859 1 98.75 222 TRP B O 1
ATOM 4577 N N . ALA B 1 223 ? 13.625 -4 -24.5 1 98.75 223 ALA B N 1
ATOM 4578 C CA . ALA B 1 223 ? 12.609 -4.43 -25.453 1 98.75 223 ALA B CA 1
ATOM 4579 C C . ALA B 1 223 ? 13.203 -4.637 -26.844 1 98.75 223 ALA B C 1
ATOM 4581 O O . ALA B 1 223 ? 12.945 -5.652 -27.5 1 98.75 223 ALA B O 1
ATOM 4582 N N . ALA B 1 224 ? 13.977 -3.656 -27.297 1 98.5 224 ALA B N 1
ATOM 4583 C CA . ALA B 1 224 ? 14.633 -3.746 -28.594 1 98.5 224 ALA B CA 1
ATOM 4584 C C . ALA B 1 224 ? 15.578 -4.941 -28.656 1 98.5 224 ALA B C 1
ATOM 4586 O O . ALA B 1 224 ? 15.641 -5.641 -29.672 1 98.5 224 ALA B O 1
ATOM 4587 N N . THR B 1 225 ? 16.281 -5.125 -27.562 1 98.31 225 THR B N 1
ATOM 4588 C CA . THR B 1 225 ? 17.266 -6.195 -27.484 1 98.31 225 THR B CA 1
ATOM 4589 C C . THR B 1 225 ? 16.578 -7.562 -27.469 1 98.31 225 THR B C 1
ATOM 4591 O O . THR B 1 225 ? 17.109 -8.523 -28.031 1 98.31 225 THR B O 1
ATOM 4594 N N . LEU B 1 226 ? 15.43 -7.703 -26.875 1 98.69 226 LEU B N 1
ATOM 4595 C CA . LEU B 1 226 ? 14.727 -8.969 -26.688 1 98.69 226 LEU B CA 1
ATOM 4596 C C . LEU B 1 226 ? 13.922 -9.328 -27.938 1 98.69 226 LEU B C 1
ATOM 4598 O O . LEU B 1 226 ? 13.625 -10.508 -28.156 1 98.69 226 LEU B O 1
ATOM 4602 N N . ALA B 1 227 ? 13.594 -8.383 -28.75 1 98.31 227 ALA B N 1
ATOM 4603 C CA . ALA B 1 227 ? 12.633 -8.531 -29.844 1 98.31 227 ALA B CA 1
ATOM 4604 C C . ALA B 1 227 ? 13.055 -9.648 -30.797 1 98.31 227 ALA B C 1
ATOM 4606 O O . ALA B 1 227 ? 12.242 -10.492 -31.172 1 98.31 227 ALA B O 1
ATOM 4607 N N . PRO B 1 228 ? 14.344 -9.711 -31.141 1 97.88 228 PRO B N 1
ATOM 4608 C CA . PRO B 1 228 ? 14.727 -10.719 -32.125 1 97.88 228 PRO B CA 1
ATOM 4609 C C . PRO B 1 228 ? 14.609 -12.148 -31.594 1 97.88 228 PRO B C 1
ATOM 4611 O O . PRO B 1 228 ? 14.594 -13.102 -32.375 1 97.88 228 PRO B O 1
ATOM 4614 N N . TYR B 1 229 ? 14.57 -12.383 -30.297 1 98.38 229 TYR B N 1
ATOM 4615 C CA . TYR B 1 229 ? 14.562 -13.727 -29.734 1 98.38 229 TYR B CA 1
ATOM 4616 C C . TYR B 1 229 ? 13.195 -14.383 -29.891 1 98.38 229 TYR B C 1
ATOM 4618 O O . TYR B 1 229 ? 13.086 -15.609 -29.938 1 98.38 229 TYR B O 1
ATOM 4626 N N . GLY B 1 230 ? 12.086 -13.539 -29.953 1 98.38 230 GLY B N 1
ATOM 4627 C CA . GLY B 1 230 ? 10.75 -14.117 -30.016 1 98.38 230 GLY B CA 1
ATOM 4628 C C . GLY B 1 230 ? 10.359 -14.859 -28.75 1 98.38 230 GLY B C 1
ATOM 4629 O O . GLY B 1 230 ? 9.82 -15.961 -28.812 1 98.38 230 GLY B O 1
ATOM 4630 N N . LEU B 1 231 ? 10.617 -14.25 -27.562 1 98.81 231 LEU B N 1
ATOM 4631 C CA . LEU B 1 231 ? 10.359 -14.867 -26.266 1 98.81 231 LEU B CA 1
ATOM 4632 C C . LEU B 1 231 ? 8.859 -14.961 -26 1 98.81 231 LEU B C 1
ATOM 4634 O O . LEU B 1 231 ? 8.062 -14.32 -26.688 1 98.81 231 LEU B O 1
ATOM 4638 N N . ARG B 1 232 ? 8.547 -15.797 -25.047 1 98.62 232 ARG B N 1
ATOM 4639 C CA . ARG B 1 232 ? 7.16 -15.977 -24.625 1 98.62 232 ARG B CA 1
ATOM 4640 C C . ARG B 1 232 ? 6.559 -14.664 -24.125 1 98.62 232 ARG B C 1
ATOM 4642 O O . ARG B 1 232 ? 5.461 -14.289 -24.531 1 98.62 232 ARG B O 1
ATOM 4649 N N . TRP B 1 233 ? 7.227 -13.984 -23.094 1 98.75 233 TRP B N 1
ATOM 4650 C CA . TRP B 1 233 ? 6.84 -12.617 -22.75 1 98.75 233 TRP B CA 1
ATOM 4651 C C . TRP B 1 233 ? 7.965 -11.906 -22 1 98.75 233 TRP B C 1
ATOM 4653 O O . TRP B 1 233 ? 8.922 -12.547 -21.562 1 98.75 233 TRP B O 1
ATOM 4663 N N . TYR B 1 234 ? 7.953 -10.609 -22.109 1 98.88 234 TYR B N 1
ATOM 4664 C CA . TYR B 1 234 ? 8.758 -9.656 -21.344 1 98.88 234 TYR B CA 1
ATOM 4665 C C . TYR B 1 234 ? 7.973 -9.094 -20.172 1 98.88 234 TYR B C 1
ATOM 4667 O O . TYR B 1 234 ? 7.027 -8.32 -20.359 1 98.88 234 TYR B O 1
ATOM 4675 N N . GLU B 1 235 ? 8.453 -9.555 -18.938 1 98.75 235 GLU B N 1
ATOM 4676 C CA . GLU B 1 235 ? 7.625 -9.328 -17.766 1 98.75 235 GLU B CA 1
ATOM 4677 C C . GLU B 1 235 ? 8.188 -8.195 -16.906 1 98.75 235 GLU B C 1
ATOM 4679 O O . GLU B 1 235 ? 9.398 -8.117 -16.688 1 98.75 235 GLU B O 1
ATOM 4684 N N . GLU B 1 236 ? 7.266 -7.273 -16.391 1 98.19 236 GLU B N 1
ATOM 4685 C CA . GLU B 1 236 ? 7.477 -6.195 -15.43 1 98.19 236 GLU B CA 1
ATOM 4686 C C . GLU B 1 236 ? 8.773 -5.445 -15.711 1 98.19 236 GLU B C 1
ATOM 4688 O O . GLU B 1 236 ? 9.672 -5.402 -14.875 1 98.19 236 GLU B O 1
ATOM 4693 N N . PRO B 1 237 ? 8.844 -4.801 -16.859 1 98.38 237 PRO B N 1
ATOM 4694 C CA . PRO B 1 237 ? 10.047 -4.066 -17.25 1 98.38 237 PRO B CA 1
ATOM 4695 C C . PRO B 1 237 ? 10.453 -3.012 -16.219 1 98.38 237 PRO B C 1
ATOM 4697 O O . PRO B 1 237 ? 11.641 -2.871 -15.906 1 98.38 237 PRO B O 1
ATOM 4700 N N . GLY B 1 238 ? 9.484 -2.314 -15.734 1 97.88 238 GLY B N 1
ATOM 4701 C CA . GLY B 1 238 ? 9.773 -1.24 -14.805 1 97.88 238 GLY B CA 1
ATOM 4702 C C . GLY B 1 238 ? 8.758 -1.14 -13.672 1 97.88 238 GLY B C 1
ATOM 4703 O O . GLY B 1 238 ? 8 -2.078 -13.43 1 97.88 238 GLY B O 1
ATOM 4704 N N . ASP B 1 239 ? 8.781 -0.039 -12.906 1 97.38 239 ASP B N 1
ATOM 4705 C CA . ASP B 1 239 ? 7.91 0.177 -11.758 1 97.38 239 ASP B CA 1
ATOM 4706 C C . ASP B 1 239 ? 6.453 -0.097 -12.117 1 97.38 239 ASP B C 1
ATOM 4708 O O . ASP B 1 239 ? 5.957 0.381 -13.141 1 97.38 239 ASP B O 1
ATOM 4712 N N . PRO B 1 240 ? 5.773 -0.867 -11.289 1 96.44 240 PRO B N 1
ATOM 4713 C CA . PRO B 1 240 ? 4.402 -1.273 -11.609 1 96.44 240 PRO B CA 1
ATOM 4714 C C . PRO B 1 240 ? 3.453 -0.087 -11.75 1 96.44 240 PRO B C 1
ATOM 4716 O O . PRO B 1 240 ? 2.41 -0.198 -12.398 1 96.44 240 PRO B O 1
ATOM 4719 N N . LEU B 1 241 ? 3.779 1.066 -11.164 1 97.56 241 LEU B N 1
ATOM 4720 C CA . LEU B 1 241 ? 2.895 2.225 -11.211 1 97.56 241 LEU B CA 1
ATOM 4721 C C . LEU B 1 241 ? 3.307 3.18 -12.328 1 97.56 241 LEU B C 1
ATOM 4723 O O . LEU B 1 241 ? 2.645 4.195 -12.562 1 97.56 241 LEU B O 1
ATOM 4727 N N . ASP B 1 242 ? 4.398 2.891 -12.961 1 98.19 242 ASP B N 1
ATOM 4728 C CA . ASP B 1 242 ? 4.797 3.725 -14.094 1 98.19 242 ASP B CA 1
ATOM 4729 C C . ASP B 1 242 ? 4.105 3.277 -15.383 1 98.19 242 ASP B C 1
ATOM 4731 O O . ASP B 1 242 ? 4.723 2.643 -16.234 1 98.19 242 ASP B O 1
ATOM 4735 N N . PHE B 1 243 ? 2.863 3.689 -15.523 1 98.38 243 PHE B N 1
ATOM 4736 C CA . PHE B 1 243 ? 2.025 3.275 -16.641 1 98.38 243 PHE B CA 1
ATOM 4737 C C . PHE B 1 243 ? 2.604 3.771 -17.969 1 98.38 243 PHE B C 1
ATOM 4739 O O . PHE B 1 243 ? 2.496 3.094 -18.984 1 98.38 243 PHE B O 1
ATOM 4746 N N . GLU B 1 244 ? 3.242 4.902 -17.938 1 98.19 244 GLU B N 1
ATOM 4747 C CA . GLU B 1 244 ? 3.83 5.445 -19.156 1 98.19 244 GLU B CA 1
ATOM 4748 C C . GLU B 1 244 ? 5.02 4.605 -19.609 1 98.19 244 GLU B C 1
ATOM 4750 O O . GLU B 1 244 ? 5.25 4.457 -20.812 1 98.19 244 GLU B O 1
ATOM 4755 N N . LEU B 1 245 ? 5.797 4.133 -18.656 1 98.62 245 LEU B N 1
ATOM 4756 C CA . LEU B 1 245 ? 6.875 3.221 -19 1 98.62 245 LEU B CA 1
ATOM 4757 C C . LEU B 1 245 ? 6.332 1.962 -19.672 1 98.62 245 LEU B C 1
ATOM 4759 O O . LEU B 1 245 ? 6.852 1.523 -20.703 1 98.62 245 LEU B O 1
ATOM 4763 N N . ASN B 1 246 ? 5.309 1.377 -19.094 1 98.81 246 ASN B N 1
ATOM 4764 C CA . ASN B 1 246 ? 4.703 0.192 -19.688 1 98.81 246 ASN B CA 1
ATOM 4765 C C . ASN B 1 246 ? 4.164 0.482 -21.094 1 98.81 246 ASN B C 1
ATOM 4767 O O . ASN B 1 246 ? 4.367 -0.308 -22.016 1 98.81 246 ASN B O 1
ATOM 4771 N N . ARG B 1 247 ? 3.494 1.599 -21.219 1 98.69 247 ARG B N 1
ATOM 4772 C CA . ARG B 1 247 ? 2.951 2.006 -22.516 1 98.69 247 ARG B CA 1
ATOM 4773 C C . ARG B 1 247 ? 4.062 2.176 -23.547 1 98.69 247 ARG B C 1
ATOM 4775 O O . ARG B 1 247 ? 3.906 1.782 -24.703 1 98.69 247 ARG B O 1
ATOM 4782 N N . ALA B 1 248 ? 5.148 2.801 -23.094 1 98.81 248 ALA B N 1
ATOM 4783 C CA . ALA B 1 248 ? 6.293 2.973 -23.984 1 98.81 248 ALA B CA 1
ATOM 4784 C C . ALA B 1 248 ? 6.828 1.623 -24.453 1 98.81 248 ALA B C 1
ATOM 4786 O O . ALA B 1 248 ? 7.148 1.453 -25.641 1 98.81 248 ALA B O 1
ATOM 4787 N N . VAL B 1 249 ? 6.93 0.642 -23.562 1 98.88 249 VAL B N 1
ATOM 4788 C CA . VAL B 1 249 ? 7.445 -0.683 -23.891 1 98.88 249 VAL B CA 1
ATOM 4789 C C . VAL B 1 249 ? 6.488 -1.386 -24.859 1 98.88 249 VAL B C 1
ATOM 4791 O O . VAL B 1 249 ? 6.906 -1.902 -25.891 1 98.88 249 VAL B O 1
ATOM 4794 N N . THR B 1 250 ? 5.172 -1.364 -24.547 1 98.69 250 THR B N 1
ATOM 4795 C CA . THR B 1 250 ? 4.211 -2.047 -25.406 1 98.69 250 THR B CA 1
ATOM 4796 C C . THR B 1 250 ? 4.113 -1.357 -26.766 1 98.69 250 THR B C 1
ATOM 4798 O O . THR B 1 250 ? 3.738 -1.981 -27.766 1 98.69 250 THR B O 1
ATOM 4801 N N . GLY B 1 251 ? 4.453 -0.055 -26.828 1 98.38 251 GLY B N 1
ATOM 4802 C CA . GLY B 1 251 ? 4.422 0.7 -28.062 1 98.38 251 GLY B CA 1
ATOM 4803 C C . GLY B 1 251 ? 5.562 0.351 -29 1 98.38 251 GLY B C 1
ATOM 4804 O O . GLY B 1 251 ? 5.465 0.563 -30.219 1 98.38 251 GLY B O 1
ATOM 4805 N N . CYS B 1 252 ? 6.66 -0.181 -28.422 1 98.31 252 CYS B N 1
ATOM 4806 C CA . CYS B 1 252 ? 7.82 -0.398 -29.281 1 98.31 252 CYS B CA 1
ATOM 4807 C C . CYS B 1 252 ? 8.203 -1.871 -29.312 1 98.31 252 CYS B C 1
ATOM 4809 O O . CYS B 1 252 ? 9.125 -2.262 -30.047 1 98.31 252 CYS B O 1
ATOM 4811 N N . TYR B 1 253 ? 7.613 -2.768 -28.547 1 98.5 253 TYR B N 1
ATOM 4812 C CA . TYR B 1 253 ? 7.902 -4.195 -28.469 1 98.5 253 TYR B CA 1
ATOM 4813 C C . TYR B 1 253 ? 6.773 -5.016 -29.078 1 98.5 253 TYR B C 1
ATOM 4815 O O . TYR B 1 253 ? 5.648 -5.016 -28.578 1 98.5 253 TYR B O 1
ATOM 4823 N N . ALA B 1 254 ? 7.023 -5.738 -30.141 1 97.5 254 ALA B N 1
ATOM 4824 C CA . ALA B 1 254 ? 6 -6.5 -30.844 1 97.5 254 ALA B CA 1
ATOM 4825 C C . ALA B 1 254 ? 5.605 -7.75 -30.078 1 97.5 254 ALA B C 1
ATOM 4827 O O . ALA B 1 254 ? 4.531 -8.312 -30.281 1 97.5 254 ALA B O 1
ATOM 4828 N N . GLY B 1 255 ? 6.445 -8.234 -29.203 1 98.44 255 GLY B N 1
ATOM 4829 C CA . GLY B 1 255 ? 6.172 -9.43 -28.422 1 98.44 255 GLY B CA 1
ATOM 4830 C C . GLY B 1 255 ? 5.199 -9.18 -27.281 1 98.44 255 GLY B C 1
ATOM 4831 O O . GLY B 1 255 ? 4.691 -8.07 -27.125 1 98.44 255 GLY B O 1
ATOM 4832 N N . THR B 1 256 ? 4.914 -10.188 -26.562 1 98.81 256 THR B N 1
ATOM 4833 C CA . THR B 1 256 ? 3.973 -10.156 -25.438 1 98.81 256 THR B CA 1
ATOM 4834 C C . THR B 1 256 ? 4.617 -9.539 -24.203 1 98.81 256 THR B C 1
ATOM 4836 O O . THR B 1 256 ? 5.766 -9.844 -23.875 1 98.81 256 THR B O 1
ATOM 4839 N N . VAL B 1 257 ? 3.922 -8.617 -23.594 1 98.88 257 VAL B N 1
ATOM 4840 C CA . VAL B 1 257 ? 4.336 -8.039 -22.312 1 98.88 257 VAL B CA 1
ATOM 4841 C C . VAL B 1 257 ? 3.441 -8.57 -21.203 1 98.88 257 VAL B C 1
ATOM 4843 O O . VAL B 1 257 ? 2.234 -8.742 -21.391 1 98.88 257 VAL B O 1
ATOM 4846 N N . ALA B 1 258 ? 4.051 -8.945 -20.078 1 98.75 258 ALA B N 1
ATOM 4847 C CA . ALA B 1 258 ? 3.297 -9.375 -18.906 1 98.75 258 ALA B CA 1
ATOM 4848 C C . ALA B 1 258 ? 3.523 -8.43 -17.734 1 98.75 258 ALA B C 1
ATOM 4850 O O . ALA B 1 258 ? 4.641 -7.957 -17.516 1 98.75 258 ALA B O 1
ATOM 4851 N N . THR B 1 259 ? 2.465 -8.047 -17.031 1 98.38 259 THR B N 1
ATOM 4852 C CA . THR B 1 259 ? 2.59 -7.203 -15.852 1 98.38 259 THR B CA 1
ATOM 4853 C C . THR B 1 259 ? 1.348 -7.32 -14.977 1 98.38 259 THR B C 1
ATOM 4855 O O . THR B 1 259 ? 0.465 -8.133 -15.242 1 98.38 259 THR B O 1
ATOM 4858 N N . GLY B 1 260 ? 1.353 -6.625 -13.789 1 97.25 260 GLY B N 1
ATOM 4859 C CA . GLY B 1 260 ? 0.194 -6.555 -12.914 1 97.25 260 GLY B CA 1
ATOM 4860 C C . GLY B 1 260 ? 0.384 -7.312 -11.617 1 97.25 260 GLY B C 1
ATOM 4861 O O . GLY B 1 260 ? -0.45 -7.223 -10.711 1 97.25 260 GLY B O 1
ATOM 4862 N N . GLU B 1 261 ? 1.463 -8.086 -11.469 1 96.12 261 GLU B N 1
ATOM 4863 C CA . GLU B 1 261 ? 1.728 -8.844 -10.25 1 96.12 261 GLU B CA 1
ATOM 4864 C C . GLU B 1 261 ? 1.684 -7.953 -9.016 1 96.12 261 GLU B C 1
ATOM 4866 O O . GLU B 1 261 ? 1.152 -8.344 -7.977 1 96.12 261 GLU B O 1
ATOM 4871 N N . ASN B 1 262 ? 2.279 -6.762 -9.172 1 96.69 262 ASN B N 1
ATOM 4872 C CA . ASN B 1 262 ? 2.426 -5.867 -8.023 1 96.69 262 ASN B CA 1
ATOM 4873 C C . ASN B 1 262 ? 1.377 -4.762 -8.039 1 96.69 262 ASN B C 1
ATOM 4875 O O . ASN B 1 262 ? 1.669 -3.619 -7.684 1 96.69 262 ASN B O 1
ATOM 4879 N N . LEU B 1 263 ? 0.2 -5.043 -8.578 1 97.5 263 LEU B N 1
ATOM 4880 C CA . LEU B 1 263 ? -1.032 -4.273 -8.445 1 97.5 263 LEU B CA 1
ATOM 4881 C C . LEU B 1 263 ? -2.029 -4.996 -7.547 1 97.5 263 LEU B C 1
ATOM 4883 O O . LEU B 1 263 ? -2.289 -6.188 -7.73 1 97.5 263 LEU B O 1
ATOM 4887 N N . PHE B 1 264 ? -2.617 -4.305 -6.57 1 97.75 264 PHE B N 1
ATOM 4888 C CA . PHE B 1 264 ? -3.172 -5.008 -5.418 1 97.75 264 PHE B CA 1
ATOM 4889 C C . PHE B 1 264 ? -4.66 -4.719 -5.273 1 97.75 264 PHE B C 1
ATOM 4891 O O . PHE B 1 264 ? -5.301 -5.18 -4.324 1 97.75 264 PHE B O 1
ATOM 4898 N N . SER B 1 265 ? -5.227 -3.926 -6.184 1 97.88 265 SER B N 1
ATOM 4899 C CA . SER B 1 265 ? -6.629 -3.531 -6.074 1 97.88 265 SER B CA 1
ATOM 4900 C C . SER B 1 265 ? -7.238 -3.277 -7.449 1 97.88 265 SER B C 1
ATOM 4902 O O . SER B 1 265 ? -6.516 -3.105 -8.43 1 97.88 265 SER B O 1
ATOM 4904 N N . VAL B 1 266 ? -8.555 -3.301 -7.492 1 98.25 266 VAL B N 1
ATOM 4905 C CA . VAL B 1 266 ? -9.289 -3.043 -8.727 1 98.25 266 VAL B CA 1
ATOM 4906 C C . VAL B 1 266 ? -8.914 -1.669 -9.273 1 98.25 266 VAL B C 1
ATOM 4908 O O . VAL B 1 266 ? -8.633 -1.526 -10.469 1 98.25 266 VAL B O 1
ATOM 4911 N N . PRO B 1 267 ? -8.781 -0.602 -8.406 1 97.44 267 PRO B N 1
ATOM 4912 C CA . PRO B 1 267 ? -8.359 0.686 -8.961 1 97.44 267 PRO B CA 1
ATOM 4913 C C . PRO B 1 267 ? -6.973 0.626 -9.594 1 97.44 267 PRO B C 1
ATOM 4915 O O . PRO B 1 267 ? -6.73 1.283 -10.609 1 97.44 267 PRO B O 1
ATOM 4918 N N . ASP B 1 268 ? -6.059 -0.137 -9.055 1 97.69 268 ASP B N 1
ATOM 4919 C CA . ASP B 1 268 ? -4.738 -0.307 -9.656 1 97.69 268 ASP B CA 1
ATOM 4920 C C . ASP B 1 268 ? -4.848 -0.862 -11.078 1 97.69 268 ASP B C 1
ATOM 4922 O O . ASP B 1 268 ? -4.234 -0.333 -12.008 1 97.69 268 ASP B O 1
ATOM 4926 N N . VAL B 1 269 ? -5.605 -1.905 -11.18 1 98.62 269 VAL B N 1
ATOM 4927 C CA . VAL B 1 269 ? -5.719 -2.6 -12.461 1 98.62 269 VAL B CA 1
ATOM 4928 C C . VAL B 1 269 ? -6.496 -1.737 -13.453 1 98.62 269 VAL B C 1
ATOM 4930 O O . VAL B 1 269 ? -6.188 -1.722 -14.648 1 98.62 269 VAL B O 1
ATOM 4933 N N . THR B 1 270 ? -7.512 -1.013 -12.93 1 98.44 270 THR B N 1
ATOM 4934 C CA . THR B 1 270 ? -8.242 -0.074 -13.766 1 98.44 270 THR B CA 1
ATOM 4935 C C . THR B 1 270 ? -7.293 0.927 -14.422 1 98.44 270 THR B C 1
ATOM 4937 O O . THR B 1 270 ? -7.379 1.184 -15.625 1 98.44 270 THR B O 1
ATOM 4940 N N . ASN B 1 271 ? -6.398 1.457 -13.664 1 98.56 271 ASN B N 1
ATOM 4941 C CA . ASN B 1 271 ? -5.453 2.441 -14.18 1 98.56 271 ASN B CA 1
ATOM 4942 C C . ASN B 1 271 ? -4.469 1.814 -15.164 1 98.56 271 ASN B C 1
ATOM 4944 O O . ASN B 1 271 ? -4.098 2.439 -16.156 1 98.56 271 ASN B O 1
ATOM 4948 N N . LEU B 1 272 ? -3.998 0.576 -14.898 1 98.62 272 LEU B N 1
ATOM 4949 C CA . LEU B 1 272 ? -3.135 -0.116 -15.852 1 98.62 272 LEU B CA 1
ATOM 4950 C C . LEU B 1 272 ? -3.828 -0.268 -17.203 1 98.62 272 LEU B C 1
ATOM 4952 O O . LEU B 1 272 ? -3.232 0.01 -18.25 1 98.62 272 LEU B O 1
ATOM 4956 N N . VAL B 1 273 ? -5.082 -0.704 -17.156 1 98.56 273 VAL B N 1
ATOM 4957 C CA . VAL B 1 273 ? -5.848 -0.95 -18.375 1 98.56 273 VAL B CA 1
ATOM 4958 C C . VAL B 1 273 ? -6.055 0.361 -19.125 1 98.56 273 VAL B C 1
ATOM 4960 O O . VAL B 1 273 ? -5.957 0.4 -20.359 1 98.56 273 VAL B O 1
ATOM 4963 N N . ARG B 1 274 ? -6.258 1.465 -18.422 1 98 274 ARG B N 1
ATOM 4964 C CA . ARG B 1 274 ? -6.574 2.758 -19.016 1 98 274 ARG B CA 1
ATOM 4965 C C . ARG B 1 274 ? -5.32 3.434 -19.562 1 98 274 ARG B C 1
ATOM 4967 O O . ARG B 1 274 ? -5.359 4.066 -20.625 1 98 274 ARG B O 1
ATOM 4974 N N . TYR B 1 275 ? -4.191 3.256 -18.766 1 98.25 275 TYR B N 1
ATOM 4975 C CA . TYR B 1 275 ? -3.072 4.148 -19.047 1 98.25 275 TYR B CA 1
ATOM 4976 C C . TYR B 1 275 ? -1.827 3.359 -19.438 1 98.25 275 TYR B C 1
ATOM 4978 O O . TYR B 1 275 ? -0.868 3.92 -19.969 1 98.25 275 TYR B O 1
ATOM 4986 N N . GLY B 1 276 ? -1.791 2.064 -19.188 1 98.44 276 GLY B N 1
ATOM 4987 C CA . GLY B 1 276 ? -0.567 1.284 -19.297 1 98.44 276 GLY B CA 1
ATOM 4988 C C . GLY B 1 276 ? -0.311 0.752 -20.688 1 98.44 276 GLY B C 1
ATOM 4989 O O . GLY B 1 276 ? 0.753 0.192 -20.953 1 98.44 276 GLY B O 1
ATOM 4990 N N . GLY B 1 277 ? -1.271 0.831 -21.672 1 98.56 277 GLY B N 1
ATOM 4991 C CA . GLY B 1 277 ? -1.078 0.443 -23.062 1 98.56 277 GLY B CA 1
ATOM 4992 C C . GLY B 1 277 ? -1.134 -1.058 -23.281 1 98.56 277 GLY B C 1
ATOM 4993 O O . GLY B 1 277 ? -0.517 -1.581 -24.203 1 98.56 277 GLY B O 1
ATOM 4994 N N . MET B 1 278 ? -1.816 -1.751 -22.375 1 98.81 278 MET B N 1
ATOM 4995 C CA . MET B 1 278 ? -1.975 -3.191 -22.547 1 98.81 278 MET B CA 1
ATOM 4996 C C . MET B 1 278 ? -2.707 -3.504 -23.859 1 98.81 278 MET B C 1
ATOM 4998 O O . MET B 1 278 ? -3.645 -2.799 -24.234 1 98.81 278 MET B O 1
ATOM 5002 N N . ARG B 1 279 ? -2.326 -4.578 -24.625 1 98.56 279 ARG B N 1
ATOM 5003 C CA . ARG B 1 279 ? -2.887 -4.918 -25.922 1 98.56 279 ARG B CA 1
ATOM 5004 C C . ARG B 1 279 ? -3.715 -6.195 -25.844 1 98.56 279 ARG B C 1
ATOM 5006 O O . ARG B 1 279 ? -3.184 -7.27 -25.547 1 98.56 279 ARG B O 1
ATOM 5013 N N . ALA B 1 280 ? -5.043 -6.059 -26.047 1 98.12 280 ALA B N 1
ATOM 5014 C CA . ALA B 1 280 ? -5.938 -7.211 -26.047 1 98.12 280 ALA B CA 1
ATOM 5015 C C . ALA B 1 280 ? -5.477 -8.266 -27.047 1 98.12 280 ALA B C 1
ATOM 5017 O O . ALA B 1 280 ? -5.059 -7.926 -28.156 1 98.12 280 ALA B O 1
ATOM 5018 N N . GLY B 1 281 ? -5.594 -9.523 -26.625 1 97.5 281 GLY B N 1
ATOM 5019 C CA . GLY B 1 281 ? -5.215 -10.625 -27.5 1 97.5 281 GLY B CA 1
ATOM 5020 C C . GLY B 1 281 ? -3.721 -10.883 -27.516 1 97.5 281 GLY B C 1
ATOM 5021 O O . GLY B 1 281 ? -3.248 -11.781 -28.219 1 97.5 281 GLY B O 1
ATOM 5022 N N . ARG B 1 282 ? -2.988 -10.164 -26.641 1 97.88 282 ARG B N 1
ATOM 5023 C CA . ARG B 1 282 ? -1.538 -10.312 -26.703 1 97.88 282 ARG B CA 1
ATOM 5024 C C . ARG B 1 282 ? -0.923 -10.273 -25.297 1 97.88 282 ARG B C 1
ATOM 5026 O O . ARG B 1 282 ? -0.219 -11.203 -24.906 1 97.88 282 ARG B O 1
ATOM 5033 N N . ASP B 1 283 ? -1.138 -9.211 -24.562 1 98.75 283 ASP B N 1
ATOM 5034 C CA . ASP B 1 283 ? -0.436 -8.984 -23.297 1 98.75 283 ASP B CA 1
ATOM 5035 C C . ASP B 1 283 ? -1.093 -9.75 -22.156 1 98.75 283 ASP B C 1
ATOM 5037 O O . ASP B 1 283 ? -2.24 -10.188 -22.281 1 98.75 283 ASP B O 1
ATOM 5041 N N . ILE B 1 284 ? -0.326 -9.969 -21.078 1 98.75 284 ILE B N 1
ATOM 5042 C CA . ILE B 1 284 ? -0.67 -10.883 -19.984 1 98.75 284 ILE B CA 1
ATOM 5043 C C . ILE B 1 284 ? -0.815 -10.102 -18.688 1 98.75 284 ILE B C 1
ATOM 5045 O O . ILE B 1 284 ? -0.015 -9.211 -18.391 1 98.75 284 ILE B O 1
ATOM 5049 N N . PHE B 1 285 ? -1.886 -10.438 -17.906 1 98.75 285 PHE B N 1
ATOM 5050 C CA . PHE B 1 285 ? -2.123 -9.883 -16.578 1 98.75 285 PHE B CA 1
ATOM 5051 C C . PHE B 1 285 ? -1.768 -10.891 -15.492 1 98.75 285 PHE B C 1
ATOM 5053 O O . PHE B 1 285 ? -2.213 -12.039 -15.539 1 98.75 285 PHE B O 1
ATOM 5060 N N . GLN B 1 286 ? -1.007 -10.445 -14.469 1 98.44 286 GLN B N 1
ATOM 5061 C CA . GLN B 1 286 ? -0.478 -11.422 -13.523 1 98.44 286 GLN B CA 1
ATOM 5062 C C . GLN B 1 286 ? -0.833 -11.047 -12.086 1 98.44 286 GLN B C 1
ATOM 5064 O O . GLN B 1 286 ? -0.06 -11.305 -11.156 1 98.44 286 GLN B O 1
ATOM 5069 N N . MET B 1 287 ? -1.979 -10.336 -11.883 1 98 287 MET B N 1
ATOM 5070 C CA . MET B 1 287 ? -2.432 -10.07 -10.523 1 98 287 MET B CA 1
ATOM 5071 C C . MET B 1 287 ? -2.553 -11.367 -9.727 1 98 287 MET B C 1
ATOM 5073 O O . MET B 1 287 ? -2.756 -12.438 -10.305 1 98 287 MET B O 1
ATOM 5077 N N . ASP B 1 288 ? -2.367 -11.219 -8.453 1 96.81 288 ASP B N 1
ATOM 5078 C CA . ASP B 1 288 ? -2.357 -12.359 -7.543 1 96.81 288 ASP B CA 1
ATOM 5079 C C . ASP B 1 288 ? -3.369 -12.18 -6.414 1 96.81 288 ASP B C 1
ATOM 5081 O O . ASP B 1 288 ? -3.264 -11.242 -5.625 1 96.81 288 ASP B O 1
ATOM 5085 N N . ALA B 1 289 ? -4.305 -13.133 -6.262 1 98.12 289 ALA B N 1
ATOM 5086 C CA . ALA B 1 289 ? -5.328 -13.047 -5.219 1 98.12 289 ALA B CA 1
ATOM 5087 C C . ALA B 1 289 ? -4.691 -12.977 -3.834 1 98.12 289 ALA B C 1
ATOM 5089 O O . ALA B 1 289 ? -5.211 -12.312 -2.938 1 98.12 289 ALA B O 1
ATOM 5090 N N . GLY B 1 290 ? -3.561 -13.625 -3.639 1 97.88 290 GLY B N 1
ATOM 5091 C CA . GLY B 1 290 ? -2.889 -13.688 -2.352 1 97.88 290 GLY B CA 1
ATOM 5092 C C . GLY B 1 290 ? -2.182 -12.391 -1.99 1 97.88 290 GLY B C 1
ATOM 5093 O O . GLY B 1 290 ? -1.771 -12.203 -0.843 1 97.88 290 GLY B O 1
ATOM 5094 N N . LEU B 1 291 ? -2.076 -11.469 -3.01 1 97.31 291 LEU B N 1
ATOM 5095 C CA . LEU B 1 291 ? -1.476 -10.156 -2.781 1 97.31 291 LEU B CA 1
ATOM 5096 C C . LEU B 1 291 ? -2.541 -9.07 -2.768 1 97.31 291 LEU B C 1
ATOM 5098 O O . LEU B 1 291 ? -2.26 -7.922 -2.402 1 97.31 291 LEU B O 1
ATOM 5102 N N . SER B 1 292 ? -3.793 -9.43 -3.168 1 97.06 292 SER B N 1
ATOM 5103 C CA . SER B 1 292 ? -4.801 -8.422 -3.49 1 97.06 292 SER B CA 1
ATOM 5104 C C . SER B 1 292 ? -6.121 -8.719 -2.793 1 97.06 292 SER B C 1
ATOM 5106 O O . SER B 1 292 ? -7.156 -8.867 -3.449 1 97.06 292 SER B O 1
ATOM 5108 N N . TYR B 1 293 ? -6.223 -8.711 -1.541 1 98.38 293 TYR B N 1
ATOM 5109 C CA . TYR B 1 293 ? -7.422 -8.805 -0.717 1 98.38 293 TYR B CA 1
ATOM 5110 C C . TYR B 1 293 ? -8.172 -10.102 -0.985 1 98.38 293 TYR B C 1
ATOM 5112 O O . TYR B 1 293 ? -9.367 -10.203 -0.689 1 98.38 293 TYR B O 1
ATOM 5120 N N . GLY B 1 294 ? -7.625 -11.109 -1.724 1 98.56 294 GLY B N 1
ATOM 5121 C CA . GLY B 1 294 ? -8.219 -12.43 -1.87 1 98.56 294 GLY B CA 1
ATOM 5122 C C . GLY B 1 294 ? -8.93 -12.625 -3.195 1 98.56 294 GLY B C 1
ATOM 5123 O O . GLY B 1 294 ? -8.695 -11.867 -4.145 1 98.56 294 GLY B O 1
ATOM 5124 N N . LEU B 1 295 ? -9.727 -13.664 -3.266 1 98.75 295 LEU B N 1
ATOM 5125 C CA . LEU B 1 295 ? -10.352 -14.133 -4.5 1 98.75 295 LEU B CA 1
ATOM 5126 C C . LEU B 1 295 ? -11.445 -13.164 -4.953 1 98.75 295 LEU B C 1
ATOM 5128 O O . LEU B 1 295 ? -11.594 -12.914 -6.152 1 98.75 295 LEU B O 1
ATOM 5132 N N . GLY B 1 296 ? -12.211 -12.641 -4.035 1 98.56 296 GLY B N 1
ATOM 5133 C CA . GLY B 1 296 ? -13.25 -11.703 -4.41 1 98.56 296 GLY B CA 1
ATOM 5134 C C . GLY B 1 296 ? -12.734 -10.5 -5.172 1 98.56 296 GLY B C 1
ATOM 5135 O O . GLY B 1 296 ? -13.273 -10.141 -6.223 1 98.56 296 GLY B O 1
ATOM 5136 N N . GLU B 1 297 ? -11.695 -9.875 -4.602 1 98.56 297 GLU B N 1
ATOM 5137 C CA . GLU B 1 297 ? -11.07 -8.734 -5.27 1 98.56 297 GLU B CA 1
ATOM 5138 C C . GLU B 1 297 ? -10.477 -9.148 -6.617 1 98.56 297 GLU B C 1
ATOM 5140 O O . GLU B 1 297 ? -10.602 -8.422 -7.602 1 98.56 297 GLU B O 1
ATOM 5145 N N . TYR B 1 298 ? -9.867 -10.266 -6.637 1 98.75 298 TYR B N 1
ATOM 5146 C CA . TYR B 1 298 ? -9.25 -10.773 -7.855 1 98.75 298 TYR B CA 1
ATOM 5147 C C . TYR B 1 298 ? -10.281 -10.953 -8.953 1 98.75 298 TYR B C 1
ATOM 5149 O O . TYR B 1 298 ? -10.047 -10.594 -10.109 1 98.75 298 TYR B O 1
ATOM 5157 N N . VAL B 1 299 ? -11.406 -11.531 -8.648 1 98.75 299 VAL B N 1
ATOM 5158 C CA . VAL B 1 299 ? -12.461 -11.75 -9.641 1 98.75 299 VAL B CA 1
ATOM 5159 C C . VAL B 1 299 ? -12.969 -10.406 -10.156 1 98.75 299 VAL B C 1
ATOM 5161 O O . VAL B 1 299 ? -13.234 -10.25 -11.352 1 98.75 299 VAL B O 1
ATOM 5164 N N . ARG B 1 300 ? -13.07 -9.398 -9.242 1 98.69 300 ARG B N 1
ATOM 5165 C CA . ARG B 1 300 ? -13.469 -8.07 -9.688 1 98.69 300 ARG B CA 1
ATOM 5166 C C . ARG B 1 300 ? -12.445 -7.484 -10.656 1 98.69 300 ARG B C 1
ATOM 5168 O O . ARG B 1 300 ? -12.805 -6.773 -11.594 1 98.69 300 ARG B O 1
ATOM 5175 N N . MET B 1 301 ? -11.164 -7.746 -10.438 1 98.75 301 MET B N 1
ATOM 5176 C CA . MET B 1 301 ? -10.125 -7.34 -11.383 1 98.75 301 MET B CA 1
ATOM 5177 C C . MET B 1 301 ? -10.328 -8.008 -12.734 1 98.75 301 MET B C 1
ATOM 5179 O O . MET B 1 301 ? -10.188 -7.367 -13.781 1 98.75 301 MET B O 1
ATOM 5183 N N . LEU B 1 302 ? -10.641 -9.328 -12.711 1 98.69 302 LEU B N 1
ATOM 5184 C CA . LEU B 1 302 ? -10.883 -10.07 -13.945 1 98.69 302 LEU B CA 1
ATOM 5185 C C . LEU B 1 302 ? -12.07 -9.492 -14.703 1 98.69 302 LEU B C 1
ATOM 5187 O O . LEU B 1 302 ? -12.016 -9.312 -15.922 1 98.69 302 LEU B O 1
ATOM 5191 N N . GLU B 1 303 ? -13.133 -9.219 -13.961 1 98.62 303 GLU B N 1
ATOM 5192 C CA . GLU B 1 303 ? -14.32 -8.633 -14.578 1 98.62 303 GLU B CA 1
ATOM 5193 C C . GLU B 1 303 ? -13.992 -7.285 -15.211 1 98.62 303 GLU B C 1
ATOM 5195 O O . GLU B 1 303 ? -14.508 -6.961 -16.281 1 98.62 303 GLU B O 1
ATOM 5200 N N . LEU B 1 304 ? -13.156 -6.551 -14.539 1 98.56 304 LEU B N 1
ATOM 5201 C CA . LEU B 1 304 ? -12.742 -5.25 -15.047 1 98.56 304 LEU B CA 1
ATOM 5202 C C . LEU B 1 304 ? -12 -5.395 -16.375 1 98.56 304 LEU B C 1
ATOM 5204 O O . LEU B 1 304 ? -12.281 -4.672 -17.328 1 98.56 304 LEU B O 1
ATOM 5208 N N . ILE B 1 305 ? -10.961 -6.312 -16.453 1 98.5 305 ILE B N 1
ATOM 5209 C CA . ILE B 1 305 ? -10.203 -6.426 -17.703 1 98.5 305 ILE B CA 1
ATOM 5210 C C . ILE B 1 305 ? -11.102 -6.977 -18.797 1 98.5 305 ILE B C 1
ATOM 5212 O O . ILE B 1 305 ? -10.977 -6.586 -19.969 1 98.5 305 ILE B O 1
ATOM 5216 N N . GLU B 1 306 ? -12.055 -7.867 -18.484 1 98.62 306 GLU B N 1
ATOM 5217 C CA . GLU B 1 306 ? -13.008 -8.375 -19.453 1 98.62 306 GLU B CA 1
ATOM 5218 C C . GLU B 1 306 ? -13.898 -7.262 -20 1 98.62 306 GLU B C 1
ATOM 5220 O O . GLU B 1 306 ? -14.172 -7.203 -21.203 1 98.62 306 GLU B O 1
ATOM 5225 N N . ALA B 1 307 ? -14.336 -6.387 -19.125 1 98.31 307 ALA B N 1
ATOM 5226 C CA . ALA B 1 307 ? -15.18 -5.262 -19.516 1 98.31 307 ALA B CA 1
ATOM 5227 C C . ALA B 1 307 ? -14.438 -4.328 -20.469 1 98.31 307 ALA B C 1
ATOM 5229 O O . ALA B 1 307 ? -15.055 -3.539 -21.188 1 98.31 307 ALA B O 1
ATOM 5230 N N . HIS B 1 308 ? -13.141 -4.453 -20.484 1 97.94 308 HIS B N 1
ATOM 5231 C CA . HIS B 1 308 ? -12.336 -3.598 -21.359 1 97.94 308 HIS B CA 1
ATOM 5232 C C . HIS B 1 308 ? -11.812 -4.367 -22.562 1 97.94 308 HIS B C 1
ATOM 5234 O O . HIS B 1 308 ? -10.867 -3.936 -23.219 1 97.94 308 HIS B O 1
ATOM 5240 N N . GLY B 1 309 ? -12.305 -5.539 -22.797 1 98.19 309 GLY B N 1
ATOM 5241 C CA . GLY B 1 309 ? -12.078 -6.227 -24.062 1 98.19 309 GLY B CA 1
ATOM 5242 C C . GLY B 1 309 ? -11.023 -7.309 -23.969 1 98.19 309 GLY B C 1
ATOM 5243 O O . GLY B 1 309 ? -10.625 -7.883 -24.984 1 98.19 309 GLY B O 1
ATOM 5244 N N . PHE B 1 310 ? -10.57 -7.617 -22.844 1 98.69 310 PHE B N 1
ATOM 5245 C CA . PHE B 1 310 ? -9.594 -8.68 -22.672 1 98.69 310 PHE B CA 1
ATOM 5246 C C . PHE B 1 310 ? -10.281 -9.992 -22.297 1 98.69 310 PHE B C 1
ATOM 5248 O O . PHE B 1 310 ? -11.281 -10 -21.578 1 98.69 310 PHE B O 1
ATOM 5255 N N . ASP B 1 311 ? -9.734 -11.062 -22.844 1 98.25 311 ASP B N 1
ATOM 5256 C CA . ASP B 1 311 ? -10.18 -12.398 -22.438 1 98.25 311 ASP B CA 1
ATOM 5257 C C . ASP B 1 311 ? -9.539 -12.82 -21.125 1 98.25 311 ASP B C 1
ATOM 5259 O O . ASP B 1 311 ? -8.344 -12.586 -20.906 1 98.25 311 ASP B O 1
ATOM 5263 N N . ARG B 1 312 ? -10.305 -13.43 -20.234 1 97.12 312 ARG B N 1
ATOM 5264 C CA . ARG B 1 312 ? -9.766 -13.844 -18.938 1 97.12 312 ARG B CA 1
ATOM 5265 C C . ARG B 1 312 ? -8.609 -14.812 -19.109 1 97.12 312 ARG B C 1
ATOM 5267 O O . ARG B 1 312 ? -7.809 -15 -18.188 1 97.12 312 ARG B O 1
ATOM 5274 N N . ARG B 1 313 ? -8.508 -15.422 -20.266 1 97.31 313 ARG B N 1
ATOM 5275 C CA . ARG B 1 313 ? -7.418 -16.344 -20.547 1 97.31 313 ARG B CA 1
ATOM 5276 C C . ARG B 1 313 ? -6.082 -15.617 -20.641 1 97.31 313 ARG B C 1
ATOM 5278 O O . ARG B 1 313 ? -5.023 -16.25 -20.641 1 97.31 313 ARG B O 1
ATOM 5285 N N . CYS B 1 314 ? -6.078 -14.312 -20.578 1 98.12 314 CYS B N 1
ATOM 5286 C CA . CYS B 1 314 ? -4.836 -13.555 -20.531 1 98.12 314 CYS B CA 1
ATOM 5287 C C . CYS B 1 314 ? -4.359 -13.383 -19.094 1 98.12 314 CYS B C 1
ATOM 5289 O O . CYS B 1 314 ? -3.293 -12.812 -18.859 1 98.12 314 CYS B O 1
ATOM 5291 N N . ALA B 1 315 ? -5.125 -13.875 -18.156 1 98.5 315 ALA B N 1
ATOM 5292 C CA . ALA B 1 315 ? -4.746 -13.789 -16.75 1 98.5 315 ALA B CA 1
ATOM 5293 C C . ALA B 1 315 ? -3.971 -15.031 -16.312 1 98.5 315 ALA B C 1
ATOM 5295 O O . ALA B 1 315 ? -4.453 -16.156 -16.469 1 98.5 315 ALA B O 1
ATOM 5296 N N . TYR B 1 316 ? -2.77 -14.828 -15.836 1 98.25 316 TYR B N 1
ATOM 5297 C CA . TYR B 1 316 ? -1.873 -15.836 -15.273 1 98.25 316 TYR B CA 1
ATOM 5298 C C . TYR B 1 316 ? -1.429 -15.438 -13.867 1 98.25 316 TYR B C 1
ATOM 5300 O O . TYR B 1 316 ? -0.346 -14.875 -13.688 1 98.25 316 TYR B O 1
ATOM 5308 N N . PRO B 1 317 ? -2.238 -15.789 -12.852 1 96.94 317 PRO B N 1
ATOM 5309 C CA . PRO B 1 317 ? -1.841 -15.352 -11.508 1 96.94 317 PRO B CA 1
ATOM 5310 C C . PRO B 1 317 ? -0.42 -15.781 -11.141 1 96.94 317 PRO B C 1
ATOM 5312 O O . PRO B 1 317 ? 0.001 -16.891 -11.484 1 96.94 317 PRO B O 1
ATOM 5315 N N . HIS B 1 318 ? 0.192 -14.828 -10.461 1 92.06 318 HIS B N 1
ATOM 5316 C CA . HIS B 1 318 ? 1.553 -15.039 -9.977 1 92.06 318 HIS B CA 1
ATOM 5317 C C . HIS B 1 318 ? 1.564 -15.891 -8.719 1 92.06 318 HIS B C 1
ATOM 5319 O O . HIS B 1 318 ? 0.509 -16.188 -8.156 1 92.06 318 HIS B O 1
ATOM 5325 N N . GLY B 1 319 ? 2.738 -16.359 -8.133 1 80.62 319 GLY B N 1
ATOM 5326 C CA . GLY B 1 319 ? 2.926 -16.953 -6.82 1 80.62 319 GLY B CA 1
ATOM 5327 C C . GLY B 1 319 ? 3.047 -18.469 -6.867 1 80.62 319 GLY B C 1
ATOM 5328 O O . GLY B 1 319 ? 3.682 -19.062 -6 1 80.62 319 GLY B O 1
ATOM 5329 N N . GLY B 1 320 ? 2.986 -19.203 -7.891 1 86.19 320 GLY B N 1
ATOM 5330 C CA . GLY B 1 320 ? 3.291 -20.578 -8.273 1 86.19 320 GLY B CA 1
ATOM 5331 C C . GLY B 1 320 ? 2.988 -21.578 -7.188 1 86.19 320 GLY B C 1
ATOM 5332 O O . GLY B 1 320 ? 3.848 -22.391 -6.82 1 86.19 320 GLY B O 1
ATOM 5333 N N . HIS B 1 321 ? 1.749 -21.531 -6.59 1 93.19 321 HIS B N 1
ATOM 5334 C CA . HIS B 1 321 ? 1.36 -22.391 -5.477 1 93.19 321 HIS B CA 1
ATOM 5335 C C . HIS B 1 321 ? -0.04 -22.953 -5.684 1 93.19 321 HIS B C 1
ATOM 5337 O O . HIS B 1 321 ? -0.714 -22.625 -6.66 1 93.19 321 HIS B O 1
ATOM 5343 N N . MET B 1 322 ? -0.44 -23.812 -4.703 1 95.81 322 MET B N 1
ATOM 5344 C CA . MET B 1 322 ? -1.67 -24.594 -4.789 1 95.81 322 MET B CA 1
ATOM 5345 C C . MET B 1 322 ? -2.891 -23.688 -4.848 1 95.81 322 MET B C 1
ATOM 5347 O O . MET B 1 322 ? -3.838 -23.953 -5.59 1 95.81 322 MET B O 1
ATOM 5351 N N . ILE B 1 323 ? -2.898 -22.594 -4.168 1 97.81 323 ILE B N 1
ATOM 5352 C CA . ILE B 1 323 ? -4.055 -21.719 -4.098 1 97.81 323 ILE B CA 1
ATOM 5353 C C . ILE B 1 323 ? -4.344 -21.125 -5.477 1 97.81 323 ILE B C 1
ATOM 5355 O O . ILE B 1 323 ? -5.477 -21.203 -5.965 1 97.81 323 ILE B O 1
ATOM 5359 N N . ASN B 1 324 ? -3.334 -20.609 -6.148 1 97.44 324 ASN B N 1
ATOM 5360 C CA . ASN B 1 324 ? -3.52 -20.016 -7.469 1 97.44 324 ASN B CA 1
ATOM 5361 C C . ASN B 1 324 ? -3.895 -21.078 -8.508 1 97.44 324 ASN B C 1
ATOM 5363 O O . ASN B 1 324 ? -4.637 -20.781 -9.445 1 97.44 324 ASN B O 1
ATOM 5367 N N . LEU B 1 325 ? -3.393 -22.297 -8.32 1 96.75 325 LEU B N 1
ATOM 5368 C CA . LEU B 1 325 ? -3.789 -23.391 -9.211 1 96.75 325 LEU B CA 1
ATOM 5369 C C . LEU B 1 325 ? -5.297 -23.625 -9.148 1 96.75 325 LEU B C 1
ATOM 5371 O O . LEU B 1 325 ? -5.949 -23.719 -10.188 1 96.75 325 LEU B O 1
ATOM 5375 N N . HIS B 1 326 ? -5.836 -23.672 -7.945 1 97.5 326 HIS B N 1
ATOM 5376 C CA . HIS B 1 326 ? -7.27 -23.875 -7.781 1 97.5 326 HIS B CA 1
ATOM 5377 C C . HIS B 1 326 ? -8.055 -22.688 -8.336 1 97.5 326 HIS B C 1
ATOM 5379 O O . HIS B 1 326 ? -9.133 -22.875 -8.922 1 97.5 326 HIS B O 1
ATOM 5385 N N . ILE B 1 327 ? -7.559 -21.5 -8.141 1 97.94 327 ILE B N 1
ATOM 5386 C CA . ILE B 1 327 ? -8.219 -20.297 -8.664 1 97.94 327 ILE B CA 1
ATOM 5387 C C . ILE B 1 327 ? -8.234 -20.344 -10.188 1 97.94 327 ILE B C 1
ATOM 5389 O O . ILE B 1 327 ? -9.266 -20.094 -10.812 1 97.94 327 ILE B O 1
ATOM 5393 N N . ALA B 1 328 ? -7.062 -20.656 -10.773 1 97.88 328 ALA B N 1
ATOM 5394 C CA . ALA B 1 328 ? -6.977 -20.734 -12.234 1 97.88 328 ALA B CA 1
ATOM 5395 C C . ALA B 1 328 ? -7.93 -21.797 -12.781 1 97.88 328 ALA B C 1
ATOM 5397 O O . ALA B 1 328 ? -8.625 -21.562 -13.773 1 97.88 328 ALA B O 1
ATOM 5398 N N . ALA B 1 329 ? -7.977 -22.938 -12.141 1 97.12 329 ALA B N 1
ATOM 5399 C CA . ALA B 1 329 ? -8.859 -24.016 -12.555 1 97.12 329 ALA B CA 1
ATOM 5400 C C . ALA B 1 329 ? -10.328 -23.609 -12.406 1 97.12 329 ALA B C 1
ATOM 5402 O O . ALA B 1 329 ? -11.125 -23.797 -13.328 1 97.12 329 ALA B O 1
ATOM 5403 N N . GLY B 1 330 ? -10.664 -23.062 -11.273 1 97.75 330 GLY B N 1
ATOM 5404 C CA . GLY B 1 330 ? -12.039 -22.734 -10.961 1 97.75 330 GLY B CA 1
ATOM 5405 C C . GLY B 1 330 ? -12.609 -21.625 -11.836 1 97.75 330 GLY B C 1
ATOM 5406 O O . GLY B 1 330 ? -13.805 -21.609 -12.133 1 97.75 330 GLY B O 1
ATOM 5407 N N . LEU B 1 331 ? -11.727 -20.703 -12.227 1 98.06 331 LEU B N 1
ATOM 5408 C CA . LEU B 1 331 ? -12.203 -19.531 -12.961 1 98.06 331 LEU B CA 1
ATOM 5409 C C . LEU B 1 331 ? -11.93 -19.688 -14.453 1 98.06 331 LEU B C 1
ATOM 5411 O O . LEU B 1 331 ? -12.336 -18.828 -15.25 1 98.06 331 LEU B O 1
ATOM 5415 N N . GLY B 1 332 ? -11.242 -20.766 -14.875 1 97 332 GLY B N 1
ATOM 5416 C CA . GLY B 1 332 ? -10.938 -21 -16.281 1 97 332 GLY B CA 1
ATOM 5417 C C . GLY B 1 332 ? -9.977 -19.969 -16.844 1 97 332 GLY B C 1
ATOM 5418 O O . GLY B 1 332 ? -10.234 -19.375 -17.906 1 97 332 GLY B O 1
ATOM 5419 N N . LEU B 1 333 ? -8.836 -19.688 -16.109 1 97.88 333 LEU B N 1
ATOM 5420 C CA . LEU B 1 333 ? -7.859 -18.688 -16.547 1 97.88 333 LEU B CA 1
ATOM 5421 C C . LEU B 1 333 ? -6.887 -19.297 -17.547 1 97.88 333 LEU B C 1
ATOM 5423 O O . LEU B 1 333 ? -7.016 -20.469 -17.922 1 97.88 333 LEU B O 1
ATOM 5427 N N . GLY B 1 334 ? -5.988 -18.469 -18.047 1 96.88 334 GLY B N 1
ATOM 5428 C CA . GLY B 1 334 ? -5.047 -18.906 -19.078 1 96.88 334 GLY B CA 1
ATOM 5429 C C . GLY B 1 334 ? -3.973 -19.828 -18.531 1 96.88 334 GLY B C 1
ATOM 5430 O O . GLY B 1 334 ? -3.383 -20.609 -19.281 1 96.88 334 GLY B O 1
ATOM 5431 N N . GLY B 1 335 ? -3.764 -19.766 -17.25 1 96.88 335 GLY B N 1
ATOM 5432 C CA . GLY B 1 335 ? -2.744 -20.562 -16.594 1 96.88 335 GLY B CA 1
ATOM 5433 C C . GLY B 1 335 ? -2.27 -19.953 -15.289 1 96.88 335 GLY B C 1
ATOM 5434 O O . GLY B 1 335 ? -2.957 -19.125 -14.695 1 96.88 335 GLY B O 1
ATOM 5435 N N . CYS B 1 336 ? -1.137 -20.469 -14.797 1 95.56 336 CYS B N 1
ATOM 5436 C CA . CYS B 1 336 ? -0.556 -19.906 -13.586 1 95.56 336 CYS B CA 1
ATOM 5437 C C . CYS B 1 336 ? 0.932 -20.219 -13.492 1 95.56 336 CYS B C 1
ATOM 5439 O O . CYS B 1 336 ? 1.408 -21.172 -14.117 1 95.56 336 CYS B O 1
ATOM 5441 N N . GLU B 1 337 ? 1.615 -19.375 -12.789 1 96.62 337 GLU B N 1
ATOM 5442 C CA . GLU B 1 337 ? 3.027 -19.594 -12.477 1 96.62 337 GLU B CA 1
ATOM 5443 C C . GLU B 1 337 ? 3.215 -20.781 -11.539 1 96.62 337 GLU B C 1
ATOM 5445 O O . GLU B 1 337 ? 2.305 -21.125 -10.789 1 96.62 337 GLU B O 1
ATOM 5450 N N . SER B 1 338 ? 4.371 -21.453 -11.656 1 95.31 338 SER B N 1
ATOM 5451 C CA . SER B 1 338 ? 4.727 -22.531 -10.75 1 95.31 338 SER B CA 1
ATOM 5452 C C . SER B 1 338 ? 6.137 -22.359 -10.195 1 95.31 338 SER B C 1
ATOM 5454 O O . SER B 1 338 ? 7.043 -21.938 -10.914 1 95.31 338 SER B O 1
ATOM 5456 N N . TYR B 1 339 ? 6.293 -22.672 -8.875 1 92.44 339 TYR B N 1
ATOM 5457 C CA . TYR B 1 339 ? 7.594 -22.672 -8.211 1 92.44 339 TYR B CA 1
ATOM 5458 C C . TYR B 1 339 ? 8.008 -24.094 -7.832 1 92.44 339 TYR B C 1
ATOM 5460 O O . TYR B 1 339 ? 7.969 -24.453 -6.656 1 92.44 339 TYR B O 1
ATOM 5468 N N . PRO B 1 340 ? 8.477 -24.953 -8.719 1 87 340 PRO B N 1
ATOM 5469 C CA . PRO B 1 340 ? 8.781 -26.344 -8.391 1 87 340 PRO B CA 1
ATOM 5470 C C . PRO B 1 340 ? 9.984 -26.484 -7.465 1 87 340 PRO B C 1
ATOM 5472 O O . PRO B 1 340 ? 10.07 -27.453 -6.703 1 87 340 PRO B O 1
ATOM 5475 N N . GLY B 1 341 ? 10.891 -25.578 -7.352 1 81.5 341 GLY B N 1
ATOM 5476 C CA . GLY B 1 341 ? 12.109 -25.812 -6.59 1 81.5 341 GLY B CA 1
ATOM 5477 C C . GLY B 1 341 ? 12.461 -24.656 -5.668 1 81.5 341 GLY B C 1
ATOM 5478 O O . GLY B 1 341 ? 13.523 -24.672 -5.039 1 81.5 341 GLY B O 1
ATOM 5479 N N . VAL B 1 342 ? 11.609 -23.75 -5.57 1 84.75 342 VAL B N 1
ATOM 5480 C CA . VAL B 1 342 ? 11.945 -22.578 -4.758 1 84.75 342 VAL B CA 1
ATOM 5481 C C . VAL B 1 342 ? 10.766 -22.234 -3.846 1 84.75 342 VAL B C 1
ATOM 5483 O O . VAL B 1 342 ? 9.648 -22.703 -4.066 1 84.75 342 VAL B O 1
ATOM 5486 N N . PHE B 1 343 ? 11.055 -21.547 -2.719 1 91.12 343 PHE B N 1
ATOM 5487 C CA . PHE B 1 343 ? 10.07 -20.984 -1.802 1 91.12 343 PHE B CA 1
ATOM 5488 C C . PHE B 1 343 ? 9.305 -22.094 -1.08 1 91.12 343 PHE B C 1
ATOM 5490 O O . PHE B 1 343 ? 8.102 -21.969 -0.847 1 91.12 343 PHE B O 1
ATOM 5497 N N . GLN B 1 344 ? 9.969 -23.188 -0.837 1 91.25 344 GLN B N 1
ATOM 5498 C CA . GLN B 1 344 ? 9.359 -24.266 -0.066 1 91.25 344 GLN B CA 1
ATOM 5499 C C . GLN B 1 344 ? 9.109 -23.828 1.377 1 91.25 344 GLN B C 1
ATOM 5501 O O . GLN B 1 344 ? 9.852 -23.016 1.927 1 91.25 344 GLN B O 1
ATOM 5506 N N . PRO B 1 345 ? 8.023 -24.281 2.006 1 93.31 345 PRO B N 1
ATOM 5507 C CA . PRO B 1 345 ? 7.105 -25.312 1.517 1 93.31 345 PRO B CA 1
ATOM 5508 C C . PRO B 1 345 ? 5.887 -24.734 0.804 1 93.31 345 PRO B C 1
ATOM 5510 O O . PRO B 1 345 ? 4.965 -25.469 0.448 1 93.31 345 PRO B O 1
ATOM 5513 N N . PHE B 1 346 ? 5.867 -23.453 0.57 1 94.69 346 PHE B N 1
ATOM 5514 C CA . PHE B 1 346 ? 4.66 -22.812 0.065 1 94.69 346 PHE B CA 1
ATOM 5515 C C . PHE B 1 346 ? 4.586 -22.922 -1.454 1 94.69 346 PHE B C 1
ATOM 5517 O O . PHE B 1 346 ? 3.494 -22.953 -2.025 1 94.69 346 PHE B O 1
ATOM 5524 N N . GLY B 1 347 ? 5.727 -22.953 -2.076 1 93.12 347 GLY B N 1
ATOM 5525 C CA . GLY B 1 347 ? 5.785 -22.984 -3.529 1 93.12 347 GLY B CA 1
ATOM 5526 C C . GLY B 1 347 ? 5.551 -24.359 -4.117 1 93.12 347 GLY B C 1
ATOM 5527 O O . GLY B 1 347 ? 5.859 -25.375 -3.484 1 93.12 347 GLY B O 1
ATOM 5528 N N . GLY B 1 348 ? 5.02 -24.359 -5.324 1 93 348 GLY B N 1
ATOM 5529 C CA . GLY B 1 348 ? 4.855 -25.594 -6.074 1 93 348 GLY B CA 1
ATOM 5530 C C . GLY B 1 348 ? 3.58 -26.344 -5.723 1 93 348 GLY B C 1
ATOM 5531 O O . GLY B 1 348 ? 2.629 -25.734 -5.207 1 93 348 GLY B O 1
ATOM 5532 N N . TYR B 1 349 ? 3.543 -27.578 -6.145 1 94.44 349 TYR B N 1
ATOM 5533 C CA . TYR B 1 349 ? 2.33 -28.391 -6.035 1 94.44 349 TYR B CA 1
ATOM 5534 C C . TYR B 1 349 ? 2.588 -29.656 -5.238 1 94.44 349 TYR B C 1
ATOM 5536 O O . TYR B 1 349 ? 3.74 -30.047 -5.043 1 94.44 349 TYR B O 1
ATOM 5544 N N . CYS B 1 350 ? 1.578 -30.203 -4.734 1 92.5 350 CYS B N 1
ATOM 5545 C CA . CYS B 1 350 ? 1.729 -31.469 -4.012 1 92.5 350 CYS B CA 1
ATOM 5546 C C . CYS B 1 350 ? 1.858 -32.625 -4.98 1 92.5 350 CYS B C 1
ATOM 5548 O O . CYS B 1 350 ? 1.571 -32.5 -6.172 1 92.5 350 CYS B O 1
ATOM 5550 N N . ASP B 1 351 ? 2.305 -33.75 -4.477 1 88.69 351 ASP B N 1
ATOM 5551 C CA . ASP B 1 351 ? 2.607 -34.938 -5.289 1 88.69 351 ASP B CA 1
ATOM 5552 C C . ASP B 1 351 ? 1.355 -35.438 -6 1 88.69 351 ASP B C 1
ATOM 5554 O O . ASP B 1 351 ? 1.445 -36.031 -7.074 1 88.69 351 ASP B O 1
ATOM 5558 N N . GLY B 1 352 ? 0.276 -35.188 -5.512 1 90.31 352 GLY B N 1
ATOM 5559 C CA . GLY B 1 352 ? -0.954 -35.688 -6.102 1 90.31 352 GLY B CA 1
ATOM 5560 C C . GLY B 1 352 ? -1.365 -34.938 -7.355 1 90.31 352 GLY B C 1
ATOM 5561 O O . GLY B 1 352 ? -2.207 -35.406 -8.125 1 90.31 352 GLY B O 1
ATOM 5562 N N . CYS B 1 353 ? -0.775 -33.781 -7.602 1 91.88 353 CYS B N 1
ATOM 5563 C CA . CYS B 1 353 ? -1.046 -33.031 -8.828 1 91.88 353 CYS B CA 1
ATOM 5564 C C . CYS B 1 353 ? -0.284 -33.656 -10.008 1 91.88 353 CYS B C 1
ATOM 5566 O O . CYS B 1 353 ? 0.933 -33.844 -9.938 1 91.88 353 CYS B O 1
ATOM 5568 N N . VAL B 1 354 ? -0.889 -33.969 -11.07 1 89.44 354 VAL B N 1
ATOM 5569 C CA . VAL B 1 354 ? -0.27 -34.625 -12.219 1 89.44 354 VAL B CA 1
ATOM 5570 C C . VAL B 1 354 ? 0.095 -33.562 -13.266 1 89.44 354 VAL B C 1
ATOM 5572 O O . VAL B 1 354 ? -0.779 -32.875 -13.789 1 89.44 354 VAL B O 1
ATOM 5575 N N . LEU B 1 355 ? 1.335 -33.438 -13.5 1 93.5 355 LEU B N 1
ATOM 5576 C CA . LEU B 1 355 ? 1.849 -32.5 -14.484 1 93.5 355 LEU B CA 1
ATOM 5577 C C . LEU B 1 355 ? 2.367 -33.25 -15.719 1 93.5 355 LEU B C 1
ATOM 5579 O O . LEU B 1 355 ? 3.174 -34.156 -15.609 1 93.5 355 LEU B O 1
ATOM 5583 N N . ARG B 1 356 ? 1.779 -32.906 -16.906 1 93.69 356 ARG B N 1
ATOM 5584 C CA . ARG B 1 356 ? 2.229 -33.438 -18.188 1 93.69 356 ARG B CA 1
ATOM 5585 C C . ARG B 1 356 ? 2.146 -32.375 -19.281 1 93.69 356 ARG B C 1
ATOM 5587 O O . ARG B 1 356 ? 1.095 -31.781 -19.484 1 93.69 356 ARG B O 1
ATOM 5594 N N . ASP B 1 357 ? 3.225 -32.156 -19.938 1 94.44 357 ASP B N 1
ATOM 5595 C CA . ASP B 1 357 ? 3.293 -31.266 -21.094 1 94.44 357 ASP B CA 1
ATOM 5596 C C . ASP B 1 357 ? 2.777 -29.875 -20.75 1 94.44 357 ASP B C 1
ATOM 5598 O O . ASP B 1 357 ? 1.947 -29.312 -21.484 1 94.44 357 ASP B O 1
ATOM 5602 N N . GLY B 1 358 ? 3.137 -29.469 -19.609 1 96.44 358 GLY B N 1
ATOM 5603 C CA . GLY B 1 358 ? 2.818 -28.109 -19.203 1 96.44 358 GLY B CA 1
ATOM 5604 C C . GLY B 1 358 ? 1.397 -27.953 -18.703 1 96.44 358 GLY B C 1
ATOM 5605 O O . GLY B 1 358 ? 0.936 -26.828 -18.453 1 96.44 358 GLY B O 1
ATOM 5606 N N . GLN B 1 359 ? 0.691 -29.031 -18.625 1 96.81 359 GLN B N 1
ATOM 5607 C CA . GLN B 1 359 ? -0.676 -29.047 -18.109 1 96.81 359 GLN B CA 1
ATOM 5608 C C . GLN B 1 359 ? -0.76 -29.797 -16.781 1 96.81 359 GLN B C 1
ATOM 5610 O O . GLN B 1 359 ? -0.08 -30.797 -16.578 1 96.81 359 GLN B O 1
ATOM 5615 N N . ILE B 1 360 ? -1.617 -29.234 -15.914 1 95.62 360 ILE B N 1
ATOM 5616 C CA . ILE B 1 360 ? -1.676 -29.828 -14.586 1 95.62 360 ILE B CA 1
ATOM 5617 C C . ILE B 1 360 ? -3.131 -29.969 -14.148 1 95.62 360 ILE B C 1
ATOM 5619 O O . ILE B 1 360 ? -3.982 -29.172 -14.539 1 95.62 360 ILE B O 1
ATOM 5623 N N . VAL B 1 361 ? -3.438 -30.938 -13.359 1 90.06 361 VAL B N 1
ATOM 5624 C CA . VAL B 1 361 ? -4.734 -31.188 -12.734 1 90.06 361 VAL B CA 1
ATOM 5625 C C . VAL B 1 361 ? -4.59 -31.141 -11.219 1 90.06 361 VAL B C 1
ATOM 5627 O O . VAL B 1 361 ? -3.756 -31.859 -10.648 1 90.06 361 VAL B O 1
ATOM 5630 N N . PRO B 1 362 ? -5.395 -30.203 -10.57 1 92.56 362 PRO B N 1
ATOM 5631 C CA . PRO B 1 362 ? -5.375 -30.266 -9.109 1 92.56 362 PRO B CA 1
ATOM 5632 C C . PRO B 1 362 ? -5.91 -31.578 -8.562 1 92.56 362 PRO B C 1
ATOM 5634 O O . PRO B 1 362 ? -6.582 -32.312 -9.281 1 92.56 362 PRO B O 1
ATOM 5637 N N . THR B 1 363 ? -5.602 -31.828 -7.297 1 92.5 363 THR B N 1
ATOM 5638 C CA . THR B 1 363 ? -6.152 -33.031 -6.672 1 92.5 363 THR B CA 1
ATOM 5639 C C . THR B 1 363 ? -7.609 -32.812 -6.273 1 92.5 363 THR B C 1
ATOM 5641 O O . THR B 1 363 ? -8.133 -31.688 -6.387 1 92.5 363 THR B O 1
ATOM 5644 N N . ASP B 1 364 ? -8.18 -33.906 -5.824 1 92.94 364 ASP B N 1
ATOM 5645 C CA . ASP B 1 364 ? -9.562 -33.844 -5.379 1 92.94 364 ASP B CA 1
ATOM 5646 C C . ASP B 1 364 ? -9.648 -33.625 -3.865 1 92.94 364 ASP B C 1
ATOM 5648 O O . ASP B 1 364 ? -10.727 -33.75 -3.279 1 92.94 364 ASP B O 1
ATOM 5652 N N . ALA B 1 365 ? -8.492 -33.406 -3.271 1 96.06 365 ALA B N 1
ATOM 5653 C CA . ALA B 1 365 ? -8.516 -33.156 -1.833 1 96.06 365 ALA B CA 1
ATOM 5654 C C . ALA B 1 365 ? -9.375 -31.938 -1.504 1 96.06 365 ALA B C 1
ATOM 5656 O O . ALA B 1 365 ? -9.375 -30.938 -2.244 1 96.06 365 ALA B O 1
ATOM 5657 N N . PRO B 1 366 ? -10.109 -32.062 -0.378 1 97.5 366 PRO B N 1
ATOM 5658 C CA . PRO B 1 366 ? -10.953 -30.906 -0.018 1 97.5 366 PRO B CA 1
ATOM 5659 C C . PRO B 1 366 ? -10.141 -29.641 0.227 1 97.5 366 PRO B C 1
ATOM 5661 O O . PRO B 1 366 ? -9.039 -29.703 0.771 1 97.5 366 PRO B O 1
ATOM 5664 N N . GLY B 1 367 ? -10.727 -28.5 -0.119 1 98.25 367 GLY B N 1
ATOM 5665 C CA . GLY B 1 367 ? -10.039 -27.234 0.028 1 98.25 367 GLY B CA 1
ATOM 5666 C C . GLY B 1 367 ? -8.953 -27.016 -1.011 1 98.25 367 GLY B C 1
ATOM 5667 O O . GLY B 1 367 ? -9.047 -27.516 -2.131 1 98.25 367 GLY B O 1
ATOM 5668 N N . PHE B 1 368 ? -7.969 -26.203 -0.689 1 98.19 368 PHE B N 1
ATOM 5669 C CA . PHE B 1 368 ? -6.852 -25.953 -1.594 1 98.19 368 PHE B CA 1
ATOM 5670 C C . PHE B 1 368 ? -5.859 -27.109 -1.557 1 98.19 368 PHE B C 1
ATOM 5672 O O . PHE B 1 368 ? -4.867 -27.109 -2.289 1 98.19 368 PHE B O 1
ATOM 5679 N N . GLY B 1 369 ? -6.07 -28.078 -0.73 1 97.12 369 GLY B N 1
ATOM 5680 C CA . GLY B 1 369 ? -5.207 -29.25 -0.632 1 97.12 369 GLY B CA 1
ATOM 5681 C C . GLY B 1 369 ? -3.863 -28.938 0.006 1 97.12 369 GLY B C 1
ATOM 5682 O O . GLY B 1 369 ? -2.896 -29.672 -0.192 1 97.12 369 GLY B O 1
ATOM 5683 N N . LEU B 1 370 ? -3.762 -27.922 0.822 1 97.62 370 LEU B N 1
ATOM 5684 C CA . LEU B 1 370 ? -2.488 -27.453 1.362 1 97.62 370 LEU B CA 1
ATOM 5685 C C . LEU B 1 370 ? -1.92 -28.469 2.355 1 97.62 370 LEU B C 1
ATOM 5687 O O . LEU B 1 370 ? -0.7 -28.594 2.484 1 97.62 370 LEU B O 1
ATOM 5691 N N . GLU B 1 371 ? -2.781 -29.172 3 1 97.06 371 GLU B N 1
ATOM 5692 C CA . GLU B 1 371 ? -2.363 -30.156 3.996 1 97.06 371 GLU B CA 1
ATOM 5693 C C . GLU B 1 371 ? -1.617 -31.328 3.348 1 97.06 371 GLU B C 1
ATOM 5695 O O . GLU B 1 371 ? -0.905 -32.062 4.027 1 97.06 371 GLU B O 1
ATOM 5700 N N . ARG B 1 372 ? -1.739 -31.453 2.051 1 95.88 372 ARG B N 1
ATOM 5701 C CA . ARG B 1 372 ? -1.129 -32.562 1.336 1 95.88 372 ARG B CA 1
ATOM 5702 C C . ARG B 1 372 ? 0.282 -32.219 0.875 1 95.88 372 ARG B C 1
ATOM 5704 O O . ARG B 1 372 ? 1.018 -33.094 0.395 1 95.88 372 ARG B O 1
ATOM 5711 N N . LYS B 1 373 ? 0.664 -31 0.977 1 95.19 373 LYS B N 1
ATOM 5712 C CA . LYS B 1 373 ? 1.989 -30.547 0.565 1 95.19 373 LYS B CA 1
ATOM 5713 C C . LYS B 1 373 ? 3.037 -30.859 1.626 1 95.19 373 LYS B C 1
ATOM 5715 O O . LYS B 1 373 ? 2.92 -30.438 2.773 1 95.19 373 LYS B O 1
ATOM 5720 N N . PRO B 1 374 ? 4.09 -31.641 1.243 1 93.44 374 PRO B N 1
ATOM 5721 C CA . PRO B 1 374 ? 5.148 -31.922 2.221 1 93.44 374 PRO B CA 1
ATOM 5722 C C . PRO B 1 374 ? 5.719 -30.641 2.84 1 93.44 374 PRO B C 1
ATOM 5724 O O . PRO B 1 374 ? 5.984 -29.672 2.129 1 93.44 374 PRO B O 1
ATOM 5727 N N . GLY B 1 375 ? 5.93 -30.656 4.148 1 95 375 GLY B N 1
ATOM 5728 C CA . GLY B 1 375 ? 6.414 -29.5 4.875 1 95 375 GLY B CA 1
ATOM 5729 C C . GLY B 1 375 ? 5.301 -28.578 5.34 1 95 375 GLY B C 1
ATOM 5730 O O . GLY B 1 375 ? 5.266 -28.172 6.504 1 95 375 GLY B O 1
ATOM 5731 N N . LEU B 1 376 ? 4.395 -28.281 4.418 1 96.56 376 LEU B N 1
ATOM 5732 C CA . LEU B 1 376 ? 3.299 -27.375 4.73 1 96.56 376 LEU B CA 1
ATOM 5733 C C . LEU B 1 376 ? 2.252 -28.062 5.598 1 96.56 376 LEU B C 1
ATOM 5735 O O . LEU B 1 376 ? 1.701 -27.453 6.52 1 96.56 376 LEU B O 1
ATOM 5739 N N . GLY B 1 377 ? 1.966 -29.328 5.277 1 97 377 GLY B N 1
ATOM 5740 C CA . GLY B 1 377 ? 1.041 -30.094 6.102 1 97 377 GLY B CA 1
ATOM 5741 C C . GLY B 1 377 ? 1.44 -30.141 7.566 1 97 377 GLY B C 1
ATOM 5742 O O . GLY B 1 377 ? 0.595 -29.984 8.453 1 97 377 GLY B O 1
ATOM 5743 N N . GLU B 1 378 ? 2.705 -30.297 7.844 1 97.56 378 GLU B N 1
ATOM 5744 C CA . GLU B 1 378 ? 3.223 -30.328 9.203 1 97.56 378 GLU B CA 1
ATOM 5745 C C . GLU B 1 378 ? 3.072 -28.984 9.891 1 97.56 378 GLU B C 1
ATOM 5747 O O . GLU B 1 378 ? 2.68 -28.906 11.055 1 97.56 378 GLU B O 1
ATOM 5752 N N . LEU B 1 379 ? 3.363 -27.938 9.172 1 97.81 379 LEU B N 1
ATOM 5753 C CA . LEU B 1 379 ? 3.23 -26.594 9.719 1 97.81 379 LEU B CA 1
ATOM 5754 C C . LEU B 1 379 ? 1.778 -26.297 10.07 1 97.81 379 LEU B C 1
ATOM 5756 O O . LEU B 1 379 ? 1.501 -25.672 11.102 1 97.81 379 LEU B O 1
ATOM 5760 N N . ILE B 1 380 ? 0.868 -26.734 9.195 1 98.19 380 ILE B N 1
ATOM 5761 C CA . ILE B 1 380 ? -0.558 -26.516 9.422 1 98.19 380 ILE B CA 1
ATOM 5762 C C . ILE B 1 380 ? -1.002 -27.266 10.672 1 98.19 380 ILE B C 1
ATOM 5764 O O . ILE B 1 380 ? -1.743 -26.734 11.5 1 98.19 380 ILE B O 1
ATOM 5768 N N . SER B 1 381 ? -0.53 -28.5 10.797 1 97.25 381 SER B N 1
ATOM 5769 C CA . SER B 1 381 ? -0.853 -29.297 11.969 1 97.25 381 SER B CA 1
ATOM 5770 C C . SER B 1 381 ? -0.352 -28.625 13.25 1 97.25 381 SER B C 1
ATOM 5772 O O . SER B 1 381 ? -1.058 -28.594 14.258 1 97.25 381 SER B O 1
ATOM 5774 N N . GLU B 1 382 ? 0.804 -28.094 13.203 1 97.5 382 GLU B N 1
ATOM 5775 C CA . GLU B 1 382 ? 1.379 -27.406 14.359 1 97.5 382 GLU B CA 1
ATOM 5776 C C . GLU B 1 382 ? 0.584 -26.156 14.703 1 97.5 382 GLU B C 1
ATOM 5778 O O . GLU B 1 382 ? 0.372 -25.859 15.875 1 97.5 382 GLU B O 1
ATOM 5783 N N . LEU B 1 383 ? 0.177 -25.438 13.688 1 97.62 383 LEU B N 1
ATOM 5784 C CA . LEU B 1 383 ? -0.541 -24.172 13.867 1 97.62 383 LEU B CA 1
ATOM 5785 C C . LEU B 1 383 ? -1.914 -24.422 14.484 1 97.62 383 LEU B C 1
ATOM 5787 O O . LEU B 1 383 ? -2.406 -23.594 15.25 1 97.62 383 LEU B O 1
ATOM 5791 N N . THR B 1 384 ? -2.553 -25.547 14.219 1 95.69 384 THR B N 1
ATOM 5792 C CA . THR B 1 384 ? -3.945 -25.766 14.602 1 95.69 384 THR B CA 1
ATOM 5793 C C . THR B 1 384 ? -4.035 -26.719 15.789 1 95.69 384 THR B C 1
ATOM 5795 O O . THR B 1 384 ? -5.125 -27.156 16.156 1 95.69 384 THR B O 1
ATOM 5798 N N . ARG B 1 385 ? -2.914 -27.141 16.406 1 88.5 385 ARG B N 1
ATOM 5799 C CA . ARG B 1 385 ? -2.904 -27.984 17.609 1 88.5 385 ARG B CA 1
ATOM 5800 C C . ARG B 1 385 ? -3.291 -27.172 18.844 1 88.5 385 ARG B C 1
ATOM 5802 O O . ARG B 1 385 ? -2.936 -26 18.953 1 88.5 385 ARG B O 1
#